Protein AF-A0A7V8V7S3-F1 (afdb_monomer_lite)

pLDDT: mean 75.6, std 18.72, range [26.25, 98.19]

Foldseek 3Di:
DDDAFPDDPDDDQQFDWKKKFFKPAADPAWDWDDDDSKTWTGHRRHRIIIITHSDDDDDPVSVVVRLVRVLQSQLQCLLQLVAQIDGPDPPPGMGTDDDDDDDDDDDDDDADAAADEDDDDDDDDDDPPDDDDPPPDQDDFDTFPLSSLLSQLQVDPDLLSVLVSLVSSVCRLLCVVQNDDPPDDPLRSQLVSCVVCCVQLVLCVLDPPPDPDSSVRLCVQSPVLQVCQDVDPDPPDNHDDPPDDPVNLQSSLSNSQSSQSSSSSSSCRPRVRDQDDDDDDVVVVVVVCCVQQQQKFKFFDPDDDPDQVSVLVCVVPDPQRFDGDRQDDCDDDPFWRKRKDKGFPVRNPPDQWTQKMFTDGPSGTPDMDGDPDTHGCPPPRIDIDIHIYHYDHSSGRPSVSND

Organism: NCBI:txid980252

InterPro domains:
  IPR035383 Methylamine utilization protein MauJ, C-terminal domain [PF17419] (148-266)

Radius of gyration: 25.36 Å; chains: 1; bounding box: 78×58×63 Å

Secondary structure (DSSP, 8-state):
--EETTEE----TT--EEEEEEBSS--SS-EEEEETTEEEEE-TT-SEEEEEESS---SHHHHHHHHHHHHHHHHHHHHTTS----BS-SSSSEEE-SS-------------EEEE-----------TT------PPPPPPPP-THHHHHHHHHH-SSHHHHHHHHHHHHHHHHHHHSPPPTT--HHHHHHHHHHHHHHHHTGGGGS-TT-S-HHHHHHIIIIIIHHHHHH---TTS----TTS-HHHHHHHHHHHHHHHHHHHHHHHHHH----------HHHHHHHHHHHHTT-EEEEESS--SSHHHHHHHHHH-TT---PPPP-----SSS--EEEEEEEHHHHTT-SEEEEEEEEETTEEEEEEEEEEEEE-TT-SEEEEEEE-EEEETTS---TT--

Sequence (403 aa):
MTSIGSIDFSLNGRFKGGAAFRLIRPSKESIDFSYSDHRILLAPSTPFAVIQSPGLLSNADSIHYIRTHLEEAFDMLCILGKGSFGTMGTDEEYFAWGYPDNPLEVEYNDSLVFPMRGRAHGDLVPNSQCREIEIPEKPLPKYHVGFRYFRQSQISDDLFDAYRNMFLALESLLSTKSPKCSGESEASWLRRALENESTILNLVNLTPRNCADPVGEIIEIIYKKTRCSLFHAKNGQPTYLPLNRPEDRISTADALRVLSALVVQMSRSWHAISRPSSSFNLELGKEICEKVFKSTTVAVSDNMTTGCNDALDSLKRSSNIISSLKSTEISGTNTKPILMGLICAKQLGYLKEICSMYFVRHEQLLFNRDFETPLRLSDANGLRVKLRIEFENADQPKNRFLR

Structure (mmCIF, N/CA/C/O backbone):
data_AF-A0A7V8V7S3-F1
#
_entry.id   AF-A0A7V8V7S3-F1
#
loop_
_atom_site.group_PDB
_atom_site.id
_atom_site.type_symbol
_atom_site.label_atom_id
_atom_site.label_alt_id
_atom_site.label_comp_id
_atom_site.label_asym_id
_atom_site.label_entity_id
_atom_site.label_seq_id
_atom_site.pdbx_PDB_ins_code
_atom_site.Cartn_x
_atom_site.Cartn_y
_atom_site.Cartn_z
_atom_site.occupancy
_atom_site.B_iso_or_equiv
_atom_site.auth_seq_id
_atom_site.auth_comp_id
_atom_site.auth_asym_id
_atom_site.auth_atom_id
_atom_site.pdbx_PDB_model_num
ATOM 1 N N . MET A 1 1 ? 3.781 15.423 -30.755 1.00 55.78 1 MET A N 1
ATOM 2 C CA . MET A 1 1 ? 2.958 15.310 -29.529 1.00 55.78 1 MET A CA 1
ATOM 3 C C . MET A 1 1 ? 3.885 15.514 -28.346 1.00 55.78 1 MET A C 1
ATOM 5 O O . MET A 1 1 ? 5.065 15.215 -28.494 1.00 55.78 1 MET A O 1
ATOM 9 N N . THR A 1 2 ? 3.407 16.084 -27.244 1.00 43.28 2 THR A N 1
ATOM 10 C CA . THR A 1 2 ? 4.262 16.420 -26.093 1.00 43.28 2 THR A CA 1
ATOM 11 C C . THR A 1 2 ? 4.216 15.266 -25.099 1.00 43.28 2 THR A C 1
ATOM 13 O O . THR A 1 2 ? 3.142 14.957 -24.585 1.00 43.28 2 THR A O 1
ATOM 16 N N . SER A 1 3 ? 5.349 14.600 -24.866 1.00 61.81 3 SER A N 1
ATOM 17 C CA . SER A 1 3 ? 5.390 13.356 -24.092 1.00 61.81 3 SER A CA 1
ATOM 18 C C . SER A 1 3 ? 6.608 13.228 -23.176 1.00 61.81 3 SER A C 1
ATOM 20 O O . SER A 1 3 ? 7.690 13.709 -23.500 1.00 61.81 3 SER A O 1
ATOM 22 N N . ILE A 1 4 ? 6.427 12.553 -22.035 1.00 54.72 4 ILE A N 1
ATOM 23 C CA . ILE A 1 4 ? 7.474 12.211 -21.057 1.00 54.72 4 ILE A CA 1
ATOM 24 C C . ILE A 1 4 ? 7.530 10.683 -20.991 1.00 54.72 4 ILE A C 1
ATOM 26 O O . ILE A 1 4 ? 6.601 10.025 -20.512 1.00 54.72 4 ILE A O 1
ATOM 30 N N . GLY A 1 5 ? 8.597 10.101 -21.544 1.00 68.00 5 GLY A N 1
ATOM 31 C CA . GLY A 1 5 ? 8.619 8.673 -21.866 1.00 68.00 5 GLY A CA 1
ATOM 32 C C . GLY A 1 5 ? 7.454 8.318 -22.799 1.00 68.00 5 GLY A C 1
ATOM 33 O O . GLY A 1 5 ? 7.300 8.927 -23.854 1.00 68.00 5 GLY A O 1
ATOM 34 N N . SER A 1 6 ? 6.608 7.368 -22.388 1.00 70.94 6 SER A N 1
ATOM 35 C CA . SER A 1 6 ? 5.398 6.962 -23.126 1.00 70.94 6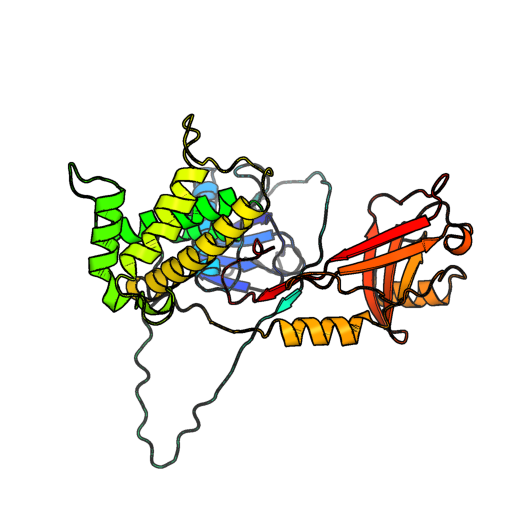 SER A CA 1
ATOM 36 C C . SER A 1 6 ? 4.119 7.728 -22.753 1.00 70.94 6 SER A C 1
ATOM 38 O O . SER A 1 6 ? 3.068 7.453 -23.329 1.00 70.94 6 SER A O 1
ATOM 40 N N . ILE A 1 7 ? 4.165 8.677 -21.808 1.00 64.88 7 ILE A N 1
ATOM 41 C CA . ILE A 1 7 ? 2.982 9.464 -21.431 1.00 64.88 7 ILE A CA 1
ATOM 42 C C . ILE A 1 7 ? 2.828 10.632 -22.404 1.00 64.88 7 ILE A C 1
ATOM 44 O O . ILE A 1 7 ? 3.615 11.573 -22.336 1.00 64.88 7 ILE A O 1
ATOM 48 N N . ASP A 1 8 ? 1.803 10.605 -23.260 1.00 71.81 8 ASP A N 1
ATOM 49 C CA . ASP A 1 8 ? 1.327 11.796 -23.976 1.00 71.81 8 ASP A CA 1
ATOM 50 C C . ASP A 1 8 ? 0.518 12.686 -23.023 1.00 71.81 8 ASP A C 1
ATOM 52 O O . ASP A 1 8 ? -0.455 12.246 -22.406 1.00 71.81 8 ASP A O 1
ATOM 56 N N . PHE A 1 9 ? 0.930 13.946 -22.905 1.00 66.19 9 PHE A N 1
ATOM 57 C CA . PHE A 1 9 ? 0.269 14.969 -22.096 1.00 66.19 9 PHE A CA 1
ATOM 58 C C . PHE A 1 9 ? -0.156 16.182 -22.927 1.00 66.19 9 PHE A C 1
ATOM 60 O O . PHE A 1 9 ? -0.349 17.275 -22.384 1.00 66.19 9 PHE A O 1
ATOM 67 N N . SER A 1 10 ? -0.339 15.983 -24.236 1.00 67.56 10 SER A N 1
ATOM 68 C CA . SER A 1 10 ? -0.914 16.964 -25.149 1.00 67.56 10 SER A CA 1
ATOM 69 C C . SER A 1 10 ? -2.143 17.665 -24.548 1.00 67.56 10 SER A C 1
ATOM 71 O O . SER A 1 10 ? -3.068 17.054 -23.998 1.00 67.56 10 SER A O 1
ATOM 73 N N . LEU A 1 11 ? -2.123 18.997 -24.619 1.00 61.19 11 LEU A N 1
ATOM 74 C CA . LEU A 1 11 ? -3.196 19.843 -24.114 1.00 61.19 11 LEU A CA 1
ATOM 75 C C . LEU A 1 11 ? -4.347 19.843 -25.126 1.00 61.19 11 LEU A C 1
ATOM 77 O O . LEU A 1 11 ? -4.335 20.586 -26.106 1.00 61.19 11 LEU A O 1
ATOM 81 N N . ASN A 1 12 ? -5.360 19.012 -24.882 1.00 64.94 12 ASN A N 1
ATOM 82 C CA . ASN A 1 12 ? -6.690 19.283 -25.423 1.00 64.94 12 ASN A CA 1
ATOM 83 C C . ASN A 1 12 ? -7.289 20.492 -24.678 1.00 64.94 12 ASN A C 1
ATOM 85 O O . ASN A 1 12 ? -6.938 20.737 -23.527 1.00 64.94 12 ASN A O 1
ATOM 89 N N . GLY A 1 13 ? -8.186 21.259 -25.311 1.00 69.44 13 GLY A N 1
ATOM 90 C CA . GLY A 1 13 ? -8.613 22.587 -24.824 1.00 69.44 13 GLY A CA 1
ATOM 91 C C . GLY A 1 13 ? -9.255 22.656 -23.424 1.00 69.44 13 GLY A C 1
ATOM 92 O O . GLY A 1 13 ? -9.526 23.754 -22.940 1.00 69.44 13 GLY A O 1
ATOM 93 N N . ARG A 1 14 ? -9.483 21.509 -22.766 1.00 81.69 14 ARG A N 1
ATOM 94 C CA . ARG A 1 14 ? -9.861 21.405 -21.349 1.00 81.69 14 ARG A CA 1
ATOM 95 C C . ARG A 1 14 ? -8.690 21.702 -20.404 1.00 81.69 14 ARG A C 1
ATOM 97 O O . ARG A 1 14 ? -8.916 22.291 -19.352 1.00 81.69 14 ARG A O 1
ATOM 104 N N . PHE A 1 15 ? -7.472 21.289 -20.751 1.00 80.56 15 PHE A N 1
ATOM 105 C CA . PHE A 1 15 ? -6.281 21.442 -19.915 1.00 80.56 15 PHE A CA 1
ATOM 106 C C . PHE A 1 15 ? -5.384 22.555 -20.468 1.00 80.56 15 PHE A C 1
ATOM 108 O O . PHE A 1 15 ? -5.124 22.610 -21.666 1.00 80.56 15 PHE A O 1
ATOM 115 N N . LYS A 1 16 ? -4.908 23.452 -19.598 1.00 74.19 16 LYS A N 1
ATOM 116 C CA . LYS A 1 16 ? -4.085 24.620 -19.975 1.00 74.19 16 LYS A CA 1
ATOM 117 C C . LYS A 1 16 ? -2.652 24.550 -19.452 1.00 74.19 16 LYS A C 1
ATOM 119 O O . LYS A 1 16 ? -1.819 25.348 -19.864 1.00 74.19 16 LYS A O 1
ATOM 124 N N . GLY A 1 17 ? -2.355 23.589 -18.584 1.00 75.69 17 GLY A N 1
ATOM 125 C CA . GLY A 1 17 ? -1.025 23.358 -18.039 1.00 75.69 17 GLY A CA 1
ATOM 126 C C . GLY A 1 17 ? -0.945 22.026 -17.301 1.00 75.69 17 GLY A C 1
ATOM 127 O O . GLY A 1 17 ? -1.916 21.266 -17.236 1.00 75.69 17 GLY A O 1
ATOM 128 N N . GLY A 1 18 ? 0.221 21.741 -16.739 1.00 81.50 18 GLY A N 1
ATOM 129 C CA . GLY A 1 18 ? 0.445 20.562 -15.916 1.00 81.50 18 GLY A CA 1
ATOM 130 C C . GLY A 1 18 ? 1.875 20.490 -15.398 1.00 81.50 18 GLY A C 1
ATOM 131 O O . GLY A 1 18 ? 2.713 21.332 -15.724 1.00 81.50 18 GLY A O 1
ATOM 132 N N . ALA A 1 19 ? 2.135 19.481 -14.577 1.00 80.62 19 ALA A N 1
ATOM 133 C CA . ALA A 1 19 ? 3.471 19.174 -14.088 1.00 80.62 19 ALA A CA 1
ATOM 134 C C . ALA A 1 19 ? 3.675 17.658 -14.003 1.00 80.62 19 ALA A C 1
ATOM 136 O O . ALA A 1 19 ? 2.718 16.890 -13.881 1.00 80.62 19 ALA A O 1
ATOM 137 N N . ALA A 1 20 ? 4.933 17.239 -14.074 1.00 80.62 20 ALA A N 1
ATOM 138 C CA . ALA A 1 20 ? 5.378 15.871 -13.889 1.00 80.62 20 ALA A CA 1
ATOM 139 C C . ALA A 1 20 ? 6.271 15.799 -12.654 1.00 80.62 20 ALA A C 1
ATOM 141 O O . ALA A 1 20 ? 7.292 16.475 -12.582 1.00 80.62 20 ALA A O 1
ATOM 142 N N . PHE A 1 21 ? 5.912 14.964 -11.690 1.00 82.38 21 PHE A N 1
ATOM 143 C CA . PHE A 1 21 ? 6.678 14.795 -10.458 1.00 82.38 21 PHE A CA 1
ATOM 144 C C . PHE A 1 21 ? 7.377 13.442 -10.486 1.00 82.38 21 PHE A C 1
ATOM 146 O O . PHE A 1 21 ? 6.762 12.442 -10.875 1.00 82.38 21 PHE A O 1
ATOM 153 N N . ARG A 1 22 ? 8.659 13.396 -10.106 1.00 79.56 22 ARG A N 1
ATOM 154 C CA . ARG A 1 22 ? 9.395 12.130 -10.054 1.00 79.56 22 ARG A CA 1
ATOM 155 C C . ARG A 1 22 ? 8.824 11.277 -8.932 1.00 79.56 22 ARG A C 1
ATOM 157 O O . ARG A 1 22 ? 8.678 11.740 -7.806 1.00 79.56 22 ARG A O 1
ATOM 164 N N . LEU A 1 23 ? 8.467 10.041 -9.237 1.00 87.19 23 LEU A N 1
ATOM 165 C CA . LE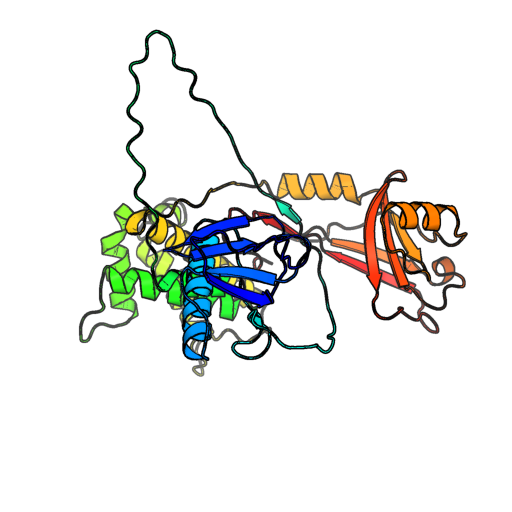U A 1 23 ? 7.964 9.082 -8.269 1.00 87.19 23 LEU A CA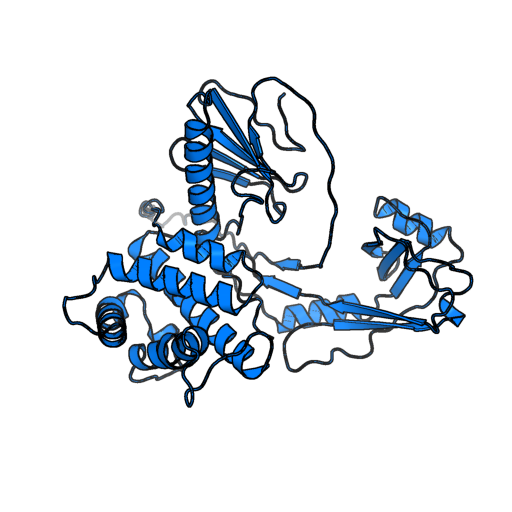 1
ATOM 166 C C . LEU A 1 23 ? 9.117 8.491 -7.453 1.00 87.19 23 LEU A C 1
ATOM 168 O O . LEU A 1 23 ? 10.171 8.181 -8.000 1.00 87.19 23 LEU A O 1
ATOM 172 N N . ILE A 1 24 ? 8.858 8.200 -6.175 1.00 83.94 24 ILE A N 1
ATOM 173 C CA . ILE A 1 24 ? 9.721 7.360 -5.320 1.00 83.94 24 ILE A CA 1
ATOM 174 C C . ILE A 1 24 ? 9.916 5.970 -5.952 1.00 83.94 24 ILE A C 1
ATOM 176 O O . ILE A 1 24 ? 10.950 5.332 -5.779 1.00 83.94 24 ILE A O 1
ATOM 180 N N . ARG A 1 25 ? 8.912 5.486 -6.697 1.00 84.44 25 ARG A N 1
ATOM 181 C CA . ARG A 1 25 ? 8.977 4.262 -7.505 1.00 84.44 25 ARG A CA 1
ATOM 182 C C . ARG A 1 25 ? 8.187 4.446 -8.801 1.00 84.44 25 ARG A C 1
ATOM 184 O O . ARG A 1 25 ? 7.021 4.833 -8.700 1.00 84.44 25 ARG A O 1
ATOM 191 N N . PRO A 1 26 ? 8.746 4.118 -9.981 1.00 85.12 26 PRO A N 1
ATOM 192 C CA . PRO A 1 26 ? 7.990 4.092 -11.231 1.00 85.12 26 PRO A CA 1
ATOM 193 C C . PRO A 1 26 ? 6.705 3.265 -11.111 1.00 85.12 26 PRO A C 1
ATOM 195 O O . PRO A 1 26 ? 6.636 2.298 -10.342 1.00 85.12 26 PRO A O 1
ATOM 198 N N . SER A 1 27 ? 5.682 3.622 -11.889 1.00 89.19 27 SER A N 1
ATOM 199 C CA . SER A 1 27 ? 4.482 2.788 -11.971 1.00 89.19 27 SER A CA 1
ATOM 200 C C . SER A 1 27 ? 4.817 1.429 -12.589 1.00 89.19 27 SER A C 1
ATOM 202 O O . SER A 1 27 ? 5.725 1.315 -13.404 1.00 89.19 27 SER A O 1
ATOM 204 N N . LYS A 1 28 ? 4.068 0.383 -12.229 1.00 86.12 28 LYS A N 1
ATOM 205 C CA . LYS A 1 28 ? 4.175 -0.935 -12.884 1.00 86.12 28 LYS A CA 1
ATOM 206 C C . LYS A 1 28 ? 3.181 -1.113 -14.035 1.00 86.12 28 LYS A C 1
ATOM 208 O O . LYS A 1 28 ? 3.313 -2.045 -14.817 1.00 86.12 28 LYS A O 1
ATOM 213 N N . GLU A 1 29 ? 2.198 -0.221 -14.143 1.00 87.50 29 GLU A N 1
ATOM 214 C CA . GLU A 1 29 ? 1.135 -0.241 -15.153 1.00 87.50 29 GLU A CA 1
ATOM 215 C C . GLU A 1 29 ? 0.835 1.181 -15.648 1.00 87.50 29 GLU A C 1
ATOM 217 O O . GLU A 1 29 ? 1.151 2.165 -14.969 1.00 87.50 29 GLU A O 1
ATOM 222 N N . SER A 1 30 ? 0.195 1.300 -16.811 1.00 91.06 30 SER A N 1
ATOM 223 C CA . SER A 1 30 ? -0.358 2.580 -17.260 1.00 91.06 30 SER A CA 1
ATOM 224 C C . SER A 1 30 ? -1.661 2.886 -16.525 1.00 91.06 30 SER A C 1
ATOM 226 O O . SER A 1 30 ? -2.559 2.047 -16.476 1.00 91.06 30 SER A O 1
ATOM 228 N N . ILE A 1 31 ? -1.774 4.087 -15.958 1.00 93.38 31 ILE A N 1
ATOM 229 C CA . ILE A 1 31 ? -2.971 4.552 -15.248 1.00 93.38 31 ILE A CA 1
ATOM 230 C C . ILE A 1 31 ? -3.369 5.912 -15.809 1.00 93.38 31 ILE A C 1
ATOM 232 O O . ILE A 1 31 ? -2.549 6.824 -15.864 1.00 93.38 31 ILE A O 1
ATOM 236 N N . ASP A 1 32 ? -4.645 6.032 -16.163 1.00 94.25 32 ASP A N 1
ATOM 237 C CA . ASP A 1 32 ? -5.340 7.291 -16.415 1.00 94.25 32 ASP A CA 1
ATOM 238 C C . ASP A 1 32 ? -6.421 7.441 -15.337 1.00 94.25 32 ASP A C 1
ATOM 240 O O . ASP A 1 32 ? -7.260 6.549 -15.148 1.00 94.25 32 ASP A O 1
ATOM 244 N N . PHE A 1 33 ? -6.346 8.511 -14.548 1.00 94.88 33 PHE A N 1
ATOM 245 C CA . PHE A 1 33 ? -7.218 8.722 -13.399 1.00 94.88 33 PHE A CA 1
ATOM 246 C C . PHE A 1 33 ? -7.648 10.181 -13.286 1.00 94.88 33 PHE A C 1
ATOM 248 O O . PHE A 1 33 ? -6.823 11.075 -13.113 1.00 94.88 33 PHE A O 1
ATOM 255 N N . SER A 1 34 ? -8.956 10.424 -13.345 1.00 93.88 34 SER A N 1
ATOM 256 C CA . SER A 1 34 ? -9.529 11.740 -13.065 1.00 93.88 34 SER A CA 1
ATOM 257 C C . SER A 1 34 ? -9.800 11.905 -11.569 1.00 93.88 34 SER A C 1
ATOM 259 O O . SER A 1 34 ? -10.404 11.029 -10.948 1.00 93.88 34 SER A O 1
ATOM 261 N N . TYR A 1 35 ? -9.382 13.037 -11.007 1.00 93.44 35 TYR A N 1
ATOM 262 C CA . TYR A 1 35 ? -9.665 13.436 -9.630 1.00 93.44 35 TYR A CA 1
ATOM 263 C C . TYR A 1 35 ? -9.950 14.937 -9.594 1.00 93.44 35 TYR A C 1
ATOM 265 O O . TYR A 1 35 ? -9.122 15.732 -10.042 1.00 93.44 35 TYR A O 1
ATOM 273 N N . SER A 1 36 ? -11.122 15.328 -9.080 1.00 90.94 36 SER A N 1
ATOM 274 C CA . SER A 1 36 ? -11.655 16.683 -9.283 1.00 90.94 36 SER A CA 1
ATOM 275 C C . SER A 1 36 ? -11.626 17.037 -10.788 1.00 90.94 36 SER A C 1
ATOM 277 O O . SER A 1 36 ? -11.909 16.177 -11.627 1.00 90.94 36 SER A O 1
ATOM 279 N N . ASP A 1 37 ? -11.232 18.257 -11.151 1.00 92.00 37 ASP A N 1
ATOM 280 C CA . ASP A 1 37 ? -11.038 18.683 -12.543 1.00 92.00 37 ASP A CA 1
ATOM 281 C C . ASP A 1 37 ? -9.679 18.285 -13.158 1.00 92.00 37 ASP A C 1
ATOM 283 O O . ASP A 1 37 ? -9.387 18.648 -14.302 1.00 92.00 37 ASP A O 1
ATOM 287 N N . HIS A 1 38 ? -8.852 17.519 -12.439 1.00 93.06 38 HIS A N 1
ATOM 288 C CA . HIS A 1 38 ? -7.518 17.101 -12.872 1.00 93.06 38 HIS A CA 1
ATOM 289 C C . HIS A 1 38 ? -7.498 15.697 -13.482 1.00 93.06 38 HIS A C 1
ATOM 291 O O . HIS A 1 38 ? -8.325 14.837 -13.170 1.00 93.06 38 HIS A O 1
ATOM 297 N N . ARG A 1 39 ? -6.488 15.445 -14.321 1.00 94.06 39 ARG A N 1
ATOM 298 C CA . ARG A 1 39 ? -6.196 14.128 -14.902 1.00 94.06 39 ARG A CA 1
ATOM 299 C C . ARG A 1 39 ? -4.764 13.723 -14.584 1.00 94.06 39 ARG A C 1
ATOM 301 O O . ARG A 1 39 ? -3.836 14.462 -14.897 1.00 94.06 39 ARG A O 1
ATOM 308 N N . ILE A 1 40 ? -4.605 12.563 -13.957 1.00 95.06 40 ILE A N 1
ATOM 309 C CA . ILE A 1 40 ? -3.334 12.003 -13.512 1.00 95.06 40 ILE A CA 1
ATOM 310 C C . ILE A 1 40 ? -2.978 10.835 -14.431 1.00 95.06 40 ILE A C 1
ATOM 312 O O . ILE A 1 40 ? -3.779 9.917 -14.614 1.00 95.06 40 ILE A O 1
ATOM 316 N N . LEU A 1 41 ? -1.772 10.886 -14.990 1.00 93.25 41 LEU A N 1
ATOM 317 C CA . LEU A 1 41 ? -1.218 9.914 -15.920 1.00 93.25 41 LEU A CA 1
ATOM 318 C C . LEU A 1 41 ? 0.060 9.302 -15.337 1.00 93.25 41 LEU A C 1
ATOM 320 O O . LEU A 1 41 ? 0.960 10.005 -14.875 1.00 93.25 41 LEU A O 1
ATOM 324 N N . LEU A 1 42 ? 0.136 7.976 -15.385 1.00 93.44 42 LEU A N 1
ATOM 325 C CA . LEU A 1 42 ? 1.280 7.163 -14.971 1.00 93.44 42 LEU A CA 1
ATOM 326 C C . LEU A 1 42 ? 1.547 6.127 -16.068 1.00 93.44 42 LEU A C 1
ATOM 328 O O . LEU A 1 42 ? 0.593 5.639 -16.674 1.00 93.44 42 LEU A O 1
ATOM 332 N N . ALA A 1 43 ? 2.805 5.745 -16.297 1.00 89.69 43 ALA A N 1
ATOM 333 C CA . ALA A 1 43 ? 3.156 4.653 -17.209 1.00 89.69 43 ALA A CA 1
ATOM 334 C C . ALA A 1 43 ? 4.423 3.907 -16.747 1.00 89.69 43 ALA A C 1
ATOM 336 O O . ALA A 1 43 ? 5.222 4.490 -16.015 1.00 89.69 43 ALA A O 1
ATOM 337 N N . PRO A 1 44 ? 4.648 2.645 -17.169 1.00 82.31 44 PRO A N 1
ATOM 338 C CA . PRO A 1 44 ? 5.788 1.854 -16.697 1.00 82.31 44 PRO A CA 1
ATOM 339 C C . PRO A 1 44 ? 7.146 2.326 -17.217 1.00 82.31 44 PRO A C 1
ATOM 341 O O . PRO A 1 44 ? 8.163 2.142 -16.560 1.00 82.31 44 PRO A O 1
ATOM 344 N N . SER A 1 45 ? 7.175 2.936 -18.404 1.00 77.62 45 SER A N 1
ATOM 345 C CA . SER A 1 45 ? 8.416 3.339 -19.077 1.00 77.62 45 SER A CA 1
ATOM 346 C C . SER A 1 45 ? 8.939 4.711 -18.624 1.00 77.62 45 SER A C 1
ATOM 348 O O . SER A 1 45 ? 9.658 5.370 -19.375 1.00 77.62 45 SER A O 1
ATOM 350 N N . THR A 1 46 ? 8.487 5.217 -17.477 1.00 77.88 46 THR A N 1
ATOM 351 C CA . THR A 1 46 ? 8.837 6.552 -16.988 1.00 77.88 46 THR A CA 1
ATOM 352 C C . THR A 1 46 ? 8.765 6.609 -15.460 1.00 77.88 46 THR A C 1
ATOM 354 O O . THR A 1 46 ? 7.829 6.067 -14.869 1.00 77.88 46 THR A O 1
ATOM 357 N N . PRO A 1 47 ? 9.720 7.274 -14.786 1.00 81.94 47 PRO A N 1
ATOM 358 C CA . PRO A 1 47 ? 9.665 7.477 -13.345 1.00 81.94 47 PRO A CA 1
ATOM 359 C C . PRO A 1 47 ? 8.723 8.625 -12.950 1.00 81.94 47 PRO A C 1
ATOM 361 O O . PRO A 1 47 ? 8.700 8.990 -11.782 1.00 81.94 47 PRO A O 1
ATOM 364 N N . PHE A 1 48 ? 7.970 9.225 -13.878 1.00 81.44 48 PHE A N 1
ATOM 365 C CA . PHE A 1 48 ? 7.162 10.418 -13.617 1.00 81.44 48 PHE A CA 1
ATOM 366 C C . PHE A 1 48 ? 5.661 10.142 -13.504 1.00 81.44 48 PHE A C 1
ATOM 368 O O . PHE A 1 48 ? 5.092 9.338 -14.244 1.00 81.44 48 PHE A O 1
ATOM 375 N N . ALA A 1 49 ? 5.015 10.899 -12.620 1.00 91.12 49 ALA A N 1
ATOM 376 C CA . ALA A 1 49 ? 3.572 11.079 -12.585 1.00 91.12 49 ALA A CA 1
ATOM 377 C C . ALA A 1 49 ? 3.203 12.437 -13.170 1.00 91.12 49 ALA A C 1
ATOM 379 O O . ALA A 1 49 ? 3.580 13.471 -12.621 1.00 91.12 49 ALA A O 1
ATOM 380 N N . VAL A 1 50 ? 2.458 12.426 -14.268 1.00 88.56 50 VAL A N 1
ATOM 381 C CA . VAL A 1 50 ? 1.949 13.621 -14.944 1.00 88.56 50 VAL A CA 1
ATOM 382 C C . VAL A 1 50 ? 0.587 13.985 -14.363 1.00 88.56 50 VAL A C 1
ATOM 384 O O . VAL A 1 50 ? -0.285 13.129 -14.250 1.00 88.56 50 VAL A O 1
ATOM 387 N N . ILE A 1 51 ? 0.367 15.260 -14.059 1.00 91.81 51 ILE A N 1
ATOM 388 C CA . ILE A 1 51 ? -0.945 15.813 -13.713 1.00 91.81 51 ILE A CA 1
ATOM 389 C C . ILE A 1 51 ? -1.278 16.980 -14.645 1.00 91.81 51 ILE A C 1
ATOM 391 O O . ILE A 1 51 ? -0.562 17.978 -14.701 1.00 91.81 51 ILE A O 1
ATOM 395 N N . GLN A 1 52 ? -2.379 16.842 -15.386 1.00 89.25 52 GLN A N 1
ATOM 396 C CA . GLN A 1 52 ? -2.946 17.874 -16.255 1.00 89.25 52 GLN A CA 1
ATOM 397 C C . GLN A 1 52 ? -3.982 18.705 -15.475 1.00 89.25 52 GLN A C 1
ATOM 399 O O . GLN A 1 52 ? -4.753 18.169 -14.671 1.00 89.25 52 GLN A O 1
ATOM 404 N N . SER A 1 53 ? -4.006 20.018 -15.710 1.00 87.25 53 SER A N 1
ATOM 405 C CA . SER A 1 53 ? -4.839 20.995 -14.996 1.00 87.25 53 SER A CA 1
ATOM 406 C C . SER A 1 53 ? -5.575 21.933 -15.962 1.00 87.25 53 SER A C 1
ATOM 408 O O . SER A 1 53 ? -5.007 22.311 -16.991 1.00 87.25 53 SER A O 1
ATOM 410 N N . PRO A 1 54 ? -6.821 22.346 -15.659 1.00 84.75 54 PRO A N 1
ATOM 411 C CA . PRO A 1 54 ? -7.541 23.351 -16.447 1.00 84.75 54 PRO A CA 1
ATOM 412 C C . PRO A 1 54 ? -6.968 24.773 -16.303 1.00 84.75 54 PRO A C 1
ATOM 414 O O . PRO A 1 54 ? -7.285 25.645 -17.114 1.00 84.75 54 PRO A O 1
ATOM 417 N N . GLY A 1 55 ? -6.132 25.021 -15.287 1.00 76.94 55 GLY A N 1
ATOM 418 C CA . GLY A 1 55 ? -5.466 26.303 -15.046 1.00 76.94 55 GLY A CA 1
ATOM 419 C C . GLY A 1 55 ? -4.097 26.430 -15.725 1.00 76.94 55 GLY A C 1
ATOM 420 O O . GLY A 1 55 ? -3.438 25.434 -16.021 1.00 76.94 55 GLY A O 1
ATOM 421 N N . LEU A 1 56 ? -3.665 27.675 -15.944 1.00 60.62 56 LEU A N 1
ATOM 422 C CA . LEU A 1 56 ? -2.269 28.004 -16.256 1.00 60.62 56 LEU A CA 1
ATOM 423 C C . LEU A 1 56 ? -1.430 27.960 -14.971 1.00 60.62 56 LEU A C 1
ATOM 425 O O . LEU A 1 56 ? -1.937 28.279 -13.898 1.00 60.62 56 LEU A O 1
ATOM 429 N N . LEU A 1 57 ? -0.151 27.604 -15.093 1.00 62.91 57 LEU A N 1
ATOM 430 C CA . LEU A 1 57 ? 0.801 27.567 -13.980 1.00 62.91 57 LEU A CA 1
ATOM 431 C C . LEU A 1 57 ? 1.828 28.674 -14.189 1.00 62.91 57 LEU A C 1
ATOM 433 O O . LEU A 1 57 ? 2.688 28.555 -15.057 1.00 62.91 57 LEU A O 1
ATOM 437 N N . SER A 1 58 ? 1.705 29.766 -13.440 1.00 51.41 58 SER A N 1
ATOM 438 C CA . SER A 1 58 ? 2.537 30.965 -13.627 1.00 51.41 58 SER A CA 1
ATOM 439 C C . SER A 1 58 ? 3.337 31.376 -12.388 1.00 51.41 58 SER A C 1
ATOM 441 O O . SER A 1 58 ? 4.080 32.352 -12.451 1.00 51.41 58 SER A O 1
ATOM 443 N N . ASN A 1 59 ? 3.205 30.661 -11.266 1.00 58.69 59 ASN A N 1
ATOM 444 C CA . ASN A 1 59 ? 3.926 30.948 -10.024 1.00 58.69 59 ASN A CA 1
ATOM 445 C C . ASN A 1 59 ? 4.086 29.702 -9.124 1.00 58.69 59 ASN A C 1
ATOM 447 O O . ASN A 1 59 ? 3.522 28.640 -9.397 1.00 58.69 59 ASN A O 1
ATOM 451 N N . ALA A 1 60 ? 4.837 29.845 -8.026 1.00 56.56 60 ALA A N 1
ATOM 452 C CA . ALA A 1 60 ? 5.068 28.777 -7.048 1.00 56.56 60 ALA A CA 1
ATOM 453 C C . ALA A 1 60 ? 3.768 28.265 -6.391 1.00 56.56 60 ALA A C 1
ATOM 455 O O . ALA A 1 60 ? 3.604 27.054 -6.224 1.00 56.56 60 ALA A O 1
ATOM 456 N N . ASP A 1 61 ? 2.809 29.155 -6.106 1.00 63.16 61 ASP A N 1
ATOM 457 C CA . ASP A 1 61 ? 1.498 28.785 -5.548 1.00 63.16 61 ASP A CA 1
ATOM 458 C C . ASP A 1 61 ? 0.753 27.797 -6.461 1.00 63.16 61 ASP A C 1
ATOM 460 O O . ASP A 1 61 ? 0.123 26.852 -5.986 1.00 63.16 61 ASP A O 1
ATOM 464 N N . SER A 1 62 ? 0.886 27.962 -7.782 1.00 69.50 62 SER A N 1
ATOM 465 C CA . SER A 1 62 ? 0.305 27.062 -8.786 1.00 69.50 62 SER A CA 1
ATOM 466 C C . SER A 1 62 ? 0.904 25.649 -8.729 1.00 69.50 62 SER A C 1
ATOM 468 O O . SER A 1 62 ? 0.186 24.664 -8.918 1.00 69.50 62 SER A O 1
ATOM 470 N N . ILE A 1 63 ? 2.206 25.530 -8.442 1.00 69.06 63 ILE A N 1
ATOM 471 C CA . ILE A 1 63 ? 2.887 24.237 -8.274 1.00 69.06 63 ILE A CA 1
ATOM 472 C C . ILE A 1 63 ? 2.475 23.576 -6.959 1.00 69.06 63 ILE A C 1
ATOM 474 O O . ILE A 1 63 ? 2.165 22.385 -6.955 1.00 69.06 63 ILE A O 1
ATOM 478 N N . HIS A 1 64 ? 2.400 24.333 -5.862 1.00 76.62 64 HIS A N 1
ATOM 479 C CA . HIS A 1 64 ? 1.915 23.819 -4.578 1.00 76.62 64 HIS A CA 1
ATOM 480 C C . HIS A 1 64 ? 0.453 23.342 -4.669 1.00 76.62 64 HIS A C 1
ATOM 482 O O . HIS A 1 64 ? 0.111 22.255 -4.192 1.00 76.62 64 HIS A O 1
ATOM 488 N N . TYR A 1 65 ? -0.399 24.109 -5.356 1.00 85.12 65 TYR A N 1
ATOM 489 C CA . TYR A 1 65 ? -1.787 23.750 -5.644 1.00 85.12 65 TYR A CA 1
ATOM 490 C C . TYR A 1 65 ? -1.890 22.441 -6.441 1.00 85.12 65 TYR A C 1
ATOM 492 O O . TYR A 1 65 ? -2.594 21.520 -6.018 1.00 85.12 65 TYR A O 1
ATOM 500 N N . ILE A 1 66 ? -1.156 22.311 -7.555 1.00 84.31 66 ILE A N 1
ATOM 501 C CA . ILE A 1 66 ? -1.146 21.069 -8.342 1.00 84.31 66 ILE A CA 1
ATOM 502 C C . ILE A 1 66 ? -0.593 19.892 -7.536 1.00 84.31 66 ILE A C 1
ATOM 504 O O . ILE A 1 66 ? -1.182 18.812 -7.570 1.00 84.31 66 ILE A O 1
ATOM 508 N N . ARG A 1 67 ? 0.510 20.080 -6.800 1.00 86.12 67 ARG A N 1
ATOM 509 C CA . ARG A 1 67 ? 1.114 19.024 -5.977 1.00 86.12 67 ARG A CA 1
ATOM 510 C C . ARG A 1 67 ? 0.114 18.515 -4.941 1.00 86.12 67 ARG A C 1
ATOM 512 O O . ARG A 1 67 ? -0.014 17.309 -4.774 1.00 86.12 67 ARG A O 1
ATOM 519 N N . THR A 1 68 ? -0.657 19.407 -4.319 1.00 90.50 68 THR A N 1
ATOM 520 C CA . THR A 1 68 ? -1.727 19.032 -3.380 1.00 90.50 68 THR A CA 1
ATOM 521 C C . THR A 1 68 ? -2.768 18.126 -4.046 1.00 90.50 68 THR A C 1
ATOM 523 O O . THR A 1 68 ? -3.091 17.074 -3.499 1.00 90.50 68 THR A O 1
ATOM 526 N N . HIS A 1 69 ? -3.228 18.466 -5.255 1.00 93.25 69 HIS A N 1
ATOM 527 C CA . HIS A 1 69 ? -4.196 17.649 -5.999 1.00 93.25 69 HIS A CA 1
ATOM 528 C C . HIS A 1 69 ? -3.609 16.319 -6.495 1.00 93.25 69 HIS A C 1
ATOM 530 O O . HIS A 1 69 ? -4.326 15.321 -6.533 1.00 93.25 69 HIS A O 1
ATOM 536 N N . LEU A 1 70 ? -2.315 16.268 -6.835 1.00 92.94 70 LEU A N 1
ATOM 537 C CA . LEU A 1 70 ? -1.629 15.015 -7.157 1.00 92.94 70 LEU A CA 1
ATOM 538 C C . LEU A 1 70 ? -1.513 14.107 -5.930 1.00 92.94 70 LEU A C 1
ATOM 540 O O . LEU A 1 70 ? -1.800 12.918 -6.029 1.00 92.94 70 LEU A O 1
ATOM 544 N N . GLU A 1 71 ? -1.141 14.656 -4.774 1.00 93.50 71 GLU A N 1
ATOM 545 C CA . GLU A 1 71 ? -1.041 13.893 -3.532 1.00 93.50 71 GLU A CA 1
ATOM 546 C C . GLU A 1 71 ? -2.418 13.368 -3.089 1.00 93.50 71 GLU A C 1
ATOM 548 O O . GLU A 1 71 ? -2.512 12.207 -2.704 1.00 93.50 71 GLU A O 1
ATOM 553 N N . GLU A 1 72 ? -3.501 14.142 -3.237 1.00 95.12 72 GLU A N 1
ATOM 554 C CA . GLU A 1 72 ? -4.879 13.655 -3.033 1.00 95.12 72 GLU A CA 1
ATOM 555 C C . GLU A 1 72 ? -5.294 12.580 -4.048 1.00 95.12 72 GLU A C 1
ATOM 557 O O . GLU A 1 72 ? -5.894 11.566 -3.684 1.00 95.12 72 GLU A O 1
ATOM 562 N N . ALA A 1 73 ? -4.944 12.747 -5.324 1.00 95.31 73 ALA A N 1
ATOM 563 C CA . ALA A 1 73 ? -5.198 11.732 -6.339 1.00 95.31 73 ALA A CA 1
ATOM 564 C C . ALA A 1 73 ? -4.420 10.437 -6.052 1.00 95.31 73 ALA A C 1
ATOM 566 O O . ALA A 1 73 ? -4.954 9.344 -6.243 1.00 95.31 73 ALA A O 1
ATOM 567 N N . PHE A 1 74 ? -3.191 10.536 -5.539 1.00 95.88 74 PHE A N 1
ATOM 568 C CA . PHE A 1 74 ? -2.421 9.400 -5.042 1.00 95.88 74 PHE A CA 1
ATOM 569 C C . PHE A 1 74 ? -3.061 8.775 -3.799 1.00 95.88 74 PHE A C 1
ATOM 571 O O . PHE A 1 74 ? -3.156 7.549 -3.746 1.00 95.88 74 PHE A O 1
ATOM 578 N N . ASP A 1 75 ? -3.535 9.572 -2.832 1.00 95.75 75 ASP A N 1
ATOM 579 C CA . ASP A 1 75 ? -4.280 9.098 -1.655 1.00 95.75 75 ASP A CA 1
ATOM 580 C C . ASP A 1 75 ? -5.482 8.238 -2.112 1.00 95.75 75 ASP A C 1
ATOM 582 O O . ASP A 1 75 ? -5.676 7.111 -1.644 1.00 95.75 75 ASP A O 1
ATOM 586 N N . MET A 1 76 ? -6.225 8.718 -3.118 1.00 96.00 76 MET A N 1
ATOM 587 C CA . MET A 1 76 ? -7.363 8.015 -3.721 1.00 96.00 76 MET A CA 1
ATOM 588 C C . MET A 1 76 ? -6.961 6.764 -4.520 1.00 96.00 76 MET A C 1
ATOM 590 O O . MET A 1 76 ? -7.564 5.704 -4.337 1.00 96.00 76 MET A O 1
ATOM 594 N N . LEU A 1 77 ? -5.935 6.830 -5.378 1.00 92.69 77 LEU A N 1
ATOM 595 C CA . LEU A 1 77 ? -5.400 5.661 -6.095 1.00 92.69 77 LEU A CA 1
ATOM 596 C C . LEU A 1 77 ? -4.940 4.566 -5.122 1.00 92.69 77 LEU A C 1
ATOM 598 O O . LEU A 1 77 ? -5.159 3.377 -5.375 1.00 92.69 77 LEU A O 1
ATOM 602 N N . CYS A 1 78 ? -4.354 4.971 -3.996 1.00 92.06 78 CYS A N 1
ATOM 603 C CA . CYS A 1 78 ? -3.855 4.079 -2.967 1.00 92.06 78 CYS A CA 1
ATOM 604 C C . CYS A 1 78 ? -4.991 3.396 -2.204 1.00 92.06 78 CYS A C 1
ATOM 606 O O . CYS A 1 78 ? -4.993 2.165 -2.122 1.00 92.06 78 CYS A O 1
ATOM 608 N N . ILE A 1 79 ? -5.989 4.139 -1.705 1.00 92.19 79 ILE A N 1
ATOM 609 C CA . ILE A 1 79 ? -7.106 3.548 -0.948 1.00 92.19 79 ILE A CA 1
ATOM 610 C C . ILE A 1 79 ? -8.000 2.662 -1.841 1.00 92.19 79 ILE A C 1
ATOM 612 O O . ILE A 1 79 ? -8.441 1.597 -1.404 1.00 92.19 79 ILE A O 1
ATOM 616 N N . LEU A 1 80 ? -8.162 3.017 -3.125 1.00 89.25 80 LEU A N 1
ATOM 617 C CA . LEU A 1 80 ? -8.871 2.219 -4.140 1.00 89.25 80 LEU A CA 1
ATOM 618 C C . LEU A 1 80 ? -8.106 0.962 -4.609 1.00 89.25 80 LEU A C 1
ATOM 620 O O . LEU A 1 80 ? -8.673 0.157 -5.346 1.00 89.25 80 LEU A O 1
ATOM 624 N N . GLY A 1 81 ? -6.841 0.774 -4.212 1.00 84.44 81 GLY A N 1
ATOM 625 C CA . GLY A 1 81 ? -6.019 -0.382 -4.609 1.00 84.44 81 GLY A CA 1
ATOM 626 C C . GLY A 1 81 ? -5.442 -0.312 -6.029 1.00 84.44 81 GLY A C 1
ATOM 627 O O . GLY A 1 81 ? -4.932 -1.307 -6.540 1.00 84.44 81 GLY A O 1
ATOM 628 N N . LYS A 1 82 ? -5.489 0.857 -6.679 1.00 85.81 82 LYS A N 1
ATOM 629 C CA . LYS A 1 82 ? -4.929 1.062 -8.026 1.00 85.81 82 LYS A CA 1
ATOM 630 C C . LYS A 1 82 ? -3.402 1.194 -8.009 1.00 85.81 82 LYS A C 1
ATOM 632 O O . LYS A 1 82 ? -2.750 0.719 -8.937 1.00 85.81 82 LYS A O 1
ATOM 637 N N . GLY A 1 83 ? -2.831 1.745 -6.939 1.00 85.31 83 GLY A N 1
ATOM 638 C CA . GLY A 1 83 ? -1.390 1.730 -6.670 1.00 85.31 83 GLY A CA 1
ATOM 639 C C . GLY A 1 83 ? -0.989 2.706 -5.562 1.00 85.31 83 GLY A C 1
ATOM 640 O O . GLY A 1 83 ? -1.716 3.653 -5.279 1.00 85.31 83 GLY A O 1
ATOM 641 N N . SER A 1 84 ? 0.157 2.463 -4.926 1.00 89.25 84 SER A N 1
ATOM 642 C CA . SER A 1 84 ? 0.681 3.290 -3.830 1.00 89.25 84 SER A CA 1
ATOM 643 C C . SER A 1 84 ? 1.845 4.137 -4.337 1.00 89.25 84 SER A C 1
ATOM 645 O O . SER A 1 84 ? 2.947 3.623 -4.529 1.00 89.25 84 SER A O 1
ATOM 647 N N . PHE A 1 85 ? 1.582 5.421 -4.572 1.00 91.31 85 PHE A N 1
ATOM 648 C CA . PHE A 1 85 ? 2.503 6.360 -5.216 1.00 91.31 85 PHE A CA 1
ATOM 649 C C . PHE A 1 85 ? 2.926 7.489 -4.267 1.00 91.31 85 PHE A C 1
ATOM 651 O O . PHE A 1 85 ? 2.246 7.800 -3.292 1.00 91.31 85 PHE A O 1
ATOM 658 N N . GLY A 1 86 ? 4.049 8.131 -4.555 1.00 88.44 86 GLY A N 1
ATOM 659 C CA . GLY A 1 86 ? 4.518 9.319 -3.847 1.00 88.44 86 GLY A CA 1
ATOM 660 C C . GLY A 1 86 ? 5.671 9.942 -4.617 1.00 88.44 86 GLY A C 1
ATOM 661 O O . GLY A 1 86 ? 6.329 9.239 -5.387 1.00 88.44 86 GLY A O 1
ATOM 662 N N . THR A 1 87 ? 5.887 11.243 -4.449 1.00 85.25 87 THR A N 1
ATOM 663 C CA . THR A 1 87 ? 6.917 11.997 -5.178 1.00 85.25 87 THR A CA 1
ATOM 664 C C . THR A 1 87 ? 8.240 12.053 -4.412 1.00 85.25 87 THR A C 1
ATOM 666 O O . THR A 1 87 ? 8.219 12.193 -3.190 1.00 85.25 87 THR A O 1
ATOM 669 N N . MET A 1 88 ? 9.383 12.005 -5.101 1.00 76.06 88 MET A N 1
ATOM 670 C CA . MET A 1 88 ? 10.678 12.366 -4.508 1.00 76.06 88 MET A CA 1
ATOM 671 C C . MET A 1 88 ? 10.811 13.888 -4.416 1.00 76.06 88 MET A C 1
ATOM 673 O O . MET A 1 88 ? 10.408 14.590 -5.338 1.00 76.06 88 MET A O 1
ATOM 677 N N . GLY A 1 89 ? 11.356 14.377 -3.296 1.00 55.94 89 GLY A N 1
ATOM 678 C CA . GLY A 1 89 ? 11.598 15.800 -3.032 1.00 55.94 89 GLY A CA 1
ATOM 679 C C . GLY A 1 89 ? 10.325 16.651 -2.904 1.00 55.94 89 GLY A C 1
ATOM 680 O O . GLY A 1 89 ? 9.491 16.722 -3.811 1.00 55.94 89 GLY A O 1
ATOM 681 N N . THR A 1 90 ? 10.163 17.372 -1.792 1.00 51.03 90 THR A N 1
ATOM 682 C CA . THR A 1 90 ? 9.043 18.322 -1.656 1.00 51.03 90 THR A CA 1
ATOM 683 C C . THR A 1 90 ? 9.188 19.537 -2.568 1.00 51.03 90 THR A C 1
ATOM 685 O O . THR A 1 90 ? 8.167 20.098 -2.957 1.00 51.03 90 THR A O 1
ATOM 688 N N . ASP A 1 91 ? 10.413 19.882 -2.984 1.00 50.06 91 ASP A N 1
ATOM 689 C CA . ASP A 1 91 ? 10.696 21.168 -3.638 1.00 50.06 91 ASP A CA 1
ATOM 690 C C . ASP A 1 91 ? 11.675 21.092 -4.833 1.00 50.06 91 ASP A C 1
ATOM 692 O O . ASP A 1 91 ? 11.775 22.061 -5.579 1.00 50.06 91 ASP A O 1
ATOM 696 N N . GLU A 1 92 ? 12.348 19.953 -5.073 1.00 43.16 92 GLU A N 1
ATOM 697 C CA . GLU A 1 92 ? 13.535 19.902 -5.961 1.00 43.16 92 GLU A CA 1
ATOM 698 C C . GLU A 1 92 ? 13.400 19.027 -7.232 1.00 43.16 92 GLU A C 1
ATOM 700 O O . GLU A 1 92 ? 14.045 19.328 -8.231 1.00 43.16 92 GLU A O 1
ATOM 705 N N . GLU A 1 93 ? 12.547 17.987 -7.266 1.00 46.75 93 GLU A N 1
ATOM 706 C CA . GLU A 1 93 ? 12.473 17.039 -8.406 1.00 46.75 93 GLU A CA 1
ATOM 707 C C . GLU A 1 93 ? 11.103 17.008 -9.122 1.00 46.75 93 GLU A C 1
ATOM 709 O O . GLU A 1 93 ? 10.333 16.041 -9.043 1.00 46.75 93 GLU A O 1
ATOM 714 N N . TYR A 1 94 ? 10.790 18.068 -9.873 1.00 47.28 94 TYR A N 1
ATOM 715 C CA . TYR A 1 94 ? 9.602 18.120 -10.734 1.00 47.28 94 TYR A CA 1
ATOM 716 C C . TYR A 1 94 ? 9.857 18.852 -12.060 1.00 47.28 94 TYR A C 1
ATOM 718 O O . TYR A 1 94 ? 10.543 19.866 -12.118 1.00 47.28 94 TYR A O 1
ATOM 726 N N . PHE A 1 95 ? 9.237 18.357 -13.129 1.00 46.41 95 PHE A N 1
ATOM 727 C CA . PHE A 1 95 ? 9.167 18.996 -14.440 1.00 46.41 95 PHE A CA 1
ATOM 728 C C . PHE A 1 95 ? 7.820 19.711 -14.568 1.00 46.41 95 PHE A C 1
ATOM 730 O O . PHE A 1 95 ? 6.821 19.114 -14.974 1.00 46.41 95 PHE A O 1
ATOM 737 N N . ALA A 1 96 ? 7.767 20.996 -14.226 1.00 46.56 96 ALA A N 1
ATOM 738 C CA . ALA A 1 96 ? 6.674 21.864 -14.659 1.00 46.56 96 ALA A CA 1
ATOM 739 C C . ALA A 1 96 ? 6.989 22.385 -16.068 1.00 46.56 96 ALA A C 1
ATOM 741 O O . ALA A 1 96 ? 8.058 22.952 -16.276 1.00 46.56 96 ALA A O 1
ATOM 742 N N . TRP A 1 97 ? 6.092 22.200 -17.044 1.00 49.81 97 TRP A N 1
ATOM 743 C CA . TRP A 1 97 ? 6.356 22.652 -18.416 1.00 49.81 97 TRP A CA 1
ATOM 744 C C . TRP A 1 97 ? 5.792 24.047 -18.707 1.00 49.81 97 TRP A C 1
ATOM 746 O O . TRP A 1 97 ? 4.623 24.233 -19.044 1.00 49.81 97 TRP A O 1
ATOM 756 N N . GLY A 1 98 ? 6.705 25.011 -18.669 1.00 54.38 98 GLY A N 1
ATOM 757 C CA . GLY A 1 98 ? 6.803 26.133 -19.600 1.00 54.38 98 GLY A CA 1
ATOM 758 C C . GLY A 1 98 ? 8.266 26.219 -20.066 1.00 54.38 98 GLY A C 1
ATOM 759 O O . GLY A 1 98 ? 9.143 25.683 -19.394 1.00 54.38 98 GLY A O 1
ATOM 760 N N . TYR A 1 99 ? 8.553 26.833 -21.216 1.00 31.95 99 TYR A N 1
ATOM 761 C CA . TYR A 1 99 ? 9.943 27.084 -21.653 1.00 31.95 99 TYR A CA 1
ATOM 762 C C . TYR A 1 99 ? 10.672 28.027 -20.658 1.00 31.95 99 TYR A C 1
ATOM 764 O O . TYR A 1 99 ? 9.976 28.918 -20.157 1.00 31.95 99 TYR A O 1
ATOM 772 N N . PRO A 1 100 ? 12.018 28.016 -20.466 1.00 40.12 100 PRO A N 1
ATOM 773 C CA . PRO A 1 100 ? 13.099 27.032 -20.763 1.00 40.12 100 PRO A CA 1
ATOM 774 C C . PRO A 1 100 ? 13.949 26.693 -19.479 1.00 40.12 100 PRO A C 1
ATOM 776 O O . PRO A 1 100 ? 13.618 27.196 -18.411 1.00 40.12 100 PRO A O 1
ATOM 779 N N . ASP A 1 101 ? 15.065 25.932 -19.415 1.00 32.34 101 ASP A N 1
ATOM 780 C CA . ASP A 1 101 ? 15.739 24.915 -20.266 1.00 32.34 101 ASP A CA 1
ATOM 781 C C . ASP A 1 101 ? 16.755 24.065 -19.435 1.00 32.34 101 ASP A C 1
ATOM 783 O O . ASP A 1 101 ? 17.264 24.536 -18.424 1.00 32.34 101 ASP A O 1
ATOM 787 N N . ASN A 1 102 ? 17.104 22.872 -19.952 1.00 33.28 102 ASN A N 1
ATOM 788 C CA . ASN A 1 102 ? 18.219 21.927 -19.648 1.00 33.28 102 ASN A CA 1
ATOM 789 C C . ASN A 1 102 ? 18.507 21.359 -18.207 1.00 33.28 102 ASN A C 1
ATOM 791 O O . ASN A 1 102 ? 18.366 22.076 -17.222 1.00 33.28 102 ASN A O 1
ATOM 795 N N . PRO A 1 103 ? 18.974 20.080 -18.059 1.00 37.50 103 PRO A N 1
ATOM 796 C CA . PRO A 1 103 ? 19.109 19.378 -16.759 1.00 37.50 103 PRO A CA 1
ATOM 797 C C . PRO A 1 103 ? 20.524 18.828 -16.390 1.00 37.50 103 PRO A C 1
ATOM 799 O O . PRO A 1 103 ? 21.482 18.975 -17.148 1.00 37.50 103 PRO A O 1
ATOM 802 N N . LEU A 1 104 ? 20.620 18.129 -15.240 1.00 29.17 104 LEU A N 1
ATOM 803 C CA . LEU A 1 104 ? 21.765 17.331 -14.728 1.00 29.17 104 LEU A CA 1
ATOM 804 C C . LEU A 1 104 ? 21.291 15.920 -14.246 1.00 29.17 104 LEU A C 1
ATOM 806 O O . LEU A 1 104 ? 20.086 15.674 -14.195 1.00 29.17 104 LEU A O 1
ATOM 810 N N . GLU A 1 105 ? 22.209 14.991 -13.929 1.00 27.05 105 GLU A N 1
ATOM 811 C CA . GLU A 1 105 ? 22.009 13.517 -13.839 1.00 27.05 105 GLU A CA 1
ATOM 812 C C . GLU A 1 105 ? 22.226 12.894 -12.417 1.00 27.05 105 GLU A C 1
ATOM 814 O O . GLU A 1 105 ? 22.765 13.572 -11.541 1.00 27.05 105 GLU A O 1
ATOM 819 N N . VAL A 1 106 ? 21.771 11.640 -12.152 1.00 26.73 106 VAL A N 1
ATOM 820 C CA . VAL A 1 106 ? 21.597 11.008 -10.795 1.00 26.73 106 VAL A CA 1
ATOM 821 C C . VAL A 1 106 ? 21.823 9.453 -10.763 1.00 26.73 106 VAL A C 1
ATOM 823 O O . VAL A 1 106 ? 21.791 8.810 -11.806 1.00 26.73 106 VAL A O 1
ATOM 826 N N . GLU A 1 107 ? 22.016 8.864 -9.560 1.00 26.38 107 GLU A N 1
ATOM 827 C CA . GLU A 1 107 ? 22.468 7.488 -9.151 1.00 26.38 107 GLU A CA 1
ATOM 828 C C . GLU A 1 107 ? 21.336 6.486 -8.679 1.00 26.38 107 GLU A C 1
ATOM 830 O O . GLU A 1 107 ? 20.180 6.905 -8.560 1.00 26.38 107 GLU A O 1
ATOM 835 N N . TYR A 1 108 ? 21.609 5.178 -8.402 1.00 28.89 108 TYR A N 1
ATOM 836 C CA . TYR A 1 108 ? 20.595 4.080 -8.223 1.00 28.89 108 TYR A CA 1
ATOM 837 C C . TYR A 1 108 ? 20.870 2.952 -7.160 1.00 28.89 108 TYR A C 1
ATOM 839 O O . TYR A 1 108 ? 21.953 2.820 -6.596 1.00 28.89 108 TYR A O 1
ATOM 847 N N . ASN A 1 109 ? 19.831 2.139 -6.838 1.00 26.25 109 ASN A N 1
ATOM 848 C CA . ASN A 1 109 ? 19.826 0.927 -5.971 1.00 26.25 109 ASN A CA 1
ATOM 849 C C . ASN A 1 109 ? 18.568 0.022 -6.241 1.00 26.25 109 ASN A C 1
ATOM 851 O O . ASN A 1 109 ? 17.595 0.540 -6.783 1.00 26.25 109 ASN A O 1
ATOM 855 N N . ASP A 1 110 ? 18.501 -1.286 -5.868 1.00 34.06 110 ASP A N 1
ATOM 856 C CA . ASP A 1 110 ? 17.381 -2.189 -6.319 1.00 34.06 110 ASP A CA 1
ATOM 857 C C . ASP A 1 110 ? 17.006 -3.453 -5.481 1.00 34.06 110 ASP A C 1
ATOM 859 O O . ASP A 1 110 ? 17.784 -3.956 -4.669 1.00 34.06 110 ASP A O 1
ATOM 863 N N . SER A 1 111 ? 15.795 -4.004 -5.710 1.00 36.38 111 SER A N 1
ATOM 864 C CA . SER A 1 111 ? 15.258 -5.289 -5.203 1.00 36.38 111 SER A CA 1
ATOM 865 C C . SER A 1 111 ? 14.049 -5.824 -6.016 1.00 36.38 111 SER A C 1
ATOM 867 O O . SER A 1 111 ? 13.122 -5.080 -6.331 1.00 36.38 111 SER A O 1
ATOM 869 N N . LEU A 1 112 ? 13.972 -7.145 -6.257 1.00 43.00 112 LEU A N 1
ATOM 870 C CA . LEU A 1 112 ? 12.901 -7.786 -7.053 1.00 43.00 112 LEU A CA 1
ATOM 871 C C . LEU A 1 112 ? 11.634 -8.146 -6.239 1.00 43.00 112 LEU A C 1
ATOM 873 O O . LEU A 1 112 ? 11.696 -8.911 -5.277 1.00 43.00 112 LEU A O 1
ATOM 877 N N . VAL A 1 113 ? 10.461 -7.658 -6.675 1.00 50.00 113 VAL A N 1
ATOM 878 C CA . VAL A 1 113 ? 9.139 -7.933 -6.061 1.00 50.00 113 VAL A CA 1
ATOM 879 C C . VAL A 1 113 ? 8.086 -8.229 -7.135 1.00 50.00 113 VAL A C 1
ATOM 881 O O . VAL A 1 113 ? 7.793 -7.353 -7.959 1.00 50.00 113 VAL A O 1
ATOM 884 N N . PHE A 1 114 ? 7.461 -9.410 -7.075 1.00 54.28 114 PHE A N 1
ATOM 885 C CA . PHE A 1 114 ? 6.416 -9.854 -8.007 1.00 54.28 114 PHE A CA 1
ATOM 886 C C . PHE A 1 114 ? 5.016 -9.440 -7.510 1.00 54.28 114 PHE A C 1
ATOM 888 O O . PHE A 1 114 ? 4.530 -10.010 -6.527 1.00 54.28 114 PHE A O 1
ATOM 895 N N . PRO A 1 115 ? 4.340 -8.470 -8.158 1.00 50.50 115 PRO A N 1
ATOM 896 C CA . PRO A 1 115 ? 2.964 -8.128 -7.828 1.00 50.50 115 PRO A CA 1
ATOM 897 C C . PRO A 1 115 ? 2.011 -9.137 -8.481 1.00 50.50 115 PRO A C 1
ATOM 899 O O . PRO A 1 115 ? 1.957 -9.266 -9.701 1.00 50.50 115 PRO A O 1
ATOM 902 N N . MET A 1 116 ? 1.222 -9.824 -7.668 1.00 53.41 116 MET A N 1
ATOM 903 C CA . MET A 1 116 ? 0.096 -10.635 -8.114 1.00 53.41 116 MET A CA 1
ATOM 904 C C . MET A 1 116 ? -1.185 -9.807 -7.985 1.00 53.41 116 MET A C 1
ATOM 906 O O . MET A 1 116 ? -1.459 -9.241 -6.924 1.00 53.41 116 MET A O 1
ATOM 910 N N . ARG A 1 117 ? -1.976 -9.754 -9.062 1.00 46.84 117 ARG A N 1
ATOM 911 C CA . ARG A 1 117 ? -3.319 -9.158 -9.096 1.00 46.84 117 ARG A CA 1
ATOM 912 C C . ARG A 1 117 ? -4.326 -10.200 -9.549 1.00 46.84 117 ARG A C 1
ATOM 914 O O . ARG A 1 117 ? -4.103 -10.882 -10.546 1.00 46.84 117 ARG A O 1
ATOM 921 N N . GLY A 1 118 ? -5.429 -10.321 -8.817 1.00 44.50 118 GLY A N 1
ATOM 922 C CA . GLY A 1 118 ? -6.497 -11.270 -9.118 1.00 44.50 118 GLY A CA 1
ATOM 923 C C . GLY A 1 118 ? -7.769 -10.539 -9.518 1.00 44.50 118 GLY A C 1
ATOM 924 O O . GLY A 1 118 ? -8.524 -10.113 -8.647 1.00 44.50 118 GLY A O 1
ATOM 925 N N . ARG A 1 119 ? -8.042 -10.417 -10.823 1.00 43.66 119 ARG A N 1
ATOM 926 C CA . ARG A 1 119 ? -9.305 -9.851 -11.319 1.00 43.66 119 ARG A CA 1
ATOM 927 C C . ARG A 1 119 ? -10.232 -10.965 -11.798 1.00 43.66 119 ARG A C 1
ATOM 929 O O . ARG A 1 119 ? -9.982 -11.572 -12.832 1.00 43.66 119 ARG A O 1
ATOM 936 N N . ALA A 1 120 ? -11.322 -11.186 -11.068 1.00 42.53 120 ALA A N 1
ATOM 937 C CA . ALA A 1 120 ? -12.470 -11.915 -11.591 1.00 42.53 120 ALA A CA 1
ATOM 938 C C . ALA A 1 120 ? -13.317 -10.971 -12.460 1.00 42.53 120 ALA A C 1
ATOM 940 O O . ALA A 1 120 ? -13.538 -9.814 -12.094 1.00 42.53 120 ALA A O 1
ATOM 941 N N . HIS A 1 121 ? -13.795 -11.475 -13.593 1.00 37.34 121 HIS A N 1
ATOM 942 C CA . HIS A 1 121 ? -14.823 -10.843 -14.412 1.00 37.34 121 HIS A CA 1
ATOM 943 C C . HIS A 1 121 ? -16.004 -11.809 -14.498 1.00 37.34 121 HIS A C 1
ATOM 945 O O . HIS A 1 121 ? -15.803 -13.023 -14.514 1.00 37.34 121 HIS A O 1
ATOM 951 N N . GLY A 1 122 ? -17.219 -11.275 -14.493 1.00 38.62 122 GLY A N 1
ATOM 952 C CA . GLY A 1 122 ? -18.438 -12.062 -14.564 1.00 38.62 122 GLY A CA 1
ATOM 953 C C . GLY A 1 122 ? -19.510 -11.247 -15.258 1.00 38.62 122 GLY A C 1
ATOM 954 O O . GLY A 1 122 ? -19.905 -10.197 -14.750 1.00 38.62 122 GLY A O 1
ATOM 955 N N . ASP A 1 123 ? -19.950 -11.735 -16.409 1.00 41.34 123 ASP A N 1
ATOM 956 C CA . ASP A 1 123 ? -21.030 -11.140 -17.179 1.00 41.34 123 ASP A CA 1
ATOM 957 C C . ASP A 1 123 ? -22.381 -11.620 -16.648 1.00 41.34 123 ASP A C 1
ATOM 959 O O . ASP A 1 123 ? -22.610 -12.817 -16.451 1.00 41.34 123 ASP A O 1
ATOM 963 N N . LEU A 1 124 ? -23.301 -10.681 -16.432 1.00 46.72 124 LEU A N 1
ATOM 964 C CA . LEU A 1 124 ? -24.697 -11.009 -16.170 1.00 46.72 124 LEU A CA 1
ATOM 965 C C . LEU A 1 124 ? -25.378 -11.295 -17.508 1.00 46.72 124 LEU A C 1
ATOM 967 O O . LEU A 1 124 ? -25.729 -10.373 -18.238 1.00 46.72 124 LEU A O 1
ATOM 971 N N . VAL A 1 125 ? -25.582 -12.574 -17.823 1.00 49.06 125 VAL A N 1
ATOM 972 C CA . VAL A 1 125 ? -26.438 -12.976 -18.946 1.00 49.06 125 VAL A CA 1
ATOM 973 C C . VAL A 1 125 ? -27.896 -12.905 -18.478 1.00 49.06 125 VAL A C 1
ATOM 975 O O . VAL A 1 125 ? -28.276 -13.687 -17.600 1.00 49.06 125 VAL A O 1
ATOM 978 N N . PRO A 1 126 ? -28.734 -11.998 -19.014 1.00 48.56 126 PRO A N 1
ATOM 979 C CA . PRO A 1 126 ? -30.139 -11.951 -18.640 1.00 48.56 126 PRO A CA 1
ATOM 980 C C . PRO A 1 126 ? -30.845 -13.221 -19.126 1.00 48.56 126 PRO A C 1
ATOM 982 O O . PRO A 1 126 ? -30.943 -13.487 -20.323 1.00 48.56 126 PRO A O 1
ATOM 985 N N . ASN A 1 127 ? -31.364 -14.011 -18.185 1.00 47.03 127 ASN A N 1
ATOM 986 C CA . ASN A 1 127 ? -32.350 -15.041 -18.496 1.00 47.03 127 ASN A CA 1
ATOM 987 C C . ASN A 1 127 ? -33.602 -14.350 -19.067 1.00 47.03 127 ASN A C 1
ATOM 989 O O . ASN A 1 127 ? -34.044 -13.343 -18.518 1.00 47.03 127 ASN A O 1
ATOM 993 N N . SER A 1 128 ? -34.219 -14.929 -20.099 1.00 51.91 128 SER A N 1
ATOM 994 C CA . SER A 1 128 ? -35.446 -14.444 -20.754 1.00 51.91 128 SER A CA 1
ATOM 995 C C . SER A 1 128 ? -36.679 -14.332 -19.837 1.00 51.91 128 SER A C 1
ATOM 997 O O . SER A 1 128 ? -37.736 -13.889 -20.280 1.00 51.91 128 SER A O 1
ATOM 999 N N . GLN A 1 129 ? -36.553 -14.725 -18.566 1.00 55.47 129 GLN A N 1
ATOM 1000 C CA . GLN A 1 129 ? -37.573 -14.619 -17.519 1.00 55.47 129 GLN A CA 1
ATOM 1001 C C . GLN A 1 129 ? -37.183 -13.685 -16.357 1.00 55.47 129 GLN A C 1
ATOM 1003 O O . GLN A 1 129 ? -38.002 -13.438 -15.472 1.00 55.47 129 GLN A O 1
ATOM 1008 N N . CYS A 1 130 ? -35.954 -13.161 -16.324 1.00 47.91 130 CYS A N 1
ATOM 1009 C CA . CYS A 1 130 ? -35.524 -12.237 -15.278 1.00 47.91 130 CYS A CA 1
ATOM 1010 C C . CYS A 1 130 ? -35.877 -10.797 -15.661 1.00 47.91 130 CYS A C 1
ATOM 1012 O O . CYS A 1 130 ? -35.409 -10.287 -16.676 1.00 47.91 130 CYS A O 1
ATOM 1014 N N . ARG A 1 131 ? -36.657 -10.127 -14.802 1.00 53.72 131 ARG A N 1
ATOM 1015 C CA . ARG A 1 131 ? -36.766 -8.661 -14.804 1.00 53.72 131 ARG A CA 1
ATOM 1016 C C . ARG A 1 131 ? -35.368 -8.044 -14.791 1.00 53.72 131 ARG A C 1
ATOM 1018 O O . ARG A 1 131 ? -34.489 -8.547 -14.091 1.00 53.72 131 ARG A O 1
ATOM 1025 N N . GLU A 1 132 ? -35.216 -6.931 -15.500 1.00 54.09 132 GLU A N 1
ATOM 1026 C CA . GLU A 1 132 ? -34.071 -6.037 -15.350 1.00 54.09 132 GLU A CA 1
ATOM 1027 C C . GLU A 1 132 ? -33.898 -5.715 -13.859 1.00 54.09 132 GLU A C 1
ATOM 1029 O O . GLU A 1 132 ? -34.792 -5.158 -13.217 1.00 54.09 132 GLU A O 1
ATOM 1034 N N . ILE A 1 133 ? -32.782 -6.160 -13.280 1.00 57.16 133 ILE A N 1
ATOM 1035 C CA . ILE A 1 133 ? -32.428 -5.818 -11.907 1.00 57.16 133 ILE A CA 1
ATOM 1036 C C . ILE A 1 133 ? -31.767 -4.452 -11.997 1.00 57.16 133 ILE A C 1
ATOM 1038 O O . ILE A 1 133 ? -30.642 -4.356 -12.487 1.00 57.16 133 ILE A O 1
ATOM 1042 N N . GLU A 1 134 ? -32.456 -3.408 -11.533 1.00 58.72 134 GLU A N 1
ATOM 1043 C CA . GLU A 1 134 ? -31.837 -2.098 -11.340 1.00 58.72 134 GLU A CA 1
ATOM 1044 C C . GLU A 1 134 ? -30.604 -2.273 -10.446 1.00 58.72 134 GLU A C 1
ATOM 1046 O O . GLU A 1 134 ? -30.707 -2.597 -9.261 1.00 58.72 134 GLU A O 1
ATOM 1051 N N . ILE A 1 135 ? -29.418 -2.103 -11.032 1.00 60.19 135 ILE A N 1
ATOM 1052 C CA . ILE A 1 135 ? -28.169 -2.085 -10.280 1.00 60.19 135 ILE A CA 1
ATOM 1053 C C . ILE A 1 135 ? -28.134 -0.721 -9.584 1.00 60.19 135 ILE A C 1
ATOM 1055 O O . ILE A 1 135 ? -28.022 0.288 -10.284 1.00 60.19 135 ILE A O 1
ATOM 1059 N N . PRO A 1 136 ? -28.242 -0.648 -8.243 1.00 68.50 136 PRO A N 1
ATOM 1060 C CA . PRO A 1 136 ? -28.286 0.632 -7.553 1.00 68.50 136 PRO A CA 1
ATOM 1061 C C . PRO A 1 136 ? -27.004 1.412 -7.836 1.00 68.50 136 PRO A C 1
ATOM 1063 O O . PRO A 1 136 ? -25.895 0.876 -7.715 1.00 68.50 136 PRO A O 1
ATOM 1066 N N . GLU A 1 137 ? -27.166 2.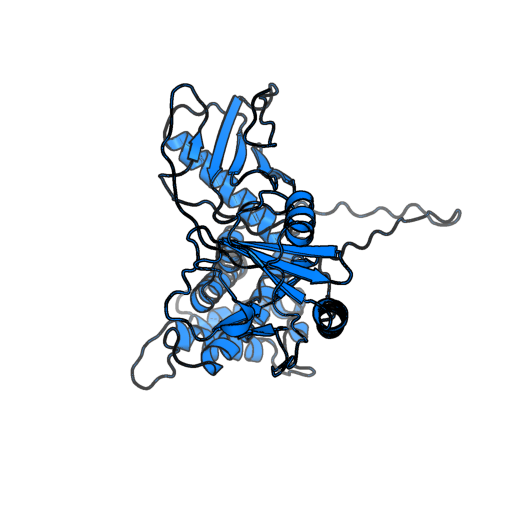675 -8.227 1.00 73.56 137 GLU A N 1
ATOM 1067 C CA . GLU A 1 137 ? -26.054 3.519 -8.646 1.00 73.56 137 GLU A CA 1
ATOM 1068 C C . GLU A 1 137 ? -25.042 3.649 -7.500 1.00 73.56 137 GLU A C 1
ATOM 1070 O O . GLU A 1 137 ? -25.368 4.037 -6.373 1.00 73.56 137 GLU A O 1
ATOM 1075 N N . LYS A 1 138 ? -23.801 3.232 -7.759 1.00 74.94 138 LYS A N 1
ATOM 1076 C CA . LYS A 1 138 ? -22.796 3.119 -6.704 1.00 74.94 138 LYS A CA 1
ATOM 1077 C C . LYS A 1 138 ? -22.341 4.521 -6.287 1.00 74.94 138 LYS A C 1
ATOM 1079 O O . LYS A 1 138 ? -21.834 5.245 -7.144 1.00 74.94 138 LYS A O 1
ATOM 1084 N N . PRO A 1 139 ? -22.439 4.899 -4.997 1.00 83.12 139 PRO A N 1
ATOM 1085 C CA . PRO A 1 139 ? -22.030 6.225 -4.552 1.00 83.12 139 PRO A CA 1
ATOM 1086 C C . PRO A 1 139 ? -20.560 6.491 -4.891 1.00 83.12 139 PRO A C 1
ATOM 1088 O O . PRO A 1 139 ? -19.702 5.615 -4.739 1.00 83.12 139 PRO A O 1
ATOM 1091 N N . LEU A 1 140 ? -20.277 7.709 -5.356 1.00 84.88 140 LEU A N 1
ATOM 1092 C CA . LEU A 1 140 ? -18.932 8.108 -5.7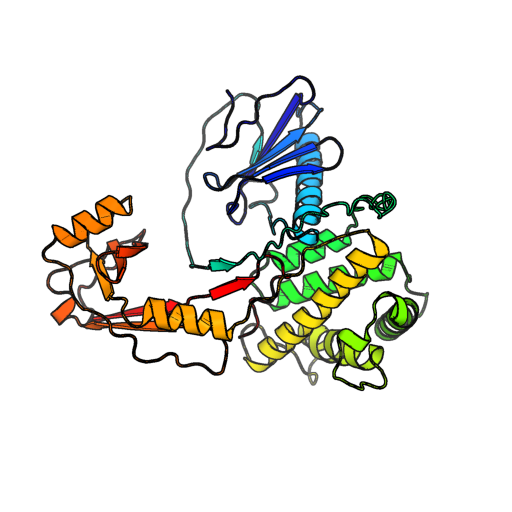60 1.00 84.88 140 LEU A CA 1
ATOM 1093 C C . LEU A 1 140 ? -17.967 8.089 -4.555 1.00 84.88 140 LEU A C 1
ATOM 1095 O O . LEU A 1 140 ? -18.310 8.621 -3.495 1.00 84.88 140 LEU A O 1
ATOM 1099 N N . PRO A 1 141 ? -16.752 7.522 -4.705 1.00 88.69 141 PRO A N 1
ATOM 1100 C CA . PRO A 1 141 ? -15.706 7.572 -3.685 1.00 88.69 141 PRO A CA 1
ATOM 1101 C C . PRO A 1 141 ? -15.409 9.006 -3.226 1.00 88.69 141 PRO A C 1
ATOM 1103 O O . PRO A 1 141 ? -15.040 9.852 -4.041 1.00 88.69 141 PRO A O 1
ATOM 1106 N N . LYS A 1 142 ? -15.522 9.279 -1.921 1.00 92.25 142 LYS A N 1
ATOM 1107 C CA . LYS A 1 142 ? -15.264 10.611 -1.348 1.00 92.25 142 LYS A CA 1
ATOM 1108 C C . LYS A 1 142 ? -13.910 10.656 -0.643 1.00 92.25 142 LYS A C 1
ATOM 1110 O O . LYS A 1 142 ? -13.667 9.849 0.248 1.00 92.25 142 LYS A O 1
ATOM 1115 N N . TYR A 1 143 ? -13.070 11.634 -0.986 1.00 94.62 143 TYR A N 1
ATOM 1116 C CA . TYR A 1 143 ? -11.781 11.854 -0.325 1.00 94.62 143 TYR A CA 1
ATOM 1117 C C . TYR A 1 143 ? -11.922 12.151 1.181 1.00 94.62 143 TYR A C 1
ATOM 1119 O O . TYR A 1 143 ? -12.919 12.719 1.642 1.00 94.62 143 TYR A O 1
ATOM 1127 N N . HIS A 1 144 ? -10.898 11.765 1.944 1.00 96.50 144 HIS A N 1
ATOM 1128 C CA . HIS A 1 144 ? -10.722 12.075 3.359 1.00 96.50 144 HIS A CA 1
ATOM 1129 C C . HIS A 1 144 ? -9.227 12.197 3.674 1.00 96.50 144 HIS A C 1
ATOM 1131 O O . HIS A 1 144 ? -8.431 11.390 3.198 1.00 96.50 144 HIS A O 1
ATOM 1137 N N . VAL A 1 145 ? -8.839 13.176 4.497 1.00 95.56 145 VAL A N 1
ATOM 1138 C CA . VAL A 1 145 ? -7.424 13.469 4.803 1.00 95.56 145 VAL A CA 1
ATOM 1139 C C . VAL A 1 145 ? -6.679 12.287 5.444 1.00 95.56 145 VAL A C 1
ATOM 1141 O O . VAL A 1 145 ? -5.484 12.109 5.216 1.00 95.56 145 VAL A O 1
ATOM 1144 N N . GLY A 1 146 ? -7.385 11.406 6.160 1.00 96.38 146 GLY A N 1
ATOM 1145 C CA . GLY A 1 146 ? -6.841 10.163 6.711 1.00 96.38 146 GLY A CA 1
ATOM 1146 C C . GLY A 1 146 ? -6.275 9.207 5.653 1.00 96.38 146 GLY A C 1
ATOM 1147 O O . GLY A 1 146 ? -5.377 8.418 5.955 1.00 96.38 146 GLY A O 1
ATOM 1148 N N . PHE A 1 147 ? -6.718 9.309 4.393 1.00 97.19 147 PHE A N 1
ATOM 1149 C CA . PHE A 1 147 ? -6.173 8.515 3.287 1.00 97.19 147 PHE A CA 1
ATOM 1150 C C . PHE A 1 147 ? -4.726 8.888 2.946 1.00 97.19 147 PHE A C 1
ATOM 1152 O O . PHE A 1 147 ? -3.996 8.046 2.421 1.00 97.19 147 PHE A O 1
ATOM 1159 N N . ARG A 1 148 ? -4.270 10.091 3.322 1.00 95.75 148 ARG A N 1
ATOM 1160 C CA . ARG A 1 148 ? -2.860 10.474 3.211 1.00 95.75 148 ARG A CA 1
ATOM 1161 C C . ARG A 1 148 ? -1.977 9.658 4.126 1.00 95.75 148 ARG A C 1
ATOM 1163 O O . ARG A 1 148 ? -1.005 9.063 3.672 1.00 95.75 148 ARG A O 1
ATOM 1170 N N . TYR A 1 149 ? -2.359 9.548 5.392 1.00 97.50 149 TYR A N 1
ATOM 1171 C CA . TYR A 1 149 ? -1.658 8.698 6.345 1.00 97.50 149 TYR A CA 1
ATOM 1172 C C . TYR A 1 149 ? -1.745 7.213 5.950 1.00 97.50 149 TYR A C 1
ATOM 1174 O O . TYR A 1 149 ? -0.747 6.498 6.029 1.00 97.50 149 TYR A O 1
ATOM 1182 N N . PHE A 1 150 ? -2.885 6.756 5.409 1.00 96.31 150 PHE A N 1
ATOM 1183 C CA . PHE A 1 150 ? -2.977 5.414 4.820 1.00 96.31 150 PHE A CA 1
ATOM 1184 C C . PHE A 1 150 ? -1.927 5.227 3.715 1.00 96.31 150 PHE A C 1
ATOM 1186 O O . PHE A 1 150 ? -1.151 4.275 3.769 1.00 96.31 150 PHE A O 1
ATOM 1193 N N . ARG A 1 151 ? -1.836 6.146 2.744 1.00 94.88 151 ARG A N 1
ATOM 1194 C CA . ARG A 1 151 ? -0.860 6.054 1.650 1.00 94.88 151 ARG A CA 1
ATOM 1195 C C . ARG A 1 151 ? 0.584 6.131 2.124 1.00 94.88 151 ARG A C 1
ATOM 1197 O O . ARG A 1 151 ? 1.384 5.327 1.654 1.00 94.88 151 ARG A O 1
ATOM 1204 N N . GLN A 1 152 ? 0.910 7.028 3.054 1.00 94.00 152 GLN A N 1
ATOM 1205 C CA . GLN A 1 152 ? 2.251 7.114 3.642 1.00 94.00 152 GLN A CA 1
ATOM 1206 C C . GLN A 1 152 ? 2.656 5.772 4.268 1.00 94.00 152 GLN A C 1
ATOM 1208 O O . GLN A 1 152 ? 3.726 5.245 3.968 1.00 94.00 152 GLN A O 1
ATOM 1213 N N . SER A 1 153 ? 1.733 5.123 4.988 1.00 94.69 153 SER A N 1
ATOM 1214 C CA . SER A 1 153 ? 1.919 3.750 5.471 1.00 94.69 153 SER A CA 1
ATOM 1215 C C . SER A 1 153 ? 2.170 2.730 4.348 1.00 94.69 153 SER A C 1
ATOM 1217 O O . SER A 1 153 ? 2.992 1.829 4.501 1.00 94.69 153 SER A O 1
ATOM 1219 N N . GLN A 1 154 ? 1.504 2.869 3.195 1.00 90.56 154 GLN A N 1
ATOM 1220 C CA . GLN A 1 154 ? 1.701 1.957 2.063 1.00 90.56 154 GLN A CA 1
ATOM 1221 C C . GLN A 1 154 ? 3.000 2.195 1.281 1.00 90.56 154 GLN A C 1
ATOM 1223 O O . GLN A 1 154 ? 3.485 1.262 0.644 1.00 90.56 154 GLN A O 1
ATOM 1228 N N . ILE A 1 155 ? 3.559 3.408 1.260 1.00 87.44 155 ILE A N 1
ATOM 1229 C CA . ILE A 1 155 ? 4.805 3.675 0.520 1.00 87.44 155 ILE A CA 1
ATOM 1230 C C . ILE A 1 155 ? 6.052 3.464 1.381 1.00 87.44 155 ILE A C 1
ATOM 1232 O O . ILE A 1 155 ? 7.040 2.954 0.844 1.00 87.44 155 ILE A O 1
ATOM 1236 N N . SER A 1 156 ? 5.966 3.744 2.689 1.00 88.94 156 SER A N 1
ATOM 1237 C CA . SER A 1 156 ? 7.059 3.616 3.662 1.00 88.94 156 SER A CA 1
ATOM 1238 C C . SER A 1 156 ? 7.667 2.212 3.705 1.00 88.94 156 SER A C 1
ATOM 1240 O O . SER A 1 156 ? 6.962 1.205 3.579 1.00 88.94 156 SER A O 1
ATOM 1242 N N . ASP A 1 157 ? 8.988 2.144 3.865 1.00 83.75 157 ASP A N 1
ATOM 1243 C CA . ASP A 1 157 ? 9.765 0.900 3.958 1.00 83.75 157 ASP A CA 1
ATOM 1244 C C . ASP A 1 157 ? 10.303 0.615 5.360 1.00 83.75 157 ASP A C 1
ATOM 1246 O O . ASP A 1 157 ? 10.900 -0.442 5.579 1.00 83.75 157 ASP A O 1
ATOM 1250 N N . ASP A 1 158 ? 10.039 1.499 6.324 1.00 89.00 158 ASP A N 1
ATOM 1251 C CA . ASP A 1 158 ? 10.155 1.144 7.730 1.00 89.00 158 ASP A CA 1
ATOM 1252 C C . ASP A 1 158 ? 8.800 0.691 8.288 1.00 89.00 158 ASP A C 1
ATOM 1254 O O . ASP A 1 158 ? 7.752 1.281 8.029 1.00 89.00 158 ASP A O 1
ATOM 1258 N N . LEU A 1 159 ? 8.826 -0.379 9.083 1.00 90.12 159 LEU A N 1
ATOM 1259 C CA . LEU A 1 159 ? 7.625 -0.957 9.680 1.00 90.12 159 LEU A CA 1
ATOM 1260 C C . LEU A 1 159 ? 7.022 -0.039 10.748 1.00 90.12 159 LEU A C 1
ATOM 1262 O O . LEU A 1 159 ? 5.802 0.011 10.895 1.00 90.12 159 LEU A O 1
ATOM 1266 N N . PHE A 1 160 ? 7.857 0.635 11.536 1.00 92.19 160 PHE A N 1
ATOM 1267 C CA . PHE A 1 160 ? 7.402 1.420 12.680 1.00 92.19 160 PHE A CA 1
ATOM 1268 C C . PHE A 1 160 ? 6.798 2.746 12.204 1.00 92.19 160 PHE A C 1
ATOM 1270 O O . PHE A 1 160 ? 5.745 3.153 12.697 1.00 92.19 160 PHE A O 1
ATOM 1277 N N . ASP A 1 161 ? 7.383 3.358 11.173 1.00 93.00 161 ASP A N 1
ATOM 1278 C CA . ASP A 1 161 ? 6.783 4.479 10.451 1.00 93.00 161 ASP A CA 1
ATOM 1279 C C . ASP A 1 161 ? 5.509 4.075 9.682 1.00 93.00 161 ASP A C 1
ATOM 1281 O O . ASP A 1 161 ? 4.482 4.754 9.785 1.00 93.00 161 ASP A O 1
ATOM 1285 N N . ALA A 1 162 ? 5.504 2.927 8.991 1.00 93.62 162 ALA A N 1
ATOM 1286 C CA . ALA A 1 162 ? 4.294 2.429 8.337 1.00 93.62 162 ALA A CA 1
ATOM 1287 C C . ALA A 1 162 ? 3.155 2.178 9.342 1.00 93.62 162 ALA A C 1
ATOM 1289 O O . ALA A 1 162 ? 1.998 2.511 9.071 1.00 93.62 162 ALA A O 1
ATOM 1290 N N . TYR A 1 163 ? 3.475 1.647 10.523 1.00 96.06 163 TYR A N 1
ATOM 1291 C CA . TYR A 1 163 ? 2.534 1.502 11.630 1.00 96.06 163 TYR A CA 1
ATOM 1292 C C . TYR A 1 163 ? 2.018 2.853 12.133 1.00 96.06 163 TYR A C 1
ATOM 1294 O O . TYR A 1 163 ? 0.807 3.051 12.247 1.00 96.06 163 TYR A O 1
ATOM 1302 N N . ARG A 1 164 ? 2.926 3.799 12.400 1.00 96.06 164 ARG A N 1
ATOM 1303 C CA . ARG A 1 164 ? 2.600 5.144 12.890 1.00 96.06 164 ARG A CA 1
ATOM 1304 C C . ARG A 1 164 ? 1.652 5.873 11.945 1.00 96.06 164 ARG A C 1
ATOM 1306 O O . ARG A 1 164 ? 0.639 6.401 12.395 1.00 96.06 164 ARG A O 1
ATOM 1313 N N . ASN A 1 165 ? 1.942 5.848 10.649 1.00 97.44 165 ASN A N 1
ATOM 1314 C CA . ASN A 1 165 ? 1.076 6.431 9.633 1.00 97.44 165 ASN A CA 1
ATOM 1315 C C . ASN A 1 165 ? -0.287 5.717 9.567 1.00 97.44 165 ASN A C 1
ATOM 1317 O O . ASN A 1 165 ? -1.319 6.379 9.547 1.00 97.44 165 ASN A O 1
ATOM 1321 N N . MET A 1 166 ? -0.354 4.385 9.651 1.00 97.62 166 MET A N 1
ATOM 1322 C CA . MET A 1 166 ? -1.660 3.709 9.680 1.00 97.62 166 MET A CA 1
ATOM 1323 C C . MET A 1 166 ? -2.475 4.040 10.947 1.00 97.62 166 MET A C 1
ATOM 1325 O O . MET A 1 166 ? -3.702 4.116 10.890 1.00 97.62 166 MET A O 1
ATOM 1329 N N . PHE A 1 167 ? -1.817 4.302 12.083 1.00 97.81 167 PHE A N 1
ATOM 1330 C CA . PHE A 1 167 ? -2.500 4.735 13.307 1.00 97.81 167 PHE A CA 1
ATOM 1331 C C . PHE A 1 167 ? -3.071 6.155 13.170 1.00 97.81 167 PHE A C 1
ATOM 1333 O O . PHE A 1 167 ? -4.227 6.382 13.514 1.00 97.81 167 PHE A O 1
ATOM 1340 N N . LEU A 1 168 ? -2.325 7.081 12.557 1.00 97.81 168 LEU A N 1
ATOM 1341 C CA . LEU A 1 168 ? -2.829 8.421 12.227 1.00 97.81 168 LEU A CA 1
ATOM 1342 C C . LEU A 1 168 ? -4.008 8.375 11.233 1.00 97.81 168 LEU A C 1
ATOM 1344 O O . LEU A 1 168 ? -4.932 9.183 11.333 1.00 97.81 168 LEU A O 1
ATOM 1348 N N . ALA A 1 169 ? -4.024 7.408 10.307 1.00 97.88 169 ALA A N 1
ATOM 1349 C CA . ALA A 1 169 ? -5.163 7.176 9.413 1.00 97.88 169 ALA A CA 1
ATOM 1350 C C . ALA A 1 169 ? -6.424 6.769 10.195 1.00 97.88 169 ALA A C 1
ATOM 1352 O O . ALA A 1 169 ? -7.497 7.333 9.968 1.00 97.88 169 ALA A O 1
ATOM 1353 N N . LEU A 1 170 ? -6.282 5.841 11.152 1.00 97.94 170 LEU A N 1
ATOM 1354 C CA . LEU A 1 170 ? -7.351 5.438 12.069 1.00 97.94 170 LEU A CA 1
ATOM 1355 C C . LEU A 1 170 ? -7.866 6.628 12.892 1.00 97.94 170 LEU A C 1
ATOM 1357 O O . LEU A 1 170 ? -9.072 6.870 12.915 1.00 97.94 170 LEU A O 1
ATOM 1361 N N . GLU A 1 171 ? -6.976 7.378 13.549 1.00 97.75 171 GLU A N 1
ATOM 1362 C CA . GLU A 1 171 ? -7.349 8.533 14.378 1.00 97.75 171 GLU A CA 1
ATOM 1363 C C . 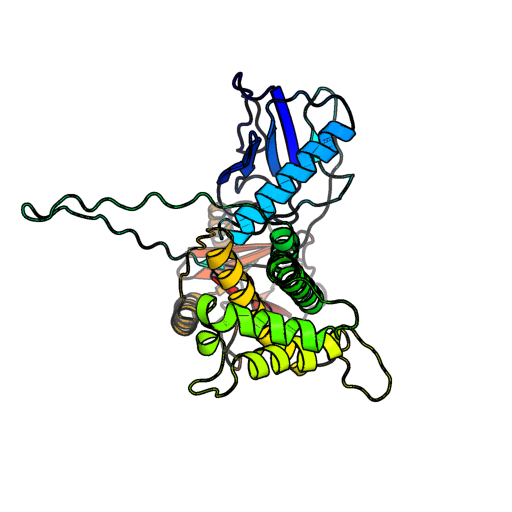GLU A 1 171 ? -8.078 9.607 13.561 1.00 97.75 171 GLU A C 1
ATOM 1365 O O . GLU A 1 171 ? -9.099 10.138 14.001 1.00 97.75 171 GLU A O 1
ATOM 1370 N N . SER A 1 172 ? -7.597 9.906 12.352 1.00 97.94 172 SER A N 1
ATOM 1371 C CA . SER A 1 172 ? -8.203 10.894 11.455 1.00 97.94 172 SER A CA 1
ATOM 1372 C C . SER A 1 172 ? -9.615 10.490 11.005 1.00 97.94 172 SER A C 1
ATOM 1374 O O . SER A 1 172 ? -10.540 11.309 11.026 1.00 97.94 172 SER A O 1
ATOM 1376 N N . LEU A 1 173 ? -9.811 9.220 10.639 1.00 97.56 173 LEU A N 1
ATOM 1377 C CA . LEU A 1 173 ? -11.117 8.696 10.236 1.00 97.56 173 LEU A CA 1
ATOM 1378 C C . LEU A 1 173 ? -12.092 8.638 11.425 1.00 97.56 173 LEU A C 1
ATOM 1380 O O . LEU A 1 173 ? -13.215 9.135 11.316 1.00 97.56 173 LEU A O 1
ATOM 1384 N N . LEU A 1 174 ? -11.663 8.111 12.580 1.00 96.62 174 LEU A N 1
ATOM 1385 C CA . LEU A 1 174 ? -12.503 8.027 13.782 1.00 96.62 174 LEU A CA 1
ATOM 1386 C C . LEU A 1 174 ? -12.872 9.399 14.341 1.00 96.62 174 LEU A C 1
ATOM 1388 O O . LEU A 1 174 ? -14.037 9.615 14.660 1.00 96.62 174 LEU A O 1
ATOM 1392 N N . SER A 1 175 ? -11.932 10.342 14.434 1.00 96.75 175 SER A N 1
ATOM 1393 C CA . SER A 1 175 ? -12.202 11.687 14.975 1.00 96.75 175 SER A CA 1
ATOM 1394 C C . SER A 1 175 ? -13.239 12.465 14.161 1.00 96.75 175 SER A C 1
ATOM 1396 O O . SER A 1 175 ? -13.976 13.268 14.728 1.00 96.75 175 SER A O 1
ATOM 1398 N N . THR A 1 176 ? -13.363 12.174 12.862 1.00 95.06 176 THR A N 1
ATOM 1399 C CA . THR A 1 176 ? -14.396 12.751 11.986 1.00 95.06 176 THR A CA 1
ATOM 1400 C C . THR A 1 176 ? -15.800 12.192 12.278 1.00 95.06 176 THR A C 1
ATOM 1402 O O . THR A 1 176 ? -16.792 12.870 12.015 1.00 95.06 176 THR A O 1
ATOM 1405 N N . LYS A 1 177 ? -15.908 10.965 12.809 1.00 94.25 177 LYS A N 1
ATOM 1406 C CA . LYS A 1 177 ? -17.186 10.283 13.102 1.00 94.25 177 LYS A CA 1
ATOM 1407 C C . LYS A 1 177 ? -17.598 10.358 14.567 1.00 94.25 177 LYS A C 1
ATOM 1409 O O . LYS A 1 177 ? -18.743 10.669 14.874 1.00 94.25 177 LYS A O 1
ATOM 1414 N N . SER A 1 178 ? -16.655 10.103 15.462 1.00 96.19 178 SER A N 1
ATOM 1415 C CA . SER A 1 178 ? -16.797 10.176 16.912 1.00 96.19 178 SER A CA 1
ATOM 1416 C C . SER A 1 178 ? -15.692 11.080 17.468 1.00 96.19 178 SER A C 1
ATOM 1418 O O . SER A 1 178 ? -14.639 10.578 17.867 1.00 96.19 178 SER A O 1
ATOM 1420 N N . PRO A 1 179 ? -15.898 12.410 17.509 1.00 96.75 179 PRO A N 1
ATOM 1421 C CA . PRO A 1 179 ? -14.948 13.333 18.115 1.00 96.75 179 PRO A CA 1
ATOM 1422 C C . PRO A 1 179 ? -14.629 12.984 19.575 1.00 96.75 179 PRO A C 1
ATOM 1424 O O . PRO A 1 179 ? -15.438 12.397 20.309 1.00 96.75 179 PRO A O 1
ATOM 1427 N N . LYS A 1 180 ? -13.426 13.371 19.999 1.00 97.19 180 LYS A N 1
ATOM 1428 C CA . LYS A 1 180 ? -12.966 13.223 21.378 1.00 97.19 180 LYS A CA 1
ATOM 1429 C C . LYS A 1 180 ? -13.649 14.250 22.285 1.00 97.19 180 LYS A C 1
ATOM 1431 O O . LYS A 1 180 ? -13.689 15.434 21.959 1.00 97.19 180 LYS A O 1
ATOM 1436 N N . CYS A 1 181 ? -14.162 13.807 23.428 1.00 96.81 181 CYS A N 1
ATOM 1437 C CA . CYS A 1 181 ? -14.801 14.686 24.403 1.00 96.81 181 CYS A CA 1
ATOM 1438 C C . CYS A 1 181 ? -13.762 15.425 25.267 1.00 96.81 181 CYS A C 1
ATOM 1440 O O . CYS A 1 181 ? -12.644 14.949 25.484 1.00 96.81 181 CYS A O 1
ATOM 1442 N N . SER A 1 182 ? -14.136 16.593 25.798 1.00 96.31 182 SER A N 1
ATOM 1443 C CA . SER A 1 182 ? -13.288 17.320 26.752 1.00 96.31 182 SER A CA 1
ATOM 1444 C C . SER A 1 182 ? -13.064 16.489 28.022 1.00 96.31 182 SER A C 1
ATOM 1446 O O . SER A 1 182 ? -13.987 15.838 28.507 1.00 96.31 182 SER A O 1
ATOM 1448 N N . GLY A 1 183 ? -11.832 16.476 28.537 1.00 95.75 183 GLY A N 1
ATOM 1449 C CA . GLY A 1 183 ? -11.432 15.665 29.697 1.00 95.75 183 GLY A CA 1
ATOM 1450 C C . GLY A 1 183 ? -11.306 14.154 29.442 1.00 95.75 183 GLY A C 1
ATOM 1451 O O . GLY A 1 183 ? -10.856 13.426 30.324 1.00 95.75 183 GLY A O 1
ATOM 1452 N N . GLU A 1 184 ? -11.655 13.660 28.253 1.00 97.75 184 GLU A N 1
ATOM 1453 C CA . GLU A 1 184 ? -11.591 12.234 27.928 1.00 97.75 184 GLU A CA 1
ATOM 1454 C C . GLU A 1 184 ? -10.138 11.755 27.738 1.00 97.75 184 GLU A C 1
ATOM 1456 O O . GLU A 1 184 ? -9.308 12.431 27.117 1.00 97.75 184 GLU A O 1
ATOM 1461 N N . SER A 1 185 ? -9.806 10.557 28.233 1.00 96.56 185 SER A N 1
ATOM 1462 C CA . SER A 1 185 ? -8.512 9.935 27.924 1.00 96.56 185 SER A CA 1
ATOM 1463 C C . SER A 1 185 ? -8.487 9.445 26.471 1.00 96.56 185 SER A C 1
ATOM 1465 O O . SER A 1 185 ? -9.524 9.118 25.900 1.00 96.56 185 SER A O 1
ATOM 1467 N N . GLU A 1 186 ? -7.313 9.376 25.844 1.00 95.19 186 GLU A N 1
ATOM 1468 C CA . GLU A 1 186 ? -7.212 8.885 24.460 1.00 95.19 186 GLU A CA 1
ATOM 1469 C C . GLU A 1 186 ? -7.676 7.421 24.324 1.00 95.19 186 GLU A C 1
ATOM 1471 O O . GLU A 1 186 ? -8.415 7.088 23.404 1.00 95.19 186 GLU A O 1
ATOM 1476 N N . ALA A 1 187 ? -7.333 6.567 25.295 1.00 94.81 187 ALA A N 1
ATOM 1477 C CA . ALA A 1 187 ? -7.769 5.172 25.327 1.00 94.81 187 ALA A CA 1
ATOM 1478 C C . ALA A 1 187 ? -9.289 5.029 25.545 1.00 94.81 187 ALA A C 1
ATOM 1480 O O . ALA A 1 187 ? -9.918 4.162 24.941 1.00 94.81 187 ALA A O 1
ATOM 1481 N N . SER A 1 188 ? -9.886 5.890 26.380 1.00 97.75 188 SER A N 1
ATOM 1482 C CA . SER A 1 188 ? -11.341 5.937 26.601 1.00 97.75 188 SER A CA 1
ATOM 1483 C C . SER A 1 188 ? -12.077 6.353 25.328 1.00 97.75 188 SER A C 1
ATOM 1485 O O . SER A 1 188 ? -13.022 5.680 24.924 1.00 97.75 188 SER A O 1
ATOM 1487 N N . TRP A 1 189 ? -11.586 7.409 24.671 1.00 98.19 189 TRP A N 1
ATOM 1488 C CA . TRP A 1 189 ? -12.100 7.889 23.392 1.00 98.19 189 TRP A CA 1
ATOM 1489 C C . TRP A 1 189 ? -12.054 6.802 22.319 1.00 98.19 189 TRP A C 1
ATOM 1491 O O . TRP A 1 189 ? -13.076 6.514 21.700 1.00 98.19 189 TRP A O 1
ATOM 1501 N N . LEU A 1 190 ? -10.895 6.160 22.139 1.00 97.56 190 LEU A N 1
ATOM 1502 C CA . LEU A 1 190 ? -10.713 5.113 21.138 1.00 97.56 190 LEU A CA 1
ATOM 1503 C C . LEU A 1 190 ? -11.652 3.921 21.382 1.00 97.56 190 LEU A C 1
ATOM 1505 O O . LEU A 1 190 ? -12.235 3.410 20.426 1.00 97.56 190 LEU A O 1
ATOM 1509 N N . ARG A 1 191 ? -11.857 3.513 22.646 1.00 97.88 191 ARG A N 1
ATOM 1510 C CA . ARG A 1 191 ? -12.816 2.448 22.989 1.00 97.88 191 ARG A CA 1
ATOM 1511 C C . ARG A 1 191 ? -14.246 2.838 22.648 1.00 97.88 191 ARG A C 1
ATOM 1513 O O . ARG A 1 191 ? -14.871 2.140 21.858 1.00 97.88 191 ARG A O 1
ATOM 1520 N N . ARG A 1 192 ? -14.715 3.984 23.144 1.00 98.06 192 ARG A N 1
ATOM 1521 C CA . ARG A 1 192 ? -16.068 4.494 22.879 1.00 98.06 192 ARG A CA 1
ATOM 1522 C C . ARG A 1 192 ? -16.343 4.657 21.380 1.00 98.06 192 ARG A C 1
ATOM 1524 O O . ARG A 1 192 ? -17.412 4.296 20.899 1.00 98.06 192 ARG A O 1
ATOM 1531 N N . ALA A 1 193 ? -15.380 5.193 20.632 1.00 97.62 193 ALA A N 1
ATOM 1532 C CA . ALA A 1 193 ? -15.514 5.412 19.196 1.00 97.62 193 ALA A CA 1
ATOM 1533 C C . ALA A 1 193 ? -15.609 4.090 18.408 1.00 97.62 193 ALA A C 1
ATOM 1535 O O . ALA A 1 193 ? -16.403 3.993 17.475 1.00 97.62 193 ALA A O 1
ATOM 1536 N N . LEU A 1 194 ? -14.855 3.056 18.804 1.00 97.38 194 LEU A N 1
ATOM 1537 C CA . LEU A 1 194 ? -14.940 1.722 18.196 1.00 97.38 194 LEU A CA 1
ATOM 1538 C C . LEU A 1 194 ? -16.181 0.932 18.641 1.00 97.38 194 LEU A C 1
ATOM 1540 O O . LEU A 1 194 ? -16.728 0.184 17.836 1.00 97.38 194 LEU A O 1
ATOM 1544 N N . GLU A 1 195 ? -16.657 1.110 19.875 1.00 97.12 195 GLU A N 1
ATOM 1545 C CA . GLU A 1 195 ? -17.920 0.532 20.361 1.00 97.12 195 GLU A CA 1
ATOM 1546 C C . GLU A 1 195 ? -19.114 1.043 19.548 1.00 97.12 195 GLU A C 1
ATOM 1548 O O . GLU A 1 195 ? -19.894 0.235 19.040 1.00 97.12 195 GLU A O 1
ATOM 1553 N N . ASN A 1 196 ? -19.203 2.363 19.345 1.00 95.81 196 ASN A N 1
ATOM 1554 C CA . ASN A 1 196 ? -20.258 3.010 18.558 1.00 95.81 196 ASN A CA 1
ATOM 1555 C C . ASN A 1 196 ? -20.349 2.480 17.113 1.00 95.81 196 ASN A C 1
ATOM 1557 O O . ASN A 1 196 ? -21.441 2.332 16.571 1.00 95.81 196 ASN A O 1
ATOM 1561 N N . GLU A 1 197 ? -19.207 2.185 16.490 1.00 94.88 197 GLU A N 1
ATOM 1562 C CA . GLU A 1 197 ? -19.112 1.761 15.084 1.00 94.88 197 GLU A CA 1
ATOM 1563 C C . GLU A 1 197 ? -19.011 0.227 14.922 1.00 94.88 197 GLU A C 1
ATOM 1565 O O . GLU A 1 197 ? -18.959 -0.289 13.802 1.00 94.88 197 GLU A O 1
ATOM 1570 N N . SER A 1 198 ? -18.996 -0.524 16.030 1.00 92.62 198 SER A N 1
ATOM 1571 C CA . SER A 1 198 ? -18.651 -1.955 16.077 1.00 92.62 198 SER A CA 1
ATOM 1572 C C . SER A 1 198 ? -19.485 -2.842 15.144 1.00 92.62 198 SER A C 1
ATOM 1574 O O . SER A 1 198 ? -18.938 -3.710 14.454 1.00 92.62 198 SER A O 1
ATOM 1576 N N . THR A 1 199 ? -20.794 -2.586 15.076 1.00 88.44 199 THR A N 1
ATOM 1577 C CA . THR A 1 199 ? -21.747 -3.291 14.204 1.00 88.44 199 THR A CA 1
ATOM 1578 C C . THR A 1 199 ? -21.544 -2.949 12.727 1.00 88.44 199 THR A C 1
ATOM 1580 O O . THR A 1 199 ? -21.592 -3.840 11.882 1.00 88.44 199 THR A O 1
ATOM 1583 N N . ILE A 1 200 ? -21.281 -1.677 12.404 1.00 92.69 200 ILE A N 1
ATOM 1584 C CA . ILE A 1 200 ? -21.102 -1.191 11.022 1.00 92.69 200 ILE A CA 1
ATOM 1585 C C . ILE A 1 200 ? -19.792 -1.721 10.426 1.00 92.69 200 ILE A C 1
ATOM 1587 O O . ILE A 1 200 ? -19.732 -2.067 9.246 1.00 92.69 200 ILE A O 1
ATOM 1591 N N . LEU A 1 201 ? -18.740 -1.795 11.243 1.00 92.94 201 LEU A N 1
ATOM 1592 C CA . LEU A 1 201 ? -17.422 -2.280 10.832 1.00 92.94 201 LEU A CA 1
ATOM 1593 C C . LEU A 1 201 ? -17.300 -3.813 10.899 1.00 92.94 201 LEU A C 1
ATOM 1595 O O . LEU A 1 201 ? -16.415 -4.380 10.264 1.00 92.94 201 LEU A O 1
ATOM 1599 N N . ASN A 1 202 ? -18.202 -4.493 11.617 1.00 91.25 202 ASN A N 1
ATOM 1600 C CA . ASN A 1 202 ? -18.172 -5.938 11.861 1.00 91.25 202 ASN A CA 1
ATOM 1601 C C . ASN A 1 202 ? -16.819 -6.399 12.445 1.00 91.25 202 ASN A C 1
ATOM 1603 O O . ASN A 1 202 ? -16.111 -7.248 11.892 1.00 91.25 202 ASN A O 1
ATOM 1607 N N . LEU A 1 203 ? -16.459 -5.800 13.586 1.00 92.56 203 LEU A N 1
ATOM 1608 C CA . LEU A 1 203 ? -15.152 -5.970 14.239 1.00 92.56 203 LEU A CA 1
ATOM 1609 C C . LEU A 1 203 ? -14.846 -7.415 14.668 1.00 92.56 203 LEU A C 1
ATOM 1611 O O . LEU A 1 203 ? -13.678 -7.774 14.800 1.00 92.56 203 LEU A O 1
ATOM 1615 N N . VAL A 1 204 ? -15.869 -8.264 14.816 1.00 91.81 204 VAL A N 1
ATOM 1616 C CA . VAL A 1 204 ? -15.735 -9.709 15.091 1.00 91.81 204 VAL A CA 1
ATOM 1617 C C . VAL A 1 204 ? -14.880 -10.416 14.028 1.00 91.81 204 VAL A C 1
ATOM 1619 O O . VAL A 1 204 ? -14.158 -11.357 14.340 1.00 91.81 204 VAL A O 1
ATOM 1622 N N . ASN A 1 205 ? -14.894 -9.942 12.777 1.00 89.38 205 ASN A N 1
ATOM 1623 C CA . ASN A 1 205 ? -14.078 -10.514 11.700 1.00 89.38 205 ASN A CA 1
ATOM 1624 C C . ASN A 1 205 ? -12.582 -10.154 11.784 1.00 89.38 205 ASN A C 1
ATOM 1626 O O . ASN A 1 205 ? -11.790 -10.688 11.006 1.00 89.38 205 ASN A O 1
ATOM 1630 N N . LEU A 1 206 ? -12.187 -9.238 12.676 1.00 91.12 206 LEU A N 1
ATOM 1631 C CA . LEU A 1 206 ? -10.793 -8.825 12.870 1.00 91.12 206 LEU A CA 1
ATOM 1632 C C . LEU A 1 206 ? -10.124 -9.488 14.084 1.00 91.12 206 LEU A C 1
ATOM 1634 O O . LEU A 1 206 ? -8.915 -9.339 14.263 1.00 91.12 206 LEU A O 1
ATOM 1638 N N . THR A 1 207 ? -10.884 -10.221 14.901 1.00 92.62 207 THR A N 1
ATOM 1639 C CA . THR A 1 207 ? -10.426 -10.832 16.156 1.00 92.62 207 THR A CA 1
ATOM 1640 C C . THR A 1 207 ? -10.464 -12.366 16.094 1.00 92.62 207 THR A C 1
ATOM 1642 O O . THR A 1 207 ? -10.962 -12.944 15.122 1.00 92.62 207 THR A O 1
ATOM 1645 N N . PRO A 1 208 ? -9.886 -13.081 17.082 1.00 90.12 208 PRO A N 1
ATOM 1646 C CA . PRO A 1 208 ? -9.997 -14.535 17.153 1.00 90.12 208 PRO A CA 1
ATOM 1647 C C . PRO A 1 208 ? -11.459 -15.003 17.190 1.00 90.12 208 PRO A C 1
ATOM 1649 O O . PRO A 1 208 ? -12.332 -14.329 17.741 1.00 90.12 208 PRO A O 1
ATOM 1652 N N . ARG A 1 209 ? -11.735 -16.193 16.637 1.00 88.00 209 ARG A N 1
ATOM 1653 C CA . ARG A 1 209 ? -13.088 -16.779 16.663 1.00 88.00 209 ARG A CA 1
ATOM 1654 C C . ARG A 1 209 ? -13.616 -16.841 18.099 1.00 88.00 209 ARG A C 1
ATOM 1656 O O . ARG A 1 209 ? -12.903 -17.281 18.996 1.00 88.00 209 ARG A O 1
ATOM 1663 N N . ASN A 1 210 ? -14.880 -16.461 18.279 1.00 89.25 210 ASN A N 1
ATOM 1664 C CA . ASN A 1 210 ? -15.580 -16.420 19.568 1.00 89.25 210 ASN A CA 1
ATOM 1665 C C . ASN A 1 210 ? -14.988 -15.423 20.592 1.00 89.25 210 ASN A C 1
ATOM 1667 O O . ASN A 1 210 ? -15.188 -15.587 21.794 1.00 89.25 210 ASN A O 1
ATOM 1671 N N . CYS A 1 211 ? -14.275 -14.382 20.141 1.00 92.19 211 CYS A N 1
ATOM 1672 C CA . CYS A 1 211 ? -13.846 -13.275 21.000 1.00 92.19 211 CYS A CA 1
ATOM 1673 C C . CYS A 1 211 ? -15.060 -12.550 21.621 1.00 92.19 211 CYS A C 1
ATOM 1675 O O . CYS A 1 211 ? -15.926 -12.060 20.898 1.00 92.19 211 CYS A O 1
ATOM 1677 N N . ALA A 1 212 ? -15.112 -12.482 22.957 1.00 93.12 212 ALA A N 1
ATOM 1678 C CA . ALA A 1 212 ? -16.240 -11.911 23.702 1.00 93.12 212 ALA A CA 1
ATOM 1679 C C . ALA A 1 212 ? -16.246 -10.369 23.759 1.00 93.12 212 ALA A C 1
ATOM 1681 O O . ALA A 1 212 ? -17.319 -9.774 23.798 1.00 93.12 212 ALA A O 1
ATOM 1682 N N . ASP A 1 213 ? -15.073 -9.723 23.726 1.00 96.31 213 ASP A N 1
ATOM 1683 C CA . ASP A 1 213 ? -14.928 -8.266 23.568 1.00 96.31 213 ASP A CA 1
ATOM 1684 C C . ASP A 1 213 ? -14.007 -7.959 22.369 1.00 96.31 213 ASP A C 1
ATOM 1686 O O . ASP A 1 213 ? -12.800 -7.757 22.543 1.00 96.31 213 ASP A O 1
ATOM 1690 N N . PRO A 1 214 ? -14.552 -7.930 21.135 1.00 96.06 214 PRO A N 1
ATOM 1691 C CA . PRO A 1 214 ? -13.767 -7.632 19.942 1.00 96.06 214 PRO A CA 1
ATOM 1692 C C . PRO A 1 214 ? -13.110 -6.247 19.970 1.00 96.06 214 PRO A C 1
ATOM 1694 O O . PRO A 1 214 ? -12.026 -6.075 19.417 1.00 96.06 214 PRO A O 1
ATOM 1697 N N . VAL A 1 215 ? -13.738 -5.256 20.615 1.00 97.00 215 VAL A N 1
ATOM 1698 C CA . VAL A 1 215 ? -13.178 -3.900 20.714 1.00 97.00 215 VAL A CA 1
ATOM 1699 C C . VAL A 1 215 ? -11.990 -3.891 21.674 1.00 97.00 215 VAL A C 1
ATOM 1701 O O . VAL A 1 215 ? -10.935 -3.345 21.347 1.00 97.00 215 VAL A O 1
ATOM 1704 N N . GLY A 1 216 ? -12.136 -4.532 22.835 1.00 97.25 216 GLY A N 1
ATOM 1705 C CA . GLY A 1 216 ? -11.070 -4.711 23.816 1.00 97.25 216 GLY A CA 1
ATOM 1706 C C . GLY A 1 216 ? -9.845 -5.407 23.227 1.00 97.25 216 GLY A C 1
ATOM 1707 O O . GLY A 1 216 ? -8.735 -4.904 23.395 1.00 97.25 216 GLY A O 1
ATOM 1708 N N . GLU A 1 217 ? -10.040 -6.496 22.478 1.00 96.44 217 GLU A N 1
ATOM 1709 C CA . GLU A 1 217 ? -8.955 -7.231 21.809 1.00 96.44 217 GLU A CA 1
ATOM 1710 C C . GLU A 1 217 ? -8.246 -6.379 20.743 1.00 96.44 217 GLU A C 1
ATOM 1712 O O . GLU A 1 217 ? -7.015 -6.310 20.720 1.00 96.44 217 GLU A O 1
ATOM 1717 N N . ILE A 1 218 ? -8.998 -5.658 19.899 1.00 96.69 218 ILE A N 1
ATOM 1718 C CA . ILE A 1 218 ? -8.414 -4.744 18.904 1.00 96.69 218 ILE A CA 1
ATOM 1719 C C . ILE A 1 218 ? -7.553 -3.680 19.594 1.00 96.69 218 ILE A C 1
ATOM 1721 O O . ILE A 1 218 ? -6.413 -3.472 19.186 1.00 96.69 218 ILE A O 1
ATOM 1725 N N . ILE A 1 219 ? -8.050 -3.041 20.657 1.00 97.19 219 ILE A N 1
ATOM 1726 C CA . ILE A 1 219 ? -7.329 -1.996 21.408 1.00 97.19 219 ILE A CA 1
ATOM 1727 C C . ILE A 1 219 ? -6.110 -2.559 22.142 1.00 97.19 219 ILE A C 1
ATOM 1729 O O . ILE A 1 219 ? -5.070 -1.901 22.219 1.00 97.19 219 ILE A O 1
ATOM 1733 N N . GLU A 1 220 ? -6.199 -3.777 22.667 1.00 96.12 220 GLU A N 1
ATOM 1734 C CA . GLU A 1 220 ? -5.063 -4.463 23.275 1.00 96.12 220 GLU A CA 1
ATOM 1735 C C . GLU A 1 220 ? -3.910 -4.611 22.271 1.00 96.12 220 GLU A C 1
ATOM 1737 O O . GLU A 1 220 ? -2.767 -4.292 22.599 1.00 96.12 220 GLU A O 1
ATOM 1742 N N . ILE A 1 221 ? -4.221 -4.993 21.028 1.00 95.00 221 ILE A N 1
ATOM 1743 C CA . ILE A 1 221 ? -3.259 -5.104 19.925 1.00 95.00 221 ILE A CA 1
ATOM 1744 C C . ILE A 1 221 ? -2.768 -3.714 19.470 1.00 95.00 221 ILE A C 1
ATOM 1746 O O . ILE A 1 221 ? -1.590 -3.389 19.632 1.00 95.00 221 ILE A O 1
ATOM 1750 N N . ILE A 1 222 ? -3.653 -2.873 18.921 1.00 96.25 222 ILE A N 1
ATOM 1751 C CA . ILE A 1 222 ? -3.267 -1.651 18.185 1.00 96.25 222 ILE A CA 1
ATOM 1752 C C . ILE A 1 222 ? -2.933 -0.449 19.079 1.00 96.25 222 ILE A C 1
ATOM 1754 O O . ILE A 1 222 ? -2.383 0.545 18.608 1.00 96.25 222 ILE A O 1
ATOM 1758 N N . TYR A 1 223 ? -3.281 -0.484 20.363 1.00 96.19 223 TYR A N 1
ATOM 1759 C CA . TYR A 1 223 ? -3.021 0.632 21.268 1.00 96.19 223 TYR A CA 1
ATOM 1760 C C . TYR A 1 223 ? -2.029 0.236 22.357 1.00 96.19 223 TYR A C 1
ATOM 1762 O O . TYR A 1 223 ? -0.904 0.737 22.382 1.00 96.19 223 TYR A O 1
ATOM 1770 N N . LYS A 1 224 ? -2.421 -0.680 23.247 1.00 93.44 224 LYS A N 1
ATOM 1771 C CA . LYS A 1 224 ? -1.651 -0.953 24.468 1.00 93.44 224 LYS A CA 1
ATOM 1772 C C . LYS A 1 224 ? -0.335 -1.674 24.189 1.00 93.44 224 LYS A C 1
ATOM 1774 O O . LYS A 1 224 ? 0.692 -1.256 24.712 1.00 93.44 224 LYS A O 1
ATOM 1779 N N . LYS A 1 225 ? -0.348 -2.735 23.374 1.00 92.06 225 LYS A N 1
ATOM 1780 C CA . LYS A 1 225 ? 0.862 -3.514 23.069 1.00 92.06 225 LYS A CA 1
ATOM 1781 C C . LYS A 1 225 ? 1.772 -2.779 22.093 1.00 92.06 225 LYS A C 1
ATOM 1783 O O . LYS A 1 225 ? 2.939 -2.554 22.407 1.00 92.06 225 LYS A O 1
ATOM 1788 N N . THR A 1 226 ? 1.243 -2.366 20.940 1.00 93.75 226 THR A N 1
ATOM 1789 C CA . THR A 1 226 ? 2.086 -1.853 19.851 1.00 93.75 226 THR A CA 1
ATOM 1790 C C . THR A 1 226 ? 2.286 -0.336 19.888 1.00 93.75 226 THR A C 1
ATOM 1792 O O . THR A 1 226 ? 3.432 0.111 19.914 1.00 93.75 226 THR A O 1
ATOM 1795 N N . ARG A 1 227 ? 1.224 0.489 19.939 1.00 94.88 227 ARG A N 1
ATOM 1796 C CA . ARG A 1 227 ? 1.386 1.960 19.931 1.00 94.88 227 ARG A CA 1
ATOM 1797 C C . ARG A 1 227 ? 2.156 2.448 21.157 1.00 94.88 227 ARG A C 1
ATOM 1799 O O . ARG A 1 227 ? 3.127 3.178 20.991 1.00 94.88 227 ARG A O 1
ATOM 1806 N N . CYS A 1 228 ? 1.774 2.047 22.371 1.00 93.75 228 CYS A N 1
ATOM 1807 C CA . CYS A 1 228 ? 2.465 2.517 23.576 1.00 93.75 228 CYS A CA 1
ATOM 1808 C C . CYS A 1 228 ? 3.961 2.152 23.578 1.00 93.75 228 CYS A C 1
ATOM 1810 O O . CYS A 1 228 ? 4.767 3.007 23.935 1.00 93.75 228 CYS A O 1
ATOM 1812 N N . SER A 1 229 ? 4.333 0.952 23.114 1.00 92.44 229 SER A N 1
ATOM 1813 C CA . SER A 1 229 ? 5.737 0.513 23.040 1.00 92.44 229 SER A CA 1
ATOM 1814 C C . SER A 1 229 ? 6.544 1.191 21.923 1.00 92.44 229 SER A C 1
ATOM 1816 O O . SER A 1 229 ? 7.758 1.315 22.047 1.00 92.44 229 SER A O 1
ATOM 1818 N N . LEU A 1 230 ? 5.901 1.641 20.837 1.00 91.06 230 LEU A N 1
ATOM 1819 C CA . LEU A 1 230 ? 6.558 2.371 19.738 1.00 91.06 230 LEU A CA 1
ATOM 1820 C C . LEU A 1 230 ? 6.664 3.884 19.979 1.00 91.06 230 LEU A C 1
ATOM 1822 O O . LEU A 1 230 ? 7.581 4.527 19.476 1.00 91.06 230 LEU A O 1
ATOM 1826 N N . PHE A 1 231 ? 5.706 4.478 20.695 1.00 89.88 231 PHE A N 1
ATOM 1827 C CA . PHE A 1 231 ? 5.575 5.936 20.824 1.00 89.88 231 PHE A CA 1
ATOM 1828 C C . PHE A 1 231 ? 6.128 6.474 22.155 1.00 89.88 231 PHE A C 1
ATOM 1830 O O . PHE A 1 231 ? 6.181 7.693 22.349 1.00 89.88 231 PHE A O 1
ATOM 1837 N N . HIS A 1 232 ? 6.529 5.606 23.089 1.00 87.88 232 HIS A N 1
ATOM 1838 C CA . HIS A 1 232 ? 7.059 5.996 24.395 1.00 87.88 232 HIS A CA 1
ATOM 1839 C C . HIS A 1 232 ? 8.322 5.211 24.753 1.00 87.88 232 HIS A C 1
ATOM 1841 O O . HIS A 1 232 ? 8.326 3.990 24.697 1.00 87.88 232 HIS A O 1
ATOM 1847 N N . ALA A 1 233 ? 9.355 5.919 25.218 1.00 87.12 233 ALA A N 1
ATOM 1848 C CA . ALA A 1 233 ? 10.617 5.347 25.699 1.00 87.12 233 ALA A CA 1
ATOM 1849 C C . ALA A 1 233 ? 10.765 5.524 27.228 1.00 87.12 233 ALA A C 1
ATOM 1851 O O . ALA A 1 233 ? 11.783 5.992 27.737 1.00 87.12 233 ALA A O 1
ATOM 1852 N N . LYS A 1 234 ? 9.688 5.260 27.982 1.00 85.56 234 LYS A N 1
ATOM 1853 C CA . LYS A 1 234 ? 9.662 5.471 29.440 1.00 85.56 234 LYS A CA 1
ATOM 1854 C C . LYS A 1 234 ? 10.454 4.365 30.144 1.00 85.56 234 LYS A C 1
ATOM 1856 O O . LYS A 1 234 ? 10.153 3.188 29.966 1.00 85.56 234 LYS A O 1
ATOM 1861 N N . ASN A 1 235 ? 11.412 4.741 30.993 1.00 82.00 235 ASN A N 1
ATOM 1862 C CA . ASN A 1 235 ? 12.180 3.785 31.797 1.00 82.00 235 ASN A CA 1
ATOM 1863 C C . ASN A 1 235 ? 11.252 2.844 32.587 1.00 82.00 235 ASN A C 1
ATOM 1865 O O . ASN A 1 235 ? 10.306 3.291 33.235 1.00 82.00 235 ASN A O 1
ATOM 1869 N N . GLY A 1 236 ? 11.528 1.538 32.523 1.00 82.44 236 GLY A N 1
ATOM 1870 C CA . GLY A 1 236 ? 10.720 0.498 33.170 1.00 82.44 236 GLY A CA 1
ATOM 1871 C C . GLY A 1 236 ? 9.450 0.077 32.414 1.00 82.44 236 GLY A C 1
ATOM 1872 O O . GLY A 1 236 ? 8.701 -0.744 32.934 1.00 82.44 236 GLY A O 1
ATOM 1873 N N . GLN A 1 237 ? 9.193 0.599 31.209 1.00 83.12 237 GLN A N 1
ATOM 1874 C CA . GLN A 1 237 ? 8.099 0.157 30.333 1.00 83.12 237 GLN A CA 1
ATOM 1875 C C . GLN A 1 237 ? 8.645 -0.595 29.102 1.00 83.12 237 GLN A C 1
ATOM 1877 O O . GLN A 1 237 ? 9.718 -0.238 28.604 1.00 83.12 237 GLN A O 1
ATOM 1882 N N . PRO A 1 238 ? 7.924 -1.603 28.567 1.00 82.62 238 PRO A N 1
ATOM 1883 C CA . PRO A 1 238 ? 8.261 -2.212 27.282 1.00 82.62 238 PRO A CA 1
ATOM 1884 C C . PRO A 1 238 ? 8.346 -1.144 26.184 1.00 82.62 238 PRO A C 1
ATOM 1886 O O . PRO A 1 238 ? 7.405 -0.386 25.976 1.00 82.62 238 PRO A O 1
ATOM 1889 N N . THR A 1 239 ? 9.495 -1.070 25.515 1.00 89.12 239 THR A N 1
ATOM 1890 C CA . THR A 1 239 ? 9.788 -0.100 24.451 1.00 89.12 239 THR A CA 1
ATOM 1891 C C . THR A 1 239 ? 10.376 -0.857 23.266 1.00 89.12 239 THR A C 1
ATOM 1893 O O . THR A 1 239 ? 11.324 -1.625 23.442 1.00 89.12 239 THR A O 1
ATOM 1896 N N . TYR A 1 240 ? 9.841 -0.635 22.069 1.00 89.38 240 TYR A N 1
ATOM 1897 C CA . TYR A 1 240 ? 10.343 -1.229 20.832 1.00 89.38 240 TYR A CA 1
ATOM 1898 C C . TYR A 1 240 ? 11.467 -0.357 20.275 1.00 89.38 240 TYR A C 1
ATOM 1900 O O . TYR A 1 240 ? 11.237 0.729 19.744 1.00 89.38 240 TYR A O 1
ATOM 1908 N N . LEU A 1 241 ? 12.706 -0.831 20.413 1.00 83.31 241 LEU A N 1
ATOM 1909 C CA . LEU A 1 241 ? 13.876 -0.137 19.875 1.00 83.31 241 LEU A CA 1
ATOM 1910 C C . LEU A 1 241 ? 14.046 -0.454 18.376 1.00 83.31 241 LEU A C 1
ATOM 1912 O O . LEU A 1 241 ? 13.905 -1.621 17.988 1.00 83.31 241 LEU A O 1
ATOM 1916 N N . PRO A 1 242 ? 14.391 0.537 17.527 1.00 75.62 242 PRO A N 1
ATOM 1917 C CA . PRO A 1 242 ? 14.678 0.307 16.114 1.00 75.62 242 PRO A CA 1
ATOM 1918 C C . PRO A 1 242 ? 15.694 -0.822 15.913 1.00 75.62 242 PRO A C 1
ATOM 1920 O O . PRO A 1 242 ? 16.735 -0.854 16.564 1.00 75.62 242 PRO A O 1
ATOM 1923 N N . LEU A 1 243 ? 15.373 -1.750 15.006 1.00 71.81 243 LEU A N 1
ATOM 1924 C CA . LEU A 1 243 ? 16.222 -2.881 14.593 1.00 71.81 243 LEU A CA 1
ATOM 1925 C C . LEU A 1 243 ? 16.678 -3.851 15.711 1.00 71.81 243 LEU A C 1
ATOM 1927 O O . LEU A 1 243 ? 17.507 -4.714 15.441 1.00 71.81 243 LEU A O 1
ATOM 1931 N N . ASN A 1 244 ? 16.133 -3.762 16.930 1.00 78.94 244 ASN A N 1
ATOM 1932 C CA . ASN A 1 244 ? 16.610 -4.543 18.077 1.00 78.94 244 ASN A CA 1
ATOM 1933 C C . ASN A 1 244 ? 16.107 -6.001 18.083 1.00 78.94 244 ASN A C 1
ATOM 1935 O O . ASN A 1 244 ? 16.892 -6.934 17.939 1.00 78.94 244 ASN A O 1
ATOM 1939 N N . ARG A 1 245 ? 14.794 -6.211 18.259 1.00 82.81 245 ARG A N 1
ATOM 1940 C CA . ARG A 1 245 ? 14.202 -7.545 18.467 1.00 82.81 245 ARG A CA 1
ATOM 1941 C C . ARG A 1 245 ? 13.298 -7.972 17.306 1.00 82.81 245 ARG A C 1
ATOM 1943 O O . ARG A 1 245 ? 12.428 -7.193 16.903 1.00 82.81 245 ARG A O 1
ATOM 1950 N N . PRO A 1 246 ? 13.443 -9.201 16.773 1.00 81.75 246 PRO A N 1
ATOM 1951 C CA . PRO A 1 246 ? 12.521 -9.743 15.774 1.00 81.75 246 PRO A CA 1
ATOM 1952 C C . PRO A 1 246 ? 11.063 -9.794 16.254 1.00 81.75 246 PRO A C 1
ATOM 1954 O O . PRO A 1 246 ? 10.149 -9.548 15.469 1.00 81.75 246 PRO A O 1
ATOM 1957 N N . GLU A 1 247 ? 10.836 -10.067 17.539 1.00 85.62 247 GLU A N 1
ATOM 1958 C CA . GLU A 1 247 ? 9.509 -10.228 18.145 1.00 85.62 247 GLU A CA 1
ATOM 1959 C C . GLU A 1 247 ? 8.717 -8.912 18.149 1.00 85.62 247 GLU A C 1
ATOM 1961 O O . GLU A 1 247 ? 7.518 -8.908 17.860 1.00 85.62 247 GLU A O 1
ATOM 1966 N N . ASP A 1 248 ? 9.395 -7.786 18.394 1.00 88.75 248 ASP A N 1
ATOM 1967 C CA . ASP A 1 248 ? 8.821 -6.435 18.342 1.00 88.75 248 ASP A CA 1
ATOM 1968 C C . ASP A 1 248 ? 8.344 -6.109 16.912 1.00 88.75 248 ASP A C 1
ATOM 1970 O O . ASP A 1 248 ? 7.272 -5.530 16.705 1.00 88.75 248 ASP A O 1
ATOM 1974 N N . ARG A 1 249 ? 9.108 -6.545 15.896 1.00 87.12 249 ARG A N 1
ATOM 1975 C CA . ARG A 1 249 ? 8.739 -6.399 14.478 1.00 87.12 249 ARG A CA 1
ATOM 1976 C C . ARG A 1 249 ? 7.573 -7.309 14.095 1.00 87.12 249 ARG A C 1
ATOM 1978 O O . ARG A 1 249 ? 6.651 -6.841 13.438 1.00 87.12 249 ARG A O 1
ATOM 1985 N N . ILE A 1 250 ? 7.559 -8.569 14.532 1.00 86.06 250 ILE A N 1
ATOM 1986 C CA . ILE A 1 250 ? 6.423 -9.479 14.293 1.00 86.06 250 ILE A CA 1
ATOM 1987 C C . ILE A 1 250 ? 5.144 -8.892 14.910 1.00 86.06 250 ILE A C 1
ATOM 1989 O O . ILE A 1 250 ? 4.148 -8.723 14.209 1.00 86.06 250 ILE A O 1
ATOM 1993 N N . SER A 1 251 ? 5.209 -8.477 16.177 1.00 89.38 251 SER A N 1
ATOM 1994 C CA . SER A 1 251 ? 4.084 -7.875 16.907 1.00 89.38 251 SER A CA 1
ATOM 1995 C C . SER A 1 251 ? 3.568 -6.602 16.228 1.00 89.38 251 SER A C 1
ATOM 1997 O O . SER A 1 251 ? 2.360 -6.405 16.096 1.00 89.38 251 SER A O 1
ATOM 1999 N N . THR A 1 252 ? 4.473 -5.747 15.742 1.00 92.19 252 THR A N 1
ATOM 2000 C CA . THR A 1 252 ? 4.095 -4.522 15.022 1.00 92.19 252 THR A CA 1
ATOM 2001 C C . THR A 1 252 ? 3.487 -4.815 13.649 1.00 92.19 252 THR A C 1
ATOM 2003 O O . THR A 1 252 ? 2.534 -4.149 13.249 1.00 92.19 252 THR A O 1
ATOM 2006 N N . ALA A 1 253 ? 3.983 -5.826 12.930 1.00 90.38 253 ALA A N 1
ATOM 2007 C CA . ALA A 1 253 ? 3.443 -6.223 11.632 1.00 90.38 253 ALA A CA 1
ATOM 2008 C C . ALA A 1 253 ? 2.047 -6.868 11.749 1.00 90.38 253 ALA A C 1
ATOM 2010 O O . ALA A 1 253 ? 1.171 -6.582 10.931 1.00 90.38 253 ALA A O 1
ATOM 2011 N N . ASP A 1 254 ? 1.800 -7.674 12.787 1.00 90.38 254 ASP A N 1
ATOM 2012 C CA . ASP A 1 254 ? 0.465 -8.214 13.071 1.00 90.38 254 ASP A CA 1
ATOM 2013 C C . ASP A 1 254 ? -0.533 -7.122 13.480 1.00 90.38 254 ASP A C 1
ATOM 2015 O O . ASP A 1 254 ? -1.671 -7.114 13.001 1.00 90.38 254 ASP A O 1
ATOM 2019 N N . ALA A 1 255 ? -0.104 -6.152 14.291 1.00 94.44 255 ALA A N 1
ATOM 2020 C CA . ALA A 1 255 ? -0.930 -5.000 14.635 1.00 94.44 255 ALA A CA 1
ATOM 2021 C C . ALA A 1 255 ? -1.219 -4.110 13.409 1.00 94.44 255 ALA A C 1
ATOM 2023 O O . ALA A 1 255 ? -2.370 -3.729 13.201 1.00 94.44 255 ALA A O 1
ATOM 2024 N N . LEU A 1 256 ? -0.225 -3.849 12.545 1.00 94.88 256 LEU A N 1
ATOM 2025 C CA . LEU A 1 256 ? -0.411 -3.136 11.271 1.00 94.88 256 LEU A CA 1
ATOM 2026 C C . LEU A 1 256 ? -1.427 -3.845 10.364 1.00 94.88 256 LEU A C 1
ATOM 2028 O O . LEU A 1 256 ? -2.237 -3.176 9.723 1.00 94.88 256 LEU A O 1
ATOM 2032 N N . ARG A 1 257 ? -1.434 -5.184 10.330 1.00 92.31 257 ARG A N 1
ATOM 2033 C CA . ARG A 1 257 ? -2.403 -5.971 9.552 1.00 92.31 257 ARG A CA 1
ATOM 2034 C C . ARG A 1 257 ? -3.839 -5.767 10.045 1.00 92.31 257 ARG A C 1
ATOM 2036 O O . ARG A 1 257 ? -4.726 -5.527 9.226 1.00 92.31 257 ARG A O 1
ATOM 2043 N N . VAL A 1 258 ? -4.071 -5.841 11.360 1.00 94.38 258 VAL A N 1
ATOM 2044 C CA . VAL A 1 258 ? -5.393 -5.583 11.973 1.00 94.38 258 VAL A CA 1
ATOM 2045 C C . VAL A 1 258 ? -5.834 -4.142 11.706 1.00 94.38 258 VAL A C 1
ATOM 2047 O O . VAL A 1 258 ? -6.947 -3.901 11.242 1.00 94.38 258 VAL A O 1
ATOM 2050 N N . LEU A 1 259 ? -4.927 -3.192 11.927 1.00 95.81 259 LEU A N 1
ATOM 2051 C CA . LEU A 1 259 ? -5.153 -1.760 11.768 1.00 95.81 259 LEU A CA 1
ATOM 2052 C C . LEU A 1 259 ? -5.465 -1.372 10.310 1.00 95.81 259 LEU A C 1
ATOM 2054 O O . LEU A 1 259 ? -6.399 -0.615 10.056 1.00 95.81 259 LEU A O 1
ATOM 2058 N N . SER A 1 260 ? -4.754 -1.955 9.341 1.00 94.69 260 SER A N 1
ATOM 2059 C CA . SER A 1 260 ? -5.004 -1.755 7.906 1.00 94.69 260 SER A CA 1
ATOM 2060 C C . SER A 1 260 ? -6.368 -2.297 7.478 1.00 94.69 260 SER A C 1
ATOM 2062 O O . SER A 1 260 ? -7.077 -1.648 6.710 1.00 94.69 260 SER A O 1
ATOM 2064 N N . ALA A 1 261 ? -6.760 -3.474 7.979 1.00 92.94 261 ALA A N 1
ATOM 2065 C CA . ALA A 1 261 ? -8.070 -4.056 7.692 1.00 92.94 261 ALA A CA 1
ATOM 2066 C C . ALA A 1 261 ? -9.210 -3.190 8.259 1.00 92.94 261 ALA A C 1
ATOM 2068 O O . ALA A 1 261 ? -10.190 -2.932 7.558 1.00 92.94 261 ALA A O 1
ATOM 2069 N N . LEU A 1 262 ? -9.036 -2.673 9.479 1.00 95.69 262 LEU A N 1
ATOM 2070 C CA . LEU A 1 262 ? -9.964 -1.747 10.128 1.00 95.69 262 LEU A CA 1
ATOM 2071 C C . LEU A 1 262 ? -10.121 -0.437 9.336 1.00 95.69 262 LEU A C 1
ATOM 2073 O O . LEU A 1 262 ? -11.241 -0.040 9.020 1.00 95.69 262 LEU A O 1
ATOM 2077 N N . VAL A 1 263 ? -9.016 0.199 8.934 1.00 96.56 263 VAL A N 1
ATOM 2078 C CA . VAL A 1 263 ? -9.045 1.434 8.128 1.00 96.56 263 VAL A CA 1
ATOM 2079 C C . VAL A 1 263 ? -9.702 1.207 6.758 1.00 96.56 263 VAL A C 1
ATOM 2081 O O . VAL A 1 263 ? -10.457 2.061 6.288 1.00 96.56 263 VAL A O 1
ATOM 2084 N N . VAL A 1 264 ? -9.506 0.043 6.127 1.00 93.50 264 VAL A N 1
ATOM 2085 C CA . VAL A 1 264 ? -10.198 -0.316 4.872 1.00 93.50 264 VAL A CA 1
ATOM 2086 C C . VAL A 1 264 ? -11.704 -0.520 5.087 1.00 93.50 264 VAL A C 1
ATOM 2088 O O . VAL A 1 264 ? -12.493 -0.052 4.264 1.00 93.50 264 VAL A O 1
ATOM 2091 N N . GLN A 1 265 ? -12.128 -1.156 6.187 1.00 93.88 265 GLN A N 1
ATOM 2092 C CA . GLN A 1 265 ? -13.550 -1.277 6.546 1.00 93.88 265 GLN A CA 1
ATOM 2093 C C . GLN A 1 265 ? -14.190 0.100 6.775 1.00 93.88 265 GLN A C 1
ATOM 2095 O O . GLN A 1 265 ? -15.233 0.384 6.193 1.00 93.88 265 GLN A O 1
ATOM 2100 N N . MET A 1 266 ? -13.533 0.986 7.529 1.00 95.56 266 MET A N 1
ATOM 2101 C CA . MET A 1 266 ? -13.978 2.369 7.751 1.00 95.56 266 MET A CA 1
ATOM 2102 C C . MET A 1 266 ? -14.119 3.145 6.436 1.00 95.56 266 MET A C 1
ATOM 2104 O O . MET A 1 266 ? -15.160 3.738 6.158 1.00 95.56 266 MET A O 1
ATOM 2108 N N . SER A 1 267 ? -13.102 3.075 5.575 1.00 94.69 267 SER A N 1
ATOM 2109 C CA . SER A 1 267 ? -13.104 3.721 4.256 1.00 94.69 267 SER A CA 1
ATOM 2110 C C . SER A 1 267 ? -14.253 3.218 3.372 1.00 94.69 267 SER A C 1
ATOM 2112 O O . SER A 1 267 ? -14.911 4.003 2.685 1.00 94.69 267 SER A O 1
ATOM 2114 N N . ARG A 1 268 ? -14.542 1.912 3.411 1.00 91.62 268 ARG A N 1
ATOM 2115 C CA . ARG A 1 268 ? -15.671 1.315 2.688 1.00 91.62 268 ARG A CA 1
ATOM 2116 C C . ARG A 1 268 ? -17.017 1.785 3.233 1.00 91.62 268 ARG A C 1
ATOM 2118 O O . ARG A 1 268 ? -17.861 2.212 2.448 1.00 91.62 268 ARG A O 1
ATOM 2125 N N . SER A 1 269 ? -17.207 1.721 4.548 1.00 92.44 269 SER A N 1
ATOM 2126 C CA . SER A 1 269 ? -18.486 2.018 5.201 1.00 92.44 269 SER A CA 1
ATOM 2127 C C . SER A 1 269 ? -18.828 3.510 5.219 1.00 92.44 269 SER A C 1
ATOM 2129 O O . SER A 1 269 ? -20.003 3.862 5.182 1.00 92.44 269 SER A O 1
ATOM 2131 N N . TRP A 1 270 ? -17.830 4.399 5.269 1.00 94.88 270 TRP A N 1
ATOM 2132 C CA . TRP A 1 270 ? -18.055 5.838 5.468 1.00 94.88 270 TRP A CA 1
ATOM 2133 C C . TRP A 1 270 ? -17.774 6.712 4.237 1.00 94.88 270 TRP A C 1
ATOM 2135 O O . TRP A 1 270 ? -18.282 7.832 4.178 1.00 94.88 270 TRP A O 1
ATOM 2145 N N . HIS A 1 271 ? -16.989 6.226 3.268 1.00 93.75 271 HIS A N 1
ATOM 2146 C CA . HIS A 1 271 ? -16.500 7.017 2.124 1.00 93.75 271 HIS A CA 1
ATOM 2147 C C . HIS A 1 271 ? -16.758 6.365 0.755 1.00 93.75 271 HIS A C 1
ATOM 2149 O O . HIS A 1 271 ? -16.196 6.801 -0.252 1.00 93.75 271 HIS A O 1
ATOM 2155 N N . ALA A 1 272 ? -17.600 5.323 0.710 1.00 90.50 272 ALA A N 1
ATOM 2156 C CA . ALA A 1 272 ? -17.921 4.542 -0.490 1.00 90.50 272 ALA A CA 1
ATOM 2157 C C . ALA A 1 272 ? -16.699 3.911 -1.196 1.00 90.50 272 ALA A C 1
ATOM 2159 O O . ALA A 1 272 ? -16.771 3.516 -2.364 1.00 90.50 272 ALA A O 1
ATOM 2160 N N . ILE A 1 273 ? -15.566 3.770 -0.495 1.00 89.31 273 ILE A N 1
ATOM 2161 C CA . ILE A 1 273 ? -14.362 3.179 -1.078 1.00 89.31 273 ILE A CA 1
ATOM 2162 C C . ILE A 1 273 ? -14.584 1.689 -1.340 1.00 89.31 273 ILE A C 1
ATOM 2164 O O . ILE A 1 273 ? -14.935 0.909 -0.458 1.00 89.31 273 ILE A O 1
ATOM 2168 N N . SER A 1 274 ? -14.307 1.268 -2.569 1.00 80.44 274 SER A N 1
ATOM 2169 C CA . SER A 1 274 ? -14.409 -0.124 -2.988 1.00 80.44 274 SER A CA 1
ATOM 2170 C C . SER A 1 274 ? -13.059 -0.617 -3.487 1.00 80.44 274 SER A C 1
ATOM 2172 O O . SER A 1 274 ? -12.823 -0.657 -4.693 1.00 80.44 274 SER A O 1
ATOM 2174 N N . ARG A 1 275 ? -12.188 -1.017 -2.559 1.00 76.69 275 ARG A N 1
ATOM 2175 C CA . ARG A 1 275 ? -10.945 -1.718 -2.889 1.00 76.69 275 ARG A CA 1
ATOM 2176 C C . ARG A 1 275 ? -11.270 -3.156 -3.331 1.00 76.69 275 ARG A C 1
ATOM 2178 O O . ARG A 1 275 ? -11.992 -3.837 -2.597 1.00 76.69 275 ARG A O 1
ATOM 2185 N N . PRO A 1 276 ? -10.782 -3.639 -4.487 1.00 65.06 276 PRO A N 1
ATOM 2186 C CA . PRO A 1 276 ? -10.839 -5.059 -4.818 1.00 65.06 276 PRO A CA 1
ATOM 2187 C C . PRO A 1 276 ? -10.129 -5.872 -3.733 1.00 65.06 276 PRO A C 1
ATOM 2189 O O . PRO A 1 276 ? -9.031 -5.519 -3.319 1.00 65.06 276 PRO A O 1
ATOM 2192 N N . SER A 1 277 ? -10.741 -6.959 -3.269 1.00 64.12 277 SER A N 1
ATOM 2193 C CA . SER A 1 277 ? -10.100 -7.897 -2.348 1.00 64.12 277 SER A CA 1
ATOM 2194 C C . SER A 1 277 ? -9.874 -9.221 -3.066 1.00 64.12 277 SER A C 1
ATOM 2196 O O . SER A 1 277 ? -10.799 -10.026 -3.177 1.00 64.12 277 SER A O 1
ATOM 2198 N N . SER A 1 278 ? -8.655 -9.460 -3.541 1.00 61.38 278 SER A N 1
ATOM 2199 C CA . SER A 1 278 ? -8.233 -10.804 -3.934 1.00 61.38 278 SER A CA 1
ATOM 2200 C C . SER A 1 278 ? -7.576 -11.510 -2.744 1.00 61.38 278 SER A C 1
ATOM 2202 O O . SER A 1 278 ? -7.093 -10.872 -1.802 1.00 61.38 278 SER A O 1
ATOM 2204 N N . SER A 1 279 ? -7.547 -12.838 -2.774 1.00 64.88 279 SER A N 1
ATOM 2205 C CA . SER A 1 279 ? -6.691 -13.651 -1.913 1.00 64.88 279 SER A CA 1
ATOM 2206 C C . SER A 1 279 ? -5.712 -14.418 -2.796 1.00 64.88 279 SER A C 1
ATOM 2208 O O . SER A 1 279 ? -6.041 -14.822 -3.909 1.00 64.88 279 SER A O 1
ATOM 2210 N N . PHE A 1 280 ? -4.484 -14.593 -2.314 1.00 64.12 280 PHE A N 1
ATOM 2211 C CA . PHE A 1 280 ? -3.472 -15.393 -2.994 1.00 64.12 280 PHE A CA 1
ATOM 2212 C C . PHE A 1 280 ? -2.998 -16.468 -2.025 1.00 64.12 280 PHE A C 1
ATOM 2214 O O . PHE A 1 280 ? -2.604 -16.158 -0.899 1.00 64.12 280 PHE A O 1
ATOM 2221 N N . ASN A 1 281 ? -3.078 -17.733 -2.436 1.00 71.12 281 ASN A N 1
ATOM 2222 C CA . ASN A 1 281 ? -2.617 -18.836 -1.607 1.00 71.12 281 ASN A CA 1
ATOM 2223 C C . ASN A 1 281 ? -1.080 -18.838 -1.601 1.00 71.12 281 ASN A C 1
ATOM 2225 O O . ASN A 1 281 ? -0.450 -19.146 -2.611 1.00 71.12 281 ASN A O 1
ATOM 2229 N N . LEU A 1 282 ? -0.484 -18.489 -0.458 1.00 64.31 282 LEU A N 1
ATOM 2230 C CA . LEU A 1 282 ? 0.970 -18.434 -0.304 1.00 64.31 282 LEU A CA 1
ATOM 2231 C C . LEU A 1 282 ? 1.636 -19.804 -0.481 1.00 64.31 282 LEU A C 1
ATOM 2233 O O . LEU A 1 282 ? 2.761 -19.838 -0.966 1.00 64.31 282 LEU A O 1
ATOM 2237 N N . GLU A 1 283 ? 0.961 -20.917 -0.172 1.00 68.88 283 GLU A N 1
ATOM 2238 C CA . GLU A 1 283 ? 1.493 -22.257 -0.461 1.00 68.88 283 GLU A CA 1
ATOM 2239 C C . GLU A 1 283 ? 1.525 -22.528 -1.968 1.00 68.88 283 GLU A C 1
ATOM 2241 O O . GLU A 1 283 ? 2.527 -23.022 -2.471 1.00 68.88 283 GLU A O 1
ATOM 2246 N N . LEU A 1 284 ? 0.508 -22.096 -2.724 1.00 72.81 284 LEU A N 1
ATOM 2247 C CA . LEU A 1 284 ? 0.547 -22.168 -4.190 1.00 72.81 284 LEU A CA 1
ATOM 2248 C C . LEU A 1 284 ? 1.653 -21.266 -4.767 1.00 72.81 284 LEU A C 1
ATOM 2250 O O . LEU A 1 284 ? 2.344 -21.658 -5.704 1.00 72.81 284 LEU A O 1
ATOM 2254 N N . GLY A 1 285 ? 1.865 -20.080 -4.188 1.00 71.31 285 GLY A N 1
ATOM 2255 C CA . GLY A 1 285 ? 2.994 -19.209 -4.529 1.00 71.31 285 GLY A CA 1
ATOM 2256 C C . GLY A 1 285 ? 4.350 -19.868 -4.268 1.00 71.31 285 GLY A C 1
ATOM 2257 O O . GLY A 1 285 ? 5.217 -19.852 -5.143 1.00 71.31 285 GLY A O 1
ATOM 2258 N N . LYS A 1 286 ? 4.522 -20.500 -3.098 1.00 70.25 286 LYS A N 1
ATOM 2259 C CA . LYS A 1 286 ? 5.704 -21.311 -2.777 1.00 70.25 286 LYS A CA 1
ATOM 2260 C C . LYS A 1 286 ? 5.864 -22.436 -3.792 1.00 70.25 286 LYS A C 1
ATOM 2262 O O . LYS A 1 286 ? 6.909 -22.475 -4.421 1.00 70.25 286 LYS A O 1
ATOM 2267 N N . GLU A 1 287 ? 4.843 -23.261 -4.035 1.00 77.19 287 GLU A N 1
ATOM 2268 C CA . GLU A 1 287 ? 4.873 -24.346 -5.027 1.00 77.19 287 GLU A CA 1
ATOM 2269 C C . GLU A 1 287 ? 5.292 -23.867 -6.420 1.00 77.19 287 GLU A C 1
ATOM 2271 O O . GLU A 1 287 ? 6.102 -24.525 -7.072 1.00 77.19 287 GLU A O 1
ATOM 2276 N N . ILE A 1 288 ? 4.756 -22.735 -6.889 1.00 77.62 288 ILE A N 1
ATOM 2277 C CA . ILE A 1 288 ? 5.157 -22.118 -8.160 1.00 77.62 288 ILE A CA 1
ATOM 2278 C C . ILE A 1 288 ? 6.637 -21.733 -8.097 1.00 77.62 288 ILE A C 1
ATOM 2280 O O . ILE A 1 288 ? 7.384 -22.076 -9.009 1.00 77.62 288 ILE A O 1
ATOM 2284 N N . CYS A 1 289 ? 7.091 -21.100 -7.013 1.00 75.25 289 CYS A N 1
ATOM 2285 C CA . CYS A 1 289 ? 8.510 -20.822 -6.801 1.00 75.25 289 CYS A CA 1
ATOM 2286 C C . CYS A 1 289 ? 9.372 -22.088 -6.786 1.00 75.25 289 CYS A C 1
ATOM 2288 O O . CYS A 1 289 ? 10.390 -22.111 -7.466 1.00 75.25 289 CYS A O 1
ATOM 2290 N N . GLU A 1 290 ? 8.996 -23.158 -6.084 1.00 75.75 290 GLU A N 1
ATOM 2291 C CA . GLU A 1 290 ? 9.779 -24.398 -6.086 1.00 75.75 290 GLU A CA 1
ATOM 2292 C C . GLU A 1 290 ? 9.833 -24.982 -7.501 1.00 75.75 290 GLU A C 1
ATOM 2294 O O . GLU A 1 290 ? 10.907 -25.278 -8.021 1.00 75.75 290 GLU A O 1
ATOM 2299 N N . LYS A 1 291 ? 8.679 -25.083 -8.171 1.00 81.31 291 LYS A N 1
ATOM 2300 C CA . LYS A 1 291 ? 8.560 -25.613 -9.535 1.00 81.31 291 LYS A CA 1
ATOM 2301 C C . LYS A 1 291 ? 9.311 -24.768 -10.562 1.00 81.31 291 LYS A C 1
ATOM 2303 O O . LYS A 1 291 ? 9.742 -25.336 -11.563 1.00 81.31 291 LYS A O 1
ATOM 2308 N N . VAL A 1 292 ? 9.464 -23.459 -10.350 1.00 79.62 292 VAL A N 1
ATOM 2309 C CA . VAL A 1 292 ? 10.236 -22.551 -11.216 1.00 79.62 292 VAL A CA 1
ATOM 2310 C C . VAL A 1 292 ? 11.729 -22.601 -10.895 1.00 79.62 292 VAL A C 1
ATOM 2312 O O . VAL A 1 292 ? 12.525 -22.815 -11.804 1.00 79.62 292 VAL A O 1
ATOM 2315 N N . PHE A 1 293 ? 12.113 -22.461 -9.625 1.00 76.88 293 PHE A N 1
ATOM 2316 C CA . PHE A 1 293 ? 13.497 -22.209 -9.213 1.00 76.88 293 PHE A CA 1
ATOM 2317 C C . PHE A 1 293 ? 14.326 -23.456 -8.880 1.00 76.88 293 PHE A C 1
ATOM 2319 O O . PHE A 1 293 ? 15.554 -23.386 -8.923 1.00 76.88 293 PHE A O 1
ATOM 2326 N N . LYS A 1 294 ? 13.704 -24.621 -8.645 1.00 75.62 294 LYS A N 1
ATOM 2327 C CA . LYS A 1 294 ? 14.411 -25.887 -8.345 1.00 75.62 294 LYS A CA 1
ATOM 2328 C C . LYS A 1 294 ? 15.348 -26.368 -9.459 1.00 75.62 294 LYS A C 1
ATOM 2330 O O . LYS A 1 294 ? 16.268 -27.143 -9.200 1.00 75.62 294 LYS A O 1
ATOM 2335 N N . SER A 1 295 ? 15.126 -25.902 -10.687 1.00 74.94 295 SER A N 1
ATOM 2336 C CA . SER A 1 295 ? 15.959 -26.176 -11.865 1.00 74.94 295 SER A CA 1
ATOM 2337 C C . SER A 1 295 ? 16.558 -24.909 -12.494 1.00 74.94 295 SER A C 1
ATOM 2339 O O . SER A 1 295 ? 16.907 -24.932 -13.673 1.00 74.94 295 SER A O 1
ATOM 2341 N N . THR A 1 296 ? 16.644 -23.802 -11.748 1.00 78.12 296 THR A N 1
ATOM 2342 C CA . THR A 1 296 ? 17.219 -22.544 -12.246 1.00 78.12 296 THR A CA 1
ATOM 2343 C C . THR A 1 296 ? 18.726 -22.509 -12.033 1.00 78.12 296 THR A C 1
ATOM 2345 O O . THR A 1 296 ? 19.213 -22.497 -10.905 1.00 78.12 296 THR A O 1
ATOM 2348 N N . THR A 1 297 ? 19.458 -22.431 -13.138 1.00 79.56 297 THR A N 1
ATOM 2349 C CA . THR A 1 297 ? 20.890 -22.133 -13.166 1.00 79.56 297 THR A CA 1
ATOM 2350 C C . THR A 1 297 ? 21.110 -20.637 -12.966 1.00 79.56 297 THR A C 1
ATOM 2352 O O . THR A 1 297 ? 20.404 -19.826 -13.562 1.00 79.56 297 THR A O 1
ATOM 2355 N N . VAL A 1 298 ? 22.100 -20.274 -12.149 1.00 74.44 298 VAL A N 1
ATOM 2356 C CA . VAL A 1 298 ? 22.582 -18.895 -12.026 1.00 74.44 298 VAL A CA 1
ATOM 2357 C C . VAL A 1 298 ? 23.887 -18.790 -12.805 1.00 74.44 298 VAL A C 1
ATOM 2359 O O . VAL A 1 298 ? 24.866 -19.423 -12.426 1.00 74.44 298 VAL A O 1
ATOM 2362 N N . ALA A 1 299 ? 23.893 -18.013 -13.883 1.00 80.31 299 ALA A N 1
ATOM 2363 C CA . ALA A 1 299 ? 25.091 -17.689 -14.653 1.00 80.31 299 ALA A CA 1
ATOM 2364 C C . ALA A 1 299 ? 25.537 -16.247 -14.365 1.00 80.31 299 ALA A C 1
ATOM 2366 O O . ALA A 1 299 ? 24.757 -15.432 -13.871 1.00 80.31 299 ALA A O 1
ATOM 2367 N N . VAL A 1 300 ? 26.791 -15.927 -14.676 1.00 72.25 300 VAL A N 1
ATOM 2368 C CA . VAL A 1 300 ? 27.396 -14.601 -14.485 1.00 72.25 300 VAL A CA 1
ATOM 2369 C C . VAL A 1 300 ? 28.223 -14.224 -15.713 1.00 72.25 300 VAL A C 1
ATOM 2371 O O . VAL A 1 300 ? 28.713 -15.108 -16.409 1.00 72.25 300 VAL A O 1
ATOM 2374 N N . SER A 1 301 ? 28.368 -12.929 -15.995 1.00 82.50 301 SER A N 1
ATOM 2375 C CA . SER A 1 301 ? 29.194 -12.414 -17.094 1.00 82.50 301 SER A CA 1
ATOM 2376 C C . SER A 1 301 ? 29.884 -11.110 -16.705 1.00 82.50 301 SER A C 1
ATOM 2378 O O . SER A 1 301 ? 29.369 -10.329 -15.910 1.00 82.50 301 SER A O 1
ATOM 2380 N N . ASP A 1 302 ? 31.042 -10.887 -17.310 1.00 82.94 302 ASP A N 1
ATOM 2381 C CA . ASP A 1 302 ? 31.817 -9.650 -17.393 1.00 82.94 302 ASP A CA 1
ATOM 2382 C C . ASP A 1 302 ? 31.271 -8.642 -18.427 1.00 82.94 302 ASP A C 1
ATOM 2384 O O . ASP A 1 302 ? 31.771 -7.524 -18.514 1.00 82.94 302 ASP A O 1
ATOM 2388 N N . ASN A 1 303 ? 30.228 -8.990 -19.189 1.00 82.44 303 ASN A N 1
ATOM 2389 C CA . ASN A 1 303 ? 29.586 -8.095 -20.150 1.00 82.44 303 ASN A CA 1
ATOM 2390 C C . ASN A 1 303 ? 28.185 -7.662 -19.689 1.00 82.44 303 ASN A C 1
ATOM 2392 O O . ASN A 1 303 ? 27.379 -8.499 -19.276 1.00 82.44 303 ASN A O 1
ATOM 2396 N N . MET A 1 304 ? 27.892 -6.366 -19.831 1.00 73.75 304 MET A N 1
ATOM 2397 C CA . MET A 1 304 ? 26.559 -5.785 -19.643 1.00 73.75 304 MET A CA 1
ATOM 2398 C C . MET A 1 304 ? 25.713 -6.052 -20.894 1.00 73.75 304 MET A C 1
ATOM 2400 O O . MET A 1 304 ? 26.091 -5.641 -21.992 1.00 73.75 304 MET A O 1
ATOM 2404 N N . THR A 1 305 ? 24.553 -6.697 -20.756 1.00 69.81 305 THR A N 1
ATOM 2405 C CA . THR A 1 305 ? 23.623 -6.911 -21.882 1.00 69.81 305 THR A CA 1
ATOM 2406 C C . THR A 1 305 ? 22.337 -6.126 -21.679 1.00 69.81 305 THR A C 1
ATOM 2408 O O . THR A 1 305 ? 21.610 -6.370 -20.723 1.00 69.81 305 THR A O 1
ATOM 2411 N N . THR A 1 306 ? 21.999 -5.238 -22.611 1.00 59.00 306 THR A N 1
ATOM 2412 C CA . THR A 1 306 ? 20.845 -4.328 -22.501 1.00 59.00 306 THR A CA 1
ATOM 2413 C C . THR A 1 306 ? 19.481 -4.970 -22.806 1.00 59.00 306 THR A C 1
ATOM 2415 O O . THR A 1 306 ? 18.468 -4.271 -22.803 1.00 59.00 306 THR A O 1
ATOM 2418 N N . GLY A 1 307 ? 19.410 -6.284 -23.058 1.00 64.88 307 GLY A N 1
ATOM 2419 C CA . GLY A 1 307 ? 18.164 -6.963 -23.422 1.00 64.88 307 GLY A CA 1
ATOM 2420 C C . GLY A 1 307 ? 18.176 -8.484 -23.233 1.00 64.88 307 GLY A C 1
ATOM 2421 O O . GLY A 1 307 ? 19.213 -9.139 -23.299 1.00 64.88 307 GLY A O 1
ATOM 2422 N N . CYS A 1 308 ? 16.988 -9.070 -23.036 1.00 62.31 308 CYS A N 1
ATOM 2423 C CA . CYS A 1 308 ? 16.812 -10.503 -22.745 1.00 62.31 308 CYS A CA 1
ATOM 2424 C C . CYS A 1 308 ? 17.270 -11.448 -23.873 1.00 62.31 308 CYS A C 1
ATOM 2426 O O . CYS A 1 308 ? 17.720 -12.561 -23.597 1.00 62.31 308 CYS A O 1
ATOM 2428 N N . ASN A 1 309 ? 17.165 -11.022 -25.136 1.00 71.25 309 ASN A N 1
ATOM 2429 C CA . ASN A 1 309 ? 17.634 -11.814 -26.278 1.00 71.25 309 ASN A CA 1
ATOM 2430 C C . ASN A 1 309 ? 19.167 -11.778 -26.372 1.00 71.25 309 ASN A C 1
ATOM 2432 O O . ASN A 1 309 ? 19.798 -12.826 -26.489 1.00 71.25 309 ASN A O 1
ATOM 2436 N N . ASP A 1 310 ? 19.762 -10.591 -26.224 1.00 70.94 310 ASP A N 1
ATOM 2437 C CA . ASP A 1 310 ? 21.216 -10.395 -26.234 1.00 70.94 310 ASP A CA 1
ATOM 2438 C C . ASP A 1 310 ? 21.891 -11.078 -25.041 1.00 70.94 310 ASP A C 1
ATOM 2440 O O . ASP A 1 310 ? 23.001 -11.585 -25.171 1.00 70.94 310 ASP A O 1
ATOM 2444 N N . ALA A 1 311 ? 21.201 -11.166 -23.902 1.00 69.94 311 ALA A N 1
ATOM 2445 C CA . ALA A 1 311 ? 21.587 -11.970 -22.747 1.00 69.94 311 ALA A CA 1
ATOM 2446 C C . ALA A 1 311 ? 21.680 -13.468 -23.083 1.00 69.94 311 ALA A C 1
ATOM 2448 O O . ALA A 1 311 ? 22.703 -14.097 -22.817 1.00 69.94 311 ALA A O 1
ATOM 2449 N N . LEU A 1 312 ? 20.648 -14.054 -23.705 1.00 71.81 312 LEU A N 1
ATOM 2450 C CA . LEU A 1 312 ? 20.660 -15.469 -24.106 1.00 71.81 312 LEU A CA 1
ATOM 2451 C C . LEU A 1 312 ? 21.709 -15.769 -25.180 1.00 71.81 312 LEU A C 1
ATOM 2453 O O . LEU A 1 312 ? 22.371 -16.805 -25.117 1.00 71.81 312 LEU A O 1
ATOM 2457 N N . ASP A 1 313 ? 21.899 -14.868 -26.138 1.00 73.94 313 ASP A N 1
ATOM 2458 C CA . ASP A 1 313 ? 22.928 -15.023 -27.162 1.00 73.94 313 ASP A CA 1
ATOM 2459 C C . ASP A 1 313 ? 24.337 -14.826 -26.592 1.00 73.94 313 ASP A C 1
ATOM 2461 O O . ASP A 1 313 ? 25.252 -15.558 -26.963 1.00 73.94 313 ASP A O 1
ATOM 2465 N N . SER A 1 314 ? 24.519 -13.918 -25.632 1.00 67.69 314 SER A N 1
ATOM 2466 C CA . SER A 1 314 ? 25.784 -13.735 -24.910 1.00 67.69 314 SER A CA 1
ATOM 2467 C C . SER A 1 314 ? 26.108 -14.942 -24.023 1.00 67.69 314 SER A C 1
ATOM 2469 O O . SER A 1 314 ? 27.258 -15.379 -23.991 1.00 67.69 314 SER A O 1
ATOM 2471 N N . LEU A 1 315 ? 25.110 -15.561 -23.380 1.00 67.62 315 LEU A N 1
ATOM 2472 C CA . LEU A 1 315 ? 25.260 -16.844 -22.679 1.00 67.62 315 LEU A CA 1
ATOM 2473 C C . LEU A 1 315 ? 25.679 -17.974 -23.638 1.00 67.62 315 LEU A C 1
ATOM 2475 O O . LEU A 1 315 ? 26.540 -18.771 -23.288 1.00 67.62 315 LEU A O 1
ATOM 2479 N N . LYS A 1 316 ? 25.134 -18.029 -24.861 1.00 71.50 316 LYS A N 1
ATOM 2480 C CA . LYS A 1 316 ? 25.514 -19.037 -25.875 1.00 71.50 316 LYS A CA 1
ATOM 2481 C C . LYS A 1 316 ? 26.891 -18.798 -26.505 1.00 71.50 316 LYS A C 1
ATOM 2483 O O . LYS A 1 316 ? 27.556 -19.759 -26.882 1.00 71.50 316 LYS A O 1
ATOM 2488 N N . ARG A 1 317 ? 27.292 -17.534 -26.684 1.00 65.69 317 ARG A N 1
ATOM 2489 C CA . ARG A 1 317 ? 28.549 -17.142 -27.353 1.00 65.69 317 ARG A CA 1
ATOM 2490 C C . ARG A 1 317 ? 29.740 -17.086 -26.401 1.00 65.69 317 ARG A C 1
ATOM 2492 O O . ARG A 1 317 ? 30.865 -17.311 -26.838 1.00 65.69 317 ARG A O 1
ATOM 2499 N N . SER A 1 318 ? 29.519 -16.775 -25.126 1.00 57.31 318 SER A N 1
ATOM 2500 C CA . SER A 1 318 ? 30.585 -16.777 -24.127 1.00 57.31 318 SER A CA 1
ATOM 2501 C C . SER A 1 318 ? 30.866 -18.199 -23.641 1.00 57.31 318 SER A C 1
ATOM 2503 O O . SER A 1 318 ? 29.979 -18.928 -23.206 1.00 57.31 318 SER A O 1
ATOM 2505 N N . SER A 1 319 ? 32.143 -18.574 -23.608 1.00 52.03 319 SER A N 1
ATOM 2506 C CA . SER A 1 319 ? 32.646 -19.787 -22.944 1.00 52.03 319 SER A CA 1
ATOM 2507 C C . SER A 1 319 ? 32.502 -19.757 -21.410 1.00 52.03 319 SER A C 1
ATOM 2509 O O . SER A 1 319 ? 33.113 -20.565 -20.713 1.00 52.03 319 SER A O 1
ATOM 2511 N N . ASN A 1 320 ? 31.736 -18.798 -20.880 1.00 50.66 320 ASN A N 1
ATOM 2512 C CA . ASN A 1 320 ? 31.788 -18.317 -19.504 1.00 50.66 320 ASN A CA 1
ATOM 2513 C C . ASN A 1 320 ? 30.471 -18.583 -18.744 1.00 50.66 320 ASN A C 1
ATOM 2515 O O . ASN A 1 320 ? 30.246 -18.005 -17.682 1.00 50.66 320 ASN A O 1
ATOM 2519 N N . ILE A 1 321 ? 29.604 -19.485 -19.230 1.00 51.53 321 ILE A N 1
ATOM 2520 C CA . ILE A 1 321 ? 28.575 -20.090 -18.368 1.00 51.53 321 ILE A CA 1
ATOM 2521 C C . ILE A 1 321 ? 29.296 -20.980 -17.361 1.00 51.53 321 ILE A C 1
ATOM 2523 O O . ILE A 1 321 ? 29.746 -22.072 -17.714 1.00 51.53 321 ILE A O 1
ATOM 2527 N N . ILE A 1 322 ? 29.379 -20.552 -16.100 1.00 54.44 322 ILE A N 1
ATOM 2528 C CA . ILE A 1 322 ? 30.033 -21.370 -15.082 1.00 54.44 322 ILE A CA 1
ATOM 2529 C C . ILE A 1 322 ? 29.208 -21.486 -13.796 1.00 54.44 322 ILE A C 1
ATOM 2531 O O . ILE A 1 322 ? 28.809 -20.510 -13.164 1.00 54.44 322 ILE A O 1
ATOM 2535 N N . SER A 1 323 ? 29.004 -22.751 -13.416 1.00 51.38 323 SER A N 1
ATOM 2536 C CA . SER A 1 323 ? 28.107 -23.289 -12.385 1.00 51.38 323 SER A CA 1
ATOM 2537 C C . SER A 1 323 ? 26.617 -23.366 -12.757 1.00 51.38 323 SER A C 1
ATOM 2539 O O . SER A 1 323 ? 25.941 -22.378 -13.011 1.00 51.38 323 SER A O 1
ATOM 2541 N N . SER A 1 324 ? 26.076 -24.588 -12.714 1.00 47.31 324 SER A N 1
ATOM 2542 C CA . SER A 1 324 ? 24.641 -24.819 -12.558 1.00 47.31 324 SER A CA 1
ATOM 2543 C C . SER A 1 324 ? 24.325 -24.898 -11.071 1.00 47.31 324 SER A C 1
ATOM 2545 O O . SER A 1 324 ? 24.809 -25.807 -10.384 1.00 47.31 324 SER A O 1
ATOM 2547 N N . LEU A 1 325 ? 23.490 -23.998 -10.569 1.00 52.84 325 LEU A N 1
ATOM 2548 C CA . LEU A 1 325 ? 22.993 -24.107 -9.209 1.00 52.84 325 LEU A CA 1
ATOM 2549 C C . LEU A 1 325 ? 21.802 -25.075 -9.154 1.00 52.84 325 LEU A C 1
ATOM 2551 O O . LEU A 1 325 ? 20.840 -24.924 -9.899 1.00 52.84 325 LEU A O 1
ATOM 2555 N N . LYS A 1 326 ? 21.836 -26.050 -8.242 1.00 51.47 326 LYS A N 1
ATOM 2556 C CA . LYS A 1 326 ? 20.622 -26.739 -7.782 1.00 51.47 326 LYS A CA 1
ATOM 2557 C C . LYS A 1 326 ? 20.242 -26.120 -6.445 1.00 51.47 326 LYS A C 1
ATOM 2559 O O . LYS A 1 326 ? 21.041 -26.180 -5.515 1.00 51.47 326 LYS A O 1
ATOM 2564 N N . SER A 1 327 ? 19.059 -25.512 -6.349 1.00 47.22 327 SER A N 1
ATOM 2565 C CA . SER A 1 327 ? 18.595 -24.905 -5.097 1.00 47.22 327 SER A CA 1
ATOM 2566 C C . SER A 1 327 ? 18.474 -25.979 -4.012 1.00 47.22 327 SER A C 1
ATOM 2568 O O . SER A 1 327 ? 17.692 -26.919 -4.175 1.00 47.22 327 SER A O 1
ATOM 2570 N N . THR A 1 328 ? 19.224 -25.857 -2.919 1.00 47.31 328 THR A N 1
ATOM 2571 C CA . THR A 1 328 ? 19.291 -26.908 -1.889 1.00 47.31 328 THR A CA 1
ATOM 2572 C C . THR A 1 328 ? 18.504 -26.629 -0.617 1.00 47.31 328 THR A C 1
ATOM 2574 O O . THR A 1 328 ? 18.301 -27.567 0.143 1.00 47.31 328 THR A O 1
ATOM 2577 N N . GLU A 1 329 ? 18.009 -25.409 -0.382 1.00 47.41 329 GLU A N 1
ATOM 2578 C CA . GLU A 1 329 ? 17.237 -25.126 0.834 1.00 47.41 329 GLU A CA 1
ATOM 2579 C C . GLU A 1 329 ? 16.206 -24.006 0.653 1.00 47.41 329 GLU A C 1
ATOM 2581 O O . GLU A 1 329 ? 16.546 -22.826 0.576 1.00 47.41 329 GLU A O 1
ATOM 2586 N N . ILE A 1 330 ? 14.922 -24.374 0.685 1.00 49.31 330 ILE A N 1
ATOM 2587 C CA . ILE A 1 330 ? 13.831 -23.446 1.014 1.00 49.31 330 ILE A CA 1
ATOM 2588 C C . ILE A 1 330 ? 13.730 -23.442 2.543 1.00 49.31 330 ILE A C 1
ATOM 2590 O O . ILE A 1 330 ? 12.822 -24.000 3.154 1.00 49.31 330 ILE A O 1
ATOM 2594 N N . SER A 1 331 ? 14.762 -22.873 3.166 1.00 42.56 331 SER A N 1
ATOM 2595 C CA . SER A 1 331 ? 14.858 -22.747 4.615 1.00 42.56 331 SER A CA 1
ATOM 2596 C C . SER A 1 331 ? 14.050 -21.541 5.076 1.00 42.56 331 SER A C 1
ATOM 2598 O O . SER A 1 331 ? 14.342 -20.395 4.724 1.00 42.56 331 SER A O 1
ATOM 2600 N N . GLY A 1 332 ? 13.013 -21.801 5.865 1.00 38.47 332 GLY A N 1
ATOM 2601 C CA . GLY A 1 332 ? 12.246 -20.754 6.512 1.00 38.47 332 GLY A CA 1
ATOM 2602 C C . GLY A 1 332 ? 10.988 -21.286 7.169 1.00 38.47 332 GLY A C 1
ATOM 2603 O O . GLY A 1 332 ? 10.151 -21.920 6.528 1.00 38.47 332 GLY A O 1
ATOM 2604 N N . THR A 1 333 ? 10.797 -20.927 8.435 1.00 42.94 333 THR A N 1
ATOM 2605 C CA . THR A 1 333 ? 9.490 -20.952 9.084 1.00 42.94 333 THR A CA 1
ATOM 2606 C C . THR A 1 333 ? 8.573 -19.912 8.424 1.00 42.94 333 THR A C 1
ATOM 2608 O O . THR A 1 333 ? 8.306 -18.828 8.935 1.00 42.94 333 THR A O 1
ATOM 2611 N N . ASN A 1 334 ? 8.012 -20.326 7.284 1.00 46.44 334 ASN A N 1
ATOM 2612 C CA . ASN A 1 334 ? 6.711 -19.909 6.776 1.00 46.44 334 ASN A CA 1
ATOM 2613 C C . ASN A 1 334 ? 6.596 -18.631 5.900 1.00 46.44 334 ASN A C 1
ATOM 2615 O O . ASN A 1 334 ? 5.464 -18.198 5.705 1.00 46.44 334 ASN A O 1
ATOM 2619 N N . THR A 1 335 ? 7.654 -18.019 5.330 1.00 52.38 335 THR A N 1
ATOM 2620 C CA . THR A 1 335 ? 7.463 -16.752 4.549 1.00 52.38 335 THR A CA 1
ATOM 2621 C C . THR A 1 335 ? 7.960 -16.630 3.114 1.00 52.38 335 THR A C 1
ATOM 2623 O O . THR A 1 335 ? 7.145 -16.295 2.260 1.00 52.38 335 THR A O 1
ATOM 2626 N N . LYS A 1 336 ? 9.260 -16.745 2.825 1.00 57.69 336 LYS A N 1
ATOM 2627 C CA . LYS A 1 336 ? 9.814 -16.240 1.551 1.00 57.69 336 LYS A CA 1
ATOM 2628 C C . LYS A 1 336 ? 10.754 -17.275 0.931 1.00 57.69 336 LYS A C 1
ATOM 2630 O O . LYS A 1 336 ? 11.715 -17.646 1.602 1.00 57.69 336 LYS A O 1
ATOM 2635 N N . PRO A 1 337 ? 10.513 -17.750 -0.307 1.00 61.06 337 PRO A N 1
ATOM 2636 C CA . PRO A 1 337 ? 11.478 -18.590 -0.999 1.00 61.06 337 PRO A CA 1
ATOM 2637 C C . PRO A 1 337 ? 12.762 -17.787 -1.238 1.00 61.06 337 PRO A C 1
ATOM 2639 O O . PRO A 1 337 ? 12.765 -16.736 -1.883 1.00 61.06 337 PRO A O 1
ATOM 2642 N N . ILE A 1 338 ? 13.859 -18.281 -0.667 1.00 57.34 338 ILE A N 1
ATOM 2643 C CA . ILE A 1 338 ? 15.200 -17.734 -0.850 1.00 57.34 338 ILE A CA 1
ATOM 2644 C C . ILE A 1 338 ? 15.970 -18.724 -1.716 1.00 57.34 338 ILE A C 1
ATOM 2646 O O . ILE A 1 338 ? 16.216 -19.856 -1.310 1.00 57.34 338 ILE A O 1
ATOM 2650 N N . LEU A 1 339 ? 16.391 -18.280 -2.894 1.00 61.75 339 LEU A N 1
ATOM 2651 C CA . LEU A 1 339 ? 17.333 -19.015 -3.721 1.00 61.75 339 LEU A CA 1
ATOM 2652 C C . LEU A 1 339 ? 18.749 -18.651 -3.253 1.00 61.75 339 LEU A C 1
ATOM 2654 O O . LEU A 1 339 ? 19.263 -17.573 -3.559 1.00 61.75 339 LEU A O 1
ATOM 2658 N N . MET A 1 340 ? 19.355 -19.538 -2.462 1.00 56.16 340 MET A N 1
ATOM 2659 C CA . MET A 1 340 ? 20.754 -19.431 -2.038 1.00 56.16 340 MET A CA 1
ATOM 2660 C C . MET A 1 340 ? 21.652 -20.277 -2.930 1.00 56.16 340 MET A C 1
ATOM 2662 O O . MET A 1 340 ? 21.380 -21.459 -3.131 1.00 56.16 340 MET A O 1
ATOM 2666 N N . GLY A 1 341 ? 22.749 -19.688 -3.401 1.00 56.94 341 GLY A N 1
ATOM 2667 C CA . GLY A 1 341 ? 23.750 -20.359 -4.215 1.00 56.94 341 GLY A CA 1
ATOM 2668 C C . GLY A 1 341 ? 25.181 -19.950 -3.909 1.00 56.94 341 GLY A C 1
ATOM 2669 O O . GLY A 1 341 ? 25.430 -18.905 -3.310 1.00 56.94 341 GLY A O 1
ATOM 2670 N N . LEU A 1 342 ? 26.128 -20.782 -4.336 1.00 54.88 342 LEU A N 1
ATOM 2671 C CA . LEU A 1 342 ? 27.561 -20.525 -4.245 1.00 54.88 342 LEU A CA 1
ATOM 2672 C C . LEU A 1 342 ? 28.226 -20.926 -5.564 1.00 54.88 342 LEU A C 1
ATOM 2674 O O . LEU A 1 342 ? 28.195 -22.098 -5.932 1.00 54.88 342 LEU A O 1
ATOM 2678 N N . ILE A 1 343 ? 28.845 -19.956 -6.231 1.00 61.22 343 ILE A N 1
ATOM 2679 C CA . ILE A 1 343 ? 29.732 -20.161 -7.378 1.00 61.22 343 ILE A CA 1
ATOM 2680 C C . ILE A 1 343 ? 31.157 -20.156 -6.819 1.00 61.22 343 ILE A C 1
ATOM 2682 O O . ILE A 1 343 ? 31.586 -19.144 -6.269 1.00 61.22 343 ILE A O 1
ATOM 2686 N N . CYS A 1 344 ? 31.888 -21.270 -6.866 1.00 58.06 344 CYS A N 1
ATOM 2687 C CA . CYS A 1 344 ? 33.238 -21.315 -6.284 1.00 58.06 344 CYS A CA 1
ATOM 2688 C C . CYS A 1 344 ? 34.275 -20.619 -7.188 1.00 58.06 344 CYS A C 1
ATOM 2690 O O . CYS A 1 344 ? 34.049 -20.476 -8.385 1.00 58.06 344 CYS A O 1
ATOM 2692 N N . ALA A 1 345 ? 35.443 -20.225 -6.666 1.00 61.31 345 ALA A N 1
ATOM 2693 C CA . ALA A 1 345 ? 36.485 -19.572 -7.479 1.00 61.31 345 ALA A CA 1
ATOM 2694 C C . ALA A 1 345 ? 36.911 -20.396 -8.713 1.00 61.31 345 ALA A C 1
ATOM 2696 O O . ALA A 1 345 ? 37.082 -19.847 -9.796 1.00 61.31 345 ALA A O 1
ATOM 2697 N N . LYS A 1 346 ? 36.985 -21.733 -8.591 1.00 65.88 346 LYS A N 1
ATOM 2698 C CA . LYS A 1 346 ? 37.243 -22.632 -9.737 1.00 65.88 346 LYS A CA 1
ATOM 2699 C C . LYS A 1 346 ? 36.161 -22.553 -10.817 1.00 65.88 346 LYS A C 1
ATOM 2701 O O . LYS A 1 346 ? 36.450 -22.835 -11.973 1.00 65.88 346 LYS A O 1
ATOM 2706 N N . GLN A 1 347 ? 34.931 -22.217 -10.434 1.00 63.84 347 GLN A N 1
ATOM 2707 C CA . GLN A 1 347 ? 33.849 -21.935 -11.366 1.00 63.84 347 GLN A CA 1
ATOM 2708 C C . GLN A 1 347 ? 33.930 -20.495 -11.878 1.00 63.84 347 GLN A C 1
ATOM 2710 O O . GLN A 1 347 ? 33.726 -20.299 -13.053 1.00 63.84 347 GLN A O 1
ATOM 2715 N N . LEU A 1 348 ? 34.302 -19.484 -11.095 1.00 62.41 348 LEU A N 1
ATOM 2716 C CA . LEU A 1 348 ? 34.430 -18.116 -11.634 1.00 62.41 348 LEU A CA 1
ATOM 2717 C C . LEU A 1 348 ? 35.544 -17.975 -12.697 1.00 62.41 348 LEU A C 1
ATOM 2719 O O . LEU A 1 348 ? 35.492 -17.076 -13.536 1.00 62.41 348 LEU A O 1
ATOM 2723 N N . GLY A 1 349 ? 36.501 -18.908 -12.735 1.00 68.88 349 GLY A N 1
ATOM 2724 C CA . GLY A 1 349 ? 37.421 -19.074 -13.860 1.00 68.88 349 GLY A CA 1
ATOM 2725 C C . GLY A 1 349 ? 38.365 -17.883 -14.016 1.00 68.88 349 GLY A C 1
ATOM 2726 O O . GLY A 1 349 ? 39.113 -17.564 -13.095 1.00 68.88 349 GLY A O 1
ATOM 2727 N N . TYR A 1 350 ? 38.344 -17.241 -15.187 1.00 68.81 350 TYR A N 1
ATOM 2728 C CA . TYR A 1 350 ? 39.159 -16.056 -15.490 1.00 68.81 350 TYR A CA 1
ATOM 2729 C C . TYR A 1 350 ? 38.419 -14.723 -15.290 1.00 68.81 350 TYR A C 1
ATOM 2731 O O . TYR A 1 350 ? 39.003 -13.672 -15.567 1.00 68.81 350 TYR A O 1
ATOM 2739 N N . LEU A 1 351 ? 37.156 -14.741 -14.840 1.00 67.44 351 LEU A N 1
ATOM 2740 C CA . LEU A 1 351 ? 36.374 -13.521 -14.629 1.00 67.44 351 LEU A CA 1
ATOM 2741 C C . LEU A 1 351 ? 37.047 -12.662 -13.551 1.00 67.44 351 LEU A C 1
ATOM 2743 O O . LEU A 1 351 ? 37.074 -13.016 -12.374 1.00 67.44 351 LEU A O 1
ATOM 2747 N N . LYS A 1 352 ? 37.606 -11.521 -13.963 1.00 74.19 352 LYS A N 1
ATOM 2748 C CA . LYS A 1 352 ? 38.177 -10.524 -13.043 1.00 74.19 352 LYS A CA 1
ATOM 2749 C C . LYS A 1 352 ? 37.091 -9.694 -12.369 1.00 74.19 352 LYS A C 1
ATOM 2751 O O . LYS A 1 352 ? 37.289 -9.225 -11.249 1.00 74.19 352 LYS A O 1
ATOM 2756 N N . GLU A 1 353 ? 35.961 -9.534 -13.048 1.00 75.62 353 GLU A N 1
ATOM 2757 C CA . GLU A 1 353 ? 34.786 -8.820 -12.575 1.00 75.62 353 GLU A CA 1
ATOM 2758 C C . GLU A 1 353 ? 33.494 -9.455 -13.106 1.00 75.62 353 GLU A C 1
ATOM 2760 O O . GLU A 1 353 ? 33.516 -10.203 -14.083 1.00 75.62 353 GLU A O 1
ATOM 2765 N N . ILE A 1 354 ? 32.379 -9.188 -12.426 1.00 72.06 354 ILE A N 1
ATOM 2766 C CA . ILE A 1 354 ? 31.033 -9.581 -12.853 1.00 72.06 354 ILE A CA 1
ATOM 2767 C C . ILE A 1 354 ? 30.206 -8.315 -13.051 1.00 72.06 354 ILE A C 1
ATOM 2769 O O . ILE A 1 354 ? 29.949 -7.583 -12.095 1.00 72.06 354 ILE A O 1
ATOM 2773 N N . CYS A 1 355 ? 29.757 -8.108 -14.281 1.00 78.06 355 CYS A N 1
ATOM 2774 C CA . CYS A 1 355 ? 28.892 -7.013 -14.702 1.00 78.06 355 CYS A CA 1
ATOM 2775 C C . CYS A 1 355 ? 27.415 -7.427 -14.709 1.00 78.06 355 CYS A C 1
ATOM 2777 O O . CYS A 1 355 ? 26.560 -6.616 -14.382 1.00 78.06 355 CYS A O 1
ATOM 2779 N N . SER A 1 356 ? 27.104 -8.701 -14.970 1.00 78.94 356 SER A N 1
ATOM 2780 C CA . SER A 1 356 ? 25.721 -9.195 -15.029 1.00 78.94 356 SER A CA 1
ATOM 2781 C C . SER A 1 356 ? 25.556 -10.594 -14.438 1.00 78.94 356 SER A C 1
ATOM 2783 O O . SER A 1 356 ? 26.470 -11.421 -14.449 1.00 78.94 356 SER A O 1
ATOM 2785 N N . MET A 1 357 ? 24.350 -10.881 -13.952 1.00 78.88 357 MET A N 1
ATOM 2786 C CA . MET A 1 357 ? 23.906 -12.174 -13.434 1.00 78.88 357 MET A CA 1
ATOM 2787 C C . MET A 1 357 ? 22.609 -12.602 -14.124 1.00 78.88 357 MET A C 1
ATOM 2789 O O . MET A 1 357 ? 21.711 -11.793 -14.322 1.00 78.88 357 MET A O 1
ATOM 2793 N N . TYR A 1 358 ? 22.476 -13.883 -14.452 1.00 84.25 358 TYR A N 1
ATOM 2794 C CA . TYR A 1 358 ? 21.364 -14.417 -15.238 1.00 84.25 358 TYR A CA 1
ATOM 2795 C C . TYR A 1 358 ? 20.752 -15.626 -14.543 1.00 84.25 358 TYR A C 1
ATOM 2797 O O . TYR A 1 358 ? 21.468 -16.524 -14.105 1.00 84.25 358 TYR A O 1
ATOM 2805 N N . PHE A 1 359 ? 19.426 -15.680 -14.481 1.00 81.81 359 PHE A N 1
ATOM 2806 C CA . PHE A 1 359 ? 18.681 -16.794 -13.904 1.00 81.81 359 PHE A CA 1
ATOM 2807 C C . PHE A 1 359 ? 18.002 -17.549 -15.044 1.00 81.81 359 PHE A C 1
ATOM 2809 O O . PHE A 1 359 ? 17.060 -17.049 -15.653 1.00 81.81 359 PHE A O 1
ATOM 2816 N N . VAL A 1 360 ? 18.512 -18.735 -15.372 1.00 81.88 360 VAL A N 1
ATOM 2817 C CA . VAL A 1 360 ? 18.195 -19.470 -16.606 1.00 81.88 360 VAL A CA 1
ATOM 2818 C C . VAL A 1 360 ? 17.586 -20.829 -16.281 1.00 81.88 360 VAL A C 1
ATOM 2820 O O . VAL A 1 360 ? 18.089 -21.560 -15.427 1.00 81.88 360 VAL A O 1
ATOM 2823 N N . ARG A 1 361 ? 16.526 -21.211 -16.994 1.00 84.12 361 ARG A N 1
ATOM 2824 C CA . ARG A 1 361 ? 15.862 -22.510 -16.857 1.00 84.12 361 ARG A CA 1
ATOM 2825 C C . ARG A 1 361 ? 15.468 -23.045 -18.233 1.00 84.12 361 ARG A C 1
ATOM 2827 O O . ARG A 1 361 ? 14.762 -22.364 -18.958 1.00 84.12 361 ARG A O 1
ATOM 2834 N N . HIS A 1 362 ? 15.869 -24.276 -18.565 1.00 85.12 362 HIS A N 1
ATOM 2835 C CA . HIS A 1 362 ? 15.546 -24.923 -19.853 1.00 85.12 362 HIS A CA 1
ATOM 2836 C C . HIS A 1 362 ? 15.827 -24.008 -21.068 1.00 85.12 362 HIS A C 1
ATOM 2838 O O . HIS A 1 362 ? 14.968 -23.824 -21.921 1.00 85.12 362 HIS A O 1
ATOM 2844 N N . GLU A 1 363 ? 17.012 -23.384 -21.089 1.00 81.38 363 GLU A N 1
ATOM 2845 C CA . GLU A 1 363 ? 17.452 -22.396 -22.098 1.00 81.38 363 GLU A CA 1
ATOM 2846 C C . GLU A 1 363 ? 16.634 -21.089 -22.172 1.00 81.38 363 GLU A C 1
ATOM 2848 O O . GLU A 1 363 ? 16.929 -20.223 -22.992 1.00 81.38 363 GLU A O 1
ATOM 2853 N N . GLN A 1 364 ? 15.660 -20.891 -21.280 1.00 81.50 364 GLN A N 1
ATOM 2854 C CA . GLN A 1 364 ? 14.910 -19.644 -21.142 1.00 81.50 364 GLN A CA 1
ATOM 2855 C C . GLN A 1 364 ? 15.507 -18.778 -20.028 1.00 81.50 364 GLN A C 1
ATOM 2857 O O . GLN A 1 364 ? 15.737 -19.248 -18.910 1.00 81.50 364 GLN A O 1
ATOM 2862 N N . LEU A 1 365 ? 15.731 -17.496 -20.317 1.00 82.38 365 LEU A N 1
ATOM 2863 C CA . LEU A 1 365 ? 16.063 -16.499 -19.305 1.00 82.38 365 LEU A CA 1
ATOM 2864 C C . LEU A 1 365 ? 14.794 -16.171 -18.511 1.00 82.38 365 LEU A C 1
ATOM 2866 O O . LEU A 1 365 ? 13.794 -15.754 -19.088 1.00 82.38 365 LEU A O 1
ATOM 2870 N N . LEU A 1 366 ? 14.835 -16.360 -17.194 1.00 81.62 366 LEU A N 1
ATOM 2871 C CA . LEU A 1 366 ? 13.757 -15.957 -16.291 1.00 81.62 366 LEU A CA 1
ATOM 2872 C C . LEU A 1 366 ? 13.854 -14.458 -15.980 1.00 81.62 366 LEU A C 1
ATOM 2874 O O . LEU A 1 366 ? 12.848 -13.757 -15.996 1.00 81.62 366 LEU A O 1
ATOM 2878 N N . PHE A 1 367 ? 15.068 -13.991 -15.678 1.00 81.12 367 PHE A N 1
ATOM 2879 C CA . PHE A 1 367 ? 15.455 -12.585 -15.526 1.00 81.12 367 PHE A CA 1
ATOM 2880 C C . PHE A 1 367 ? 16.985 -12.486 -15.491 1.00 81.12 367 PHE A C 1
ATOM 2882 O O . PHE A 1 367 ? 17.671 -13.427 -15.074 1.00 81.12 367 PHE A O 1
ATOM 2889 N N . ASN A 1 368 ? 17.520 -11.342 -15.911 1.00 83.69 368 ASN A N 1
ATOM 2890 C CA . ASN A 1 368 ? 18.888 -10.930 -15.616 1.00 83.69 368 ASN A CA 1
ATOM 2891 C C . ASN A 1 368 ? 18.895 -9.874 -14.505 1.00 83.69 368 ASN A C 1
ATOM 2893 O O . ASN A 1 368 ? 17.862 -9.311 -14.138 1.00 83.69 368 ASN A O 1
ATOM 2897 N N . ARG A 1 369 ? 20.082 -9.609 -13.973 1.00 75.81 369 ARG A N 1
ATOM 2898 C CA . ARG A 1 369 ? 20.374 -8.432 -13.179 1.00 75.81 369 ARG A CA 1
ATOM 2899 C C . ARG A 1 369 ? 21.767 -7.932 -13.515 1.00 75.81 369 ARG A C 1
ATOM 2901 O O . ARG A 1 369 ? 22.739 -8.663 -13.341 1.00 75.81 369 ARG A O 1
ATOM 2908 N N . ASP A 1 370 ? 21.835 -6.678 -13.923 1.00 78.19 370 ASP A N 1
ATOM 2909 C CA . ASP A 1 370 ? 23.084 -5.993 -14.215 1.00 78.19 370 ASP A CA 1
ATOM 2910 C C . ASP A 1 370 ? 23.551 -5.209 -12.974 1.00 78.19 370 ASP A C 1
ATOM 2912 O O . ASP A 1 370 ? 22.742 -4.702 -12.181 1.00 78.19 370 ASP A O 1
ATOM 2916 N N . PHE A 1 371 ? 24.863 -5.173 -12.765 1.00 59.56 371 PHE A N 1
ATOM 2917 C CA . PHE A 1 371 ? 25.540 -4.477 -11.679 1.00 59.56 371 PHE A CA 1
ATOM 2918 C C . PHE A 1 371 ? 26.079 -3.150 -12.206 1.00 59.56 371 PHE A C 1
ATOM 2920 O O . PHE A 1 371 ? 26.910 -3.125 -13.107 1.00 59.56 371 PHE A O 1
ATOM 2927 N N . GLU A 1 372 ? 25.654 -2.041 -11.607 1.00 57.62 372 GLU A N 1
ATOM 2928 C CA . GLU A 1 372 ? 26.109 -0.702 -12.012 1.00 57.62 372 GLU A CA 1
ATOM 2929 C C . GLU A 1 372 ? 27.603 -0.478 -11.767 1.00 57.62 372 GLU A C 1
ATOM 2931 O O . GLU A 1 372 ? 28.255 0.293 -12.463 1.00 57.62 372 GLU A O 1
ATOM 2936 N N . THR A 1 373 ? 28.157 -1.182 -10.780 1.00 57.97 373 THR A N 1
ATOM 2937 C CA . THR A 1 373 ? 29.595 -1.288 -10.545 1.00 57.97 373 THR A CA 1
ATOM 2938 C C . THR A 1 373 ? 29.993 -2.761 -10.643 1.00 57.97 373 THR A C 1
ATOM 2940 O O . THR A 1 373 ? 29.486 -3.561 -9.848 1.00 57.97 373 THR A O 1
ATOM 2943 N N . PRO A 1 374 ? 30.896 -3.143 -11.566 1.00 68.88 374 PRO A N 1
ATOM 2944 C CA . PRO A 1 374 ? 31.338 -4.526 -11.714 1.00 68.88 374 PRO A CA 1
ATOM 2945 C C . PRO A 1 374 ? 31.919 -5.112 -10.420 1.00 68.88 374 PRO A C 1
ATOM 2947 O O . PRO A 1 374 ? 32.811 -4.535 -9.790 1.00 68.88 374 PRO A O 1
ATOM 2950 N N . LEU A 1 375 ? 31.441 -6.294 -10.025 1.00 57.12 375 LEU A N 1
ATOM 2951 C CA . LEU A 1 375 ? 31.911 -6.996 -8.831 1.00 57.12 375 LEU A CA 1
ATOM 2952 C C . LEU A 1 375 ? 33.274 -7.639 -9.099 1.00 57.12 375 LEU A C 1
ATOM 2954 O O . LEU A 1 375 ? 33.343 -8.718 -9.685 1.00 57.12 375 LEU A O 1
ATOM 2958 N N . ARG A 1 376 ? 34.358 -6.993 -8.663 1.00 66.38 376 ARG A N 1
ATOM 2959 C CA . ARG A 1 376 ? 35.728 -7.509 -8.819 1.00 66.38 376 ARG A CA 1
ATOM 2960 C C . ARG A 1 376 ? 36.008 -8.702 -7.905 1.00 66.38 376 ARG A C 1
ATOM 2962 O O . ARG A 1 376 ? 35.624 -8.709 -6.739 1.00 66.38 376 ARG A O 1
ATOM 2969 N N . LEU A 1 377 ? 36.702 -9.704 -8.445 1.00 54.75 377 LEU A N 1
ATOM 2970 C CA . LEU A 1 377 ? 36.864 -11.033 -7.839 1.00 54.75 377 LEU A CA 1
ATOM 2971 C C . LEU A 1 377 ? 38.301 -11.375 -7.410 1.00 54.75 377 LEU A C 1
ATOM 2973 O O . LEU A 1 377 ? 38.549 -12.521 -7.043 1.00 54.75 377 LEU A O 1
ATOM 2977 N N . SER A 1 378 ? 39.238 -10.419 -7.453 1.00 49.31 378 SER A N 1
ATOM 2978 C CA . SER A 1 378 ? 40.695 -10.653 -7.343 1.00 49.31 378 SER A CA 1
ATOM 2979 C C . SER A 1 378 ? 41.138 -11.546 -6.179 1.00 49.31 378 SER A C 1
ATOM 2981 O O . SER A 1 378 ? 42.104 -12.289 -6.329 1.00 49.31 378 SER A O 1
ATOM 2983 N N . ASP A 1 379 ? 40.411 -11.510 -5.060 1.00 50.12 379 ASP A N 1
ATOM 2984 C CA . ASP A 1 379 ? 40.756 -12.193 -3.808 1.00 50.12 379 ASP A CA 1
ATOM 2985 C C . ASP A 1 379 ? 39.602 -13.076 -3.273 1.00 50.12 379 ASP A C 1
ATOM 2987 O O . ASP A 1 379 ? 39.610 -13.528 -2.124 1.00 50.12 379 ASP A O 1
ATOM 2991 N N . ALA A 1 380 ? 38.567 -13.321 -4.088 1.00 44.41 380 ALA A N 1
ATOM 2992 C CA . ALA A 1 380 ? 37.339 -13.994 -3.665 1.00 44.41 380 ALA A CA 1
ATOM 2993 C C . ALA A 1 380 ? 37.362 -15.512 -3.936 1.00 44.41 380 ALA A C 1
ATOM 2995 O O . ALA A 1 380 ? 37.333 -15.966 -5.077 1.00 44.41 380 ALA A O 1
ATOM 2996 N N . ASN A 1 381 ? 37.270 -16.327 -2.877 1.00 45.12 381 ASN A N 1
ATOM 2997 C CA . ASN A 1 381 ? 37.170 -17.796 -2.986 1.00 45.12 381 ASN A CA 1
ATOM 2998 C C . ASN A 1 381 ? 35.839 -18.308 -3.599 1.00 45.12 381 ASN A C 1
ATOM 3000 O O . ASN A 1 381 ? 35.675 -19.511 -3.837 1.00 45.12 381 ASN A O 1
ATOM 3004 N N . GLY A 1 382 ? 34.883 -17.415 -3.862 1.00 50.47 382 GLY A N 1
ATOM 3005 C CA . GLY A 1 382 ? 33.618 -17.699 -4.536 1.00 50.47 382 GLY A CA 1
ATOM 3006 C C . GLY A 1 382 ? 32.567 -16.609 -4.310 1.00 50.47 382 GLY A C 1
ATOM 3007 O O . GLY A 1 382 ? 32.650 -15.841 -3.353 1.00 50.47 382 GLY A O 1
ATOM 3008 N N . LEU A 1 383 ? 31.548 -16.575 -5.169 1.00 53.94 383 LEU A N 1
ATOM 3009 C CA . LEU A 1 383 ? 30.398 -15.679 -5.073 1.00 53.94 383 LEU A CA 1
ATOM 3010 C C . LEU A 1 383 ? 29.220 -16.408 -4.419 1.00 53.94 383 LEU A C 1
ATOM 3012 O O . LEU A 1 383 ? 28.699 -17.378 -4.975 1.00 53.94 383 LEU A O 1
ATOM 3016 N N . ARG A 1 384 ? 28.747 -15.918 -3.268 1.00 51.75 384 ARG A N 1
ATOM 3017 C CA . ARG A 1 384 ? 27.477 -16.368 -2.683 1.00 51.75 384 ARG A CA 1
ATOM 3018 C C . ARG A 1 384 ? 26.333 -15.504 -3.205 1.00 51.75 384 ARG A C 1
ATOM 3020 O O . ARG A 1 384 ? 26.246 -14.326 -2.874 1.00 51.75 384 ARG A O 1
ATOM 3027 N N . VAL A 1 385 ? 25.426 -16.109 -3.962 1.00 55.03 385 VAL A N 1
ATOM 3028 C CA . VAL A 1 385 ? 24.214 -15.460 -4.472 1.00 55.03 385 VAL A CA 1
ATOM 3029 C C . VAL A 1 385 ? 23.065 -15.731 -3.506 1.00 55.03 385 VAL A C 1
ATOM 3031 O O . VAL A 1 385 ? 22.828 -16.877 -3.125 1.00 55.03 385 VAL A O 1
ATOM 3034 N N . LYS A 1 386 ? 22.337 -14.688 -3.103 1.00 56.06 386 LYS A N 1
ATOM 3035 C CA . LYS A 1 386 ? 21.118 -14.810 -2.295 1.00 56.06 386 LYS A CA 1
ATOM 3036 C C . LYS A 1 386 ? 20.010 -13.988 -2.934 1.00 56.06 386 LYS A C 1
ATOM 3038 O O . LYS A 1 386 ? 19.864 -12.805 -2.641 1.00 56.06 386 LYS A O 1
ATOM 3043 N N . LEU A 1 387 ? 19.215 -14.629 -3.781 1.00 59.94 387 LEU A N 1
ATOM 3044 C CA . LEU A 1 387 ? 17.999 -14.026 -4.305 1.00 59.94 387 LEU A CA 1
ATOM 3045 C C . LEU A 1 387 ? 16.853 -14.289 -3.323 1.00 59.94 387 LEU A C 1
ATOM 3047 O O . LEU A 1 387 ? 16.563 -15.433 -2.975 1.00 59.94 387 LEU A O 1
ATOM 3051 N N . ARG A 1 388 ? 16.178 -13.223 -2.899 1.00 59.94 388 ARG A N 1
ATOM 3052 C CA . ARG A 1 388 ? 14.901 -13.304 -2.190 1.00 59.94 388 ARG A CA 1
ATOM 3053 C C . ARG A 1 388 ? 13.781 -13.078 -3.197 1.00 59.94 388 ARG A C 1
ATOM 3055 O O . ARG A 1 388 ? 13.813 -12.085 -3.913 1.00 59.94 388 ARG A O 1
ATOM 3062 N N . ILE A 1 389 ? 12.795 -13.968 -3.220 1.00 62.66 389 ILE A N 1
ATOM 3063 C CA . ILE A 1 389 ? 11.592 -13.796 -4.033 1.00 62.66 389 ILE A CA 1
ATOM 3064 C C . ILE A 1 389 ? 10.441 -13.421 -3.101 1.00 62.66 389 ILE A C 1
ATOM 3066 O O . ILE A 1 389 ? 10.118 -14.159 -2.167 1.00 62.66 389 ILE A O 1
ATOM 3070 N N . GLU A 1 390 ? 9.832 -12.261 -3.341 1.00 60.72 390 GLU A N 1
ATOM 3071 C CA . GLU A 1 390 ? 8.650 -11.801 -2.612 1.00 60.72 390 GLU A CA 1
ATOM 3072 C C . GLU A 1 390 ? 7.444 -11.736 -3.559 1.00 60.72 390 GLU A C 1
ATOM 3074 O O . GLU A 1 390 ? 7.482 -11.057 -4.589 1.00 60.72 390 GLU A O 1
ATOM 3079 N N . PHE A 1 391 ? 6.370 -12.441 -3.189 1.00 62.78 391 PHE A N 1
ATOM 3080 C CA . PHE A 1 391 ? 5.046 -12.271 -3.781 1.00 62.78 391 PHE A CA 1
ATOM 3081 C C . PHE A 1 391 ? 4.281 -11.213 -2.994 1.00 62.78 391 PHE A C 1
ATOM 3083 O O . PHE A 1 391 ? 4.124 -11.326 -1.778 1.00 62.78 391 PHE A O 1
ATOM 3090 N N . GLU A 1 392 ? 3.753 -10.218 -3.691 1.00 64.19 392 GLU A N 1
ATOM 3091 C CA . GLU A 1 392 ? 2.862 -9.216 -3.120 1.00 64.19 392 GLU A CA 1
ATOM 3092 C C . GLU A 1 392 ? 1.475 -9.363 -3.738 1.00 64.19 392 GLU A C 1
ATOM 3094 O O . GLU A 1 392 ? 1.333 -9.297 -4.954 1.00 64.19 392 GLU A O 1
ATOM 3099 N N . ASN A 1 393 ? 0.436 -9.504 -2.916 1.00 66.69 393 ASN A N 1
ATOM 3100 C CA . ASN A 1 393 ? -0.920 -9.270 -3.396 1.00 66.69 393 ASN A CA 1
ATOM 3101 C C . ASN A 1 393 ? -1.138 -7.753 -3.486 1.00 66.69 393 ASN A C 1
ATOM 3103 O O . ASN A 1 393 ? -1.329 -7.097 -2.462 1.00 66.69 393 ASN A O 1
ATOM 3107 N N . ALA A 1 394 ? -1.105 -7.206 -4.701 1.00 62.72 394 ALA A N 1
ATOM 3108 C CA . ALA A 1 394 ? -1.206 -5.764 -4.925 1.00 62.72 394 ALA A CA 1
ATOM 3109 C C . ALA A 1 394 ? -2.630 -5.208 -4.713 1.00 62.72 394 ALA A C 1
ATOM 3111 O O . ALA A 1 394 ? -2.801 -3.992 -4.617 1.00 62.72 394 ALA A O 1
ATOM 3112 N N . ASP A 1 395 ? -3.641 -6.077 -4.616 1.00 61.03 395 ASP A N 1
ATOM 3113 C CA . ASP A 1 395 ? -5.015 -5.696 -4.282 1.00 61.03 395 ASP A CA 1
ATOM 3114 C C . ASP A 1 395 ? -5.192 -5.517 -2.758 1.00 61.03 395 ASP A C 1
ATOM 3116 O O . ASP A 1 395 ? -6.091 -4.810 -2.311 1.00 61.03 395 ASP A O 1
ATOM 3120 N N . GLN A 1 396 ? -4.308 -6.088 -1.931 1.00 70.44 396 GLN A N 1
ATOM 3121 C CA . GLN A 1 396 ? -4.318 -5.932 -0.470 1.00 70.44 396 GLN A CA 1
ATOM 3122 C C . GLN A 1 396 ? -3.473 -4.725 -0.009 1.00 70.44 396 GLN A C 1
ATOM 3124 O O . GLN A 1 396 ? -2.625 -4.239 -0.760 1.00 70.44 396 GLN A O 1
ATOM 3129 N N . PRO A 1 397 ? -3.686 -4.197 1.211 1.00 76.38 397 PRO A N 1
ATOM 3130 C CA . PRO A 1 397 ? -2.744 -3.272 1.840 1.00 76.38 397 PRO A CA 1
ATOM 3131 C C . PRO A 1 397 ? -1.354 -3.907 2.050 1.00 76.38 397 PRO A C 1
ATOM 3133 O O . PRO A 1 397 ? -1.241 -5.111 2.305 1.00 76.38 397 PRO A O 1
ATOM 3136 N N . LYS A 1 398 ? -0.290 -3.096 1.973 1.00 71.44 398 LYS A N 1
ATOM 3137 C CA . LYS A 1 398 ? 1.124 -3.491 2.101 1.00 71.44 398 LYS A CA 1
ATOM 3138 C C . LYS A 1 398 ? 1.427 -3.993 3.518 1.00 71.44 398 LYS A C 1
ATOM 3140 O O . LYS A 1 398 ? 1.905 -3.259 4.374 1.00 71.44 398 LYS A O 1
ATOM 3145 N N . ASN A 1 399 ? 1.247 -5.293 3.732 1.00 62.62 399 ASN A N 1
ATOM 3146 C CA . ASN A 1 399 ? 1.645 -6.000 4.955 1.00 62.62 399 ASN A CA 1
ATOM 3147 C C . ASN A 1 399 ? 3.057 -6.634 4.844 1.00 62.62 399 ASN A C 1
ATOM 3149 O O . ASN A 1 399 ? 3.360 -7.594 5.551 1.00 62.62 399 ASN A O 1
ATOM 3153 N N . ARG A 1 400 ? 3.928 -6.130 3.944 1.00 55.62 400 ARG A N 1
ATOM 3154 C CA . ARG A 1 400 ? 5.235 -6.740 3.567 1.00 55.62 400 ARG A CA 1
ATOM 3155 C C . ARG A 1 400 ? 6.204 -6.997 4.729 1.00 55.62 400 ARG A C 1
ATOM 3157 O O . ARG A 1 400 ? 7.144 -7.778 4.590 1.00 55.62 400 ARG A O 1
ATOM 3164 N N . PHE A 1 401 ? 5.981 -6.329 5.852 1.00 51.28 401 PHE A N 1
ATOM 3165 C CA . PHE A 1 401 ? 6.787 -6.413 7.062 1.00 51.28 401 PHE A CA 1
ATOM 3166 C C . PHE A 1 401 ? 6.564 -7.682 7.891 1.00 51.28 401 PHE A C 1
ATOM 3168 O O . PHE A 1 401 ? 7.303 -7.917 8.847 1.00 51.28 401 PHE A O 1
ATOM 3175 N N . LEU A 1 402 ? 5.566 -8.501 7.546 1.00 45.75 402 LEU A N 1
ATOM 3176 C CA . LEU A 1 402 ? 5.442 -9.843 8.100 1.00 45.75 402 LEU A CA 1
ATOM 3177 C C . LEU A 1 402 ? 6.630 -10.698 7.626 1.00 45.75 402 LEU A C 1
ATOM 3179 O O . LEU A 1 402 ? 6.585 -11.285 6.546 1.00 45.75 402 LEU A O 1
ATOM 3183 N N . ARG A 1 403 ? 7.619 -10.813 8.523 1.00 43.16 403 ARG A N 1
ATOM 3184 C CA . ARG A 1 403 ? 8.790 -11.712 8.515 1.00 43.16 403 ARG A CA 1
ATOM 3185 C C . ARG A 1 403 ? 9.914 -11.349 7.519 1.00 43.16 403 ARG A C 1
ATOM 3187 O O . ARG A 1 403 ? 9.719 -11.384 6.276 1.00 43.16 403 ARG A O 1
#